Protein AF-0000000085928595 (afdb_homodimer)

Radius of gyration: 27.78 Å; Cα contacts (8 Å, |Δi|>4): 432; chains: 2; bounding box: 69×87×66 Å

Sequence (446 aa):
MKVPRWIRPTIDVLLTIDFIVAALSGIALYFAPSGRIAEVTGWTFLGISRALWDALHIYFGIAMVPLVGIHILVNLAPLVNQVKAMVRDRKTKSINVKATLGLILVVMVLIGGATAYTWNSIEGEDDTSEISYEDTSTTVSYDNTTIEITGPMLKSYTLEQIAQLYDVPADELIRVLKEDYDVEAQADELLESIEIKNELDREVFKEMLAEAIIKAKTRGNFGMKVPRWIRPTIDVLLTIDFIVAALSGIALYFAPSGRIAEVTGWTFLGISRALWDALHIYFGIAMVPLVGIHILVNLAPLVNQVKAMVRDRKTKSINVKATLGLILVVMVLIGGATAYTWNSIEGEDDTSEISYEDTSTTVSYDNTTIEITGPMLKSYTLEQIAQLYDVPADELIRVLKEDYDVEAQADELLESIEIKNELDREVFKEMLAEAIIKAKTRGNFG

Foldseek 3Di:
DAPPPPLQVVLVVLLVVLVVLLVVLVVVLVPDADPVVQVVVVDDDPNHGNVVSVVSNVVSVVVNVVSVVVNCVNCVVVVVVVVCVQQADPVVRDGPPVSVVVVVVVVCCVVVVVVVVVVVVCVLVPVPDDPPPDPDPDPPPPVLQQQQDDSVQLRPDFLLRVCVVSVFHSVLLQVLCCPVVVQHHDRGHRNVRSCVVRVHDPVRSRRSSSRSSNVRVVVVVVD/DAPPPPLQVVLVVLLVVLVVLLVVLVVVLVPDAPPVVQVVVVDDDPNHGNVVSVVSNVVSVVVNVVSVVVNCVNCVVVVVVVVCVQQAPPVVRDGPPVSVVVVVVVVCCVVVVVVVVVVVVCVVVPVPPDPPPDPDPDPPPPVLQQQQDDSVQLRPDFLQRVCVVSVFHSVQLQVLCCPVVVQHHDRRDRSVRSCVVRVHDPVRSRRSSSNSSNVRVVVVVVD

Solvent-accessible surface area (backbone atoms only — not comparable to full-atom values): 24624 Å² total; per-residue (Å²): 133,84,76,61,83,61,52,60,42,50,51,50,52,52,47,52,55,38,45,54,51,28,50,54,24,46,54,49,55,70,72,45,62,49,74,67,52,24,61,74,68,61,44,58,56,97,84,38,42,56,67,57,33,51,43,48,26,50,52,34,48,59,55,40,52,62,52,49,50,50,51,47,64,79,41,42,63,64,48,52,52,44,42,46,58,51,32,30,37,85,86,75,70,40,72,32,59,71,53,43,51,50,51,51,48,55,52,44,50,55,53,49,49,49,51,55,54,40,48,58,57,41,57,70,60,55,78,62,75,79,80,72,81,74,83,74,89,72,79,72,73,68,82,75,59,81,51,79,55,48,75,68,49,30,58,70,25,25,40,33,52,48,20,53,73,68,70,27,60,37,67,50,35,37,47,39,30,33,75,77,64,67,35,74,64,53,49,82,37,38,36,45,54,37,32,56,78,60,69,45,54,68,71,57,43,28,51,49,50,15,49,30,48,38,48,26,44,58,54,55,70,71,102,134,84,76,62,83,62,53,59,42,49,51,49,52,52,46,53,56,38,46,53,52,28,51,53,23,46,54,49,54,70,72,46,63,51,71,65,53,24,60,74,69,61,44,59,57,98,85,38,43,55,66,56,33,51,43,49,26,50,53,34,49,60,55,41,53,61,52,49,51,50,52,47,64,77,41,40,64,64,48,53,52,44,41,46,57,51,31,30,36,85,87,76,68,40,73,33,58,70,52,41,52,49,51,52,49,54,52,44,50,55,53,50,48,49,50,56,54,39,49,58,58,40,56,71,59,55,79,63,75,82,80,74,81,74,85,74,89,70,80,74,74,69,81,79,59,82,51,79,56,49,73,67,49,29,62,70,26,26,42,32,52,49,20,54,73,70,71,28,61,38,67,50,36,38,48,40,30,34,73,76,64,69,35,74,65,53,50,81,36,39,36,44,53,38,32,57,76,60,71,45,54,68,71,57,43,28,52,49,50,18,50,29,49,42,48,29,44,58,55,55,67,72,103

pLDDT: mean 80.03, std 21.17, range [23.5, 98.75]

Nearest PDB structures (foldseek):
  6pe5-assembly1_F  TM=5.378E-01  e=4.181E+00  Saccharomyces cerevisiae S288C
  3ja6-assembly1_I  TM=2.761E-01  e=8.531E+00  Escherichia coli
  6pe5-assembly1_F  TM=5.377E-01  e=4.975E+00  Saccharomyces cerevisiae S288C

InterPro domains:
  IPR025517 Flavinylation-associated cytochrome domain [PF14358] (11-75)

Organism: NCBI:txid2866384

Secondary structure (DSSP, 8-state):
-PPPTTHHHHHHHHHHHHHHHHHHHHHHHHHPPPHHHHHHHT-EETTEEHHHHHHHHHHHHHHHHHHHHHHHHHTHHHHHHHHHHHHB-TTT--B-HHHHHHHHHHHHHHHHHHHHHHHHHHHHHH----------SS------------HHHHHH-BHHHHHHHTT--HHHHHHHHHHHH-----TTSBHHHHHHHTT--HHHHHHHHHHHHHHHHHHHTT-/-PPPTTHHHHHHHHHHHHHHHHHHHHHHHHH---HHHHHHHT-EETTEEHHHHHHHHHHHHHHHHHHHHHHHHHTHHHHHHHHHHHHB-TTT--B-HHHHHHHHHHHHHHHHHHHHHHHHHHHHHH-----------S------------HHHHHH-BHHHHHHHTT--HHHHHHHHHHHH-----TTSBHHHHHHHTT--HHHHHHHHHHHHHHHHHHHTT-

Structure (mmCIF, N/CA/C/O backbone):
data_AF-0000000085928595-model_v1
#
loop_
_entity.id
_entity.type
_entity.pdbx_description
1 polymer 'DUF4405 domain-containing protein'
#
loop_
_atom_site.group_PDB
_atom_site.id
_atom_site.type_symbol
_atom_site.label_atom_id
_atom_site.label_alt_id
_atom_site.label_comp_id
_atom_site.label_asym_id
_atom_site.label_entity_id
_atom_site.label_seq_id
_atom_site.pdbx_PDB_ins_code
_atom_site.Cartn_x
_atom_site.Cartn_y
_atom_site.Cartn_z
_atom_site.occupancy
_atom_site.B_iso_or_equiv
_atom_site.auth_seq_id
_atom_site.auth_comp_id
_atom_site.auth_asym_id
_atom_site.auth_atom_id
_atom_site.pdbx_PDB_model_num
ATOM 1 N N . MET A 1 1 ? 7.02 31.281 -1.45 1 55.69 1 MET A N 1
ATOM 2 C CA . MET A 1 1 ? 5.645 31.641 -1.77 1 55.69 1 MET A CA 1
ATOM 3 C C . MET A 1 1 ? 4.66 30.875 -0.891 1 55.69 1 MET A C 1
ATOM 5 O O . MET A 1 1 ? 4.93 29.75 -0.489 1 55.69 1 MET A O 1
ATOM 9 N N . LYS A 1 2 ? 3.553 31.5 -0.338 1 81.81 2 LYS A N 1
ATOM 10 C CA . LYS A 1 2 ? 2.559 30.938 0.564 1 81.81 2 LYS A CA 1
ATOM 11 C C . LYS A 1 2 ? 1.642 29.969 -0.175 1 81.81 2 LYS A C 1
ATOM 13 O O . LYS A 1 2 ? 1.229 30.234 -1.305 1 81.81 2 LYS A O 1
ATOM 18 N N . VAL A 1 3 ? 1.51 28.734 0.269 1 87.44 3 VAL A N 1
ATOM 19 C CA . VAL A 1 3 ? 0.619 27.734 -0.292 1 87.44 3 VAL A CA 1
ATOM 20 C C . VAL A 1 3 ? -0.824 28.234 -0.244 1 87.44 3 VAL A C 1
ATOM 22 O O . VAL A 1 3 ? -1.293 28.688 0.799 1 87.44 3 VAL A O 1
ATOM 25 N N . PRO A 1 4 ? -1.4 28.203 -1.5 1 91.69 4 PRO A N 1
ATOM 26 C CA . PRO A 1 4 ? -2.807 28.625 -1.483 1 91.69 4 PRO A CA 1
ATOM 27 C C . PRO A 1 4 ? -3.629 27.875 -0.439 1 91.69 4 PRO A C 1
ATOM 29 O O . PRO A 1 4 ? -3.41 26.688 -0.214 1 91.69 4 PRO A O 1
ATOM 32 N N . ARG A 1 5 ? -4.594 28.578 0.102 1 89.81 5 ARG A N 1
ATOM 33 C CA . ARG A 1 5 ? -5.348 28.094 1.26 1 89.81 5 ARG A CA 1
ATOM 34 C C . ARG A 1 5 ? -6.137 26.844 0.924 1 89.81 5 ARG A C 1
ATOM 36 O O . ARG A 1 5 ? -6.488 26.062 1.815 1 89.81 5 ARG A O 1
ATOM 43 N N . TRP A 1 6 ? -6.398 26.625 -0.382 1 93.12 6 TRP A N 1
ATOM 44 C CA . TRP A 1 6 ? -7.266 25.516 -0.768 1 93.12 6 TRP A CA 1
ATOM 45 C C . TRP A 1 6 ? -6.457 24.234 -0.984 1 93.12 6 TRP A C 1
ATOM 47 O O . TRP A 1 6 ? -7.023 23.141 -1.062 1 93.12 6 TRP A O 1
ATOM 57 N N . ILE A 1 7 ? -5.211 24.281 -1.057 1 95.69 7 ILE A N 1
ATOM 58 C CA . ILE A 1 7 ? -4.375 23.141 -1.443 1 95.69 7 ILE A CA 1
ATOM 59 C C . ILE A 1 7 ? -4.328 22.125 -0.305 1 95.69 7 ILE A C 1
ATOM 61 O O . ILE A 1 7 ? -4.586 20.938 -0.515 1 95.69 7 ILE A O 1
ATOM 65 N N . ARG A 1 8 ? -4.098 22.531 0.913 1 96.5 8 ARG A N 1
ATOM 66 C CA . ARG A 1 8 ? -3.906 21.625 2.043 1 96.5 8 ARG A CA 1
ATOM 67 C C . ARG A 1 8 ? -5.176 20.828 2.328 1 96.5 8 ARG A C 1
ATOM 69 O O . ARG A 1 8 ? -5.148 19.594 2.354 1 96.5 8 ARG A O 1
ATOM 76 N N . PRO A 1 9 ? -6.25 21.531 2.484 1 96.94 9 PRO A N 1
ATOM 77 C CA . PRO A 1 9 ? -7.453 20.734 2.775 1 96.94 9 PRO A CA 1
ATOM 78 C C . PRO A 1 9 ? -7.867 19.844 1.61 1 96.94 9 PRO A C 1
ATOM 80 O O . PRO A 1 9 ? -8.398 18.75 1.825 1 96.94 9 PRO A O 1
ATOM 83 N N . THR A 1 10 ? -7.648 20.25 0.405 1 97.56 10 THR A N 1
ATOM 84 C CA . THR A 1 10 ? -7.988 19.438 -0.756 1 97.56 10 THR A CA 1
ATOM 85 C C . THR A 1 10 ? -7.152 18.156 -0.788 1 97.56 10 THR A C 1
ATOM 87 O O . THR A 1 10 ? -7.691 17.062 -0.929 1 97.56 10 THR A O 1
ATOM 90 N N . ILE A 1 11 ? -5.902 18.328 -0.581 1 98.31 11 ILE A N 1
ATOM 91 C CA . ILE A 1 11 ? -4.992 17.188 -0.572 1 98.31 11 ILE A CA 1
ATOM 92 C C . ILE A 1 11 ? -5.336 16.266 0.589 1 98.31 11 ILE A C 1
ATOM 94 O O . ILE A 1 11 ? -5.355 15.039 0.43 1 98.31 11 ILE A O 1
ATOM 98 N N . ASP A 1 12 ? -5.648 16.828 1.699 1 98.19 12 ASP A N 1
ATOM 99 C CA . ASP A 1 12 ? -5.934 16.031 2.893 1 98.19 12 ASP A CA 1
ATOM 100 C C . ASP A 1 12 ? -7.215 15.227 2.723 1 98.19 12 ASP A C 1
ATOM 102 O O . ASP A 1 12 ? -7.293 14.07 3.156 1 98.19 12 ASP A O 1
ATOM 106 N N . VAL A 1 13 ? -8.172 15.82 2.115 1 98.19 13 VAL A N 1
ATOM 107 C CA . VAL A 1 13 ? -9.43 15.117 1.876 1 98.19 13 VAL A CA 1
ATOM 108 C C . VAL A 1 13 ? -9.203 13.984 0.878 1 98.19 13 VAL A C 1
ATOM 110 O O . VAL A 1 13 ? -9.633 12.852 1.106 1 98.19 13 VAL A O 1
ATOM 113 N N . LEU A 1 14 ? -8.5 14.297 -0.186 1 98.56 14 LEU A N 1
ATOM 114 C CA . LEU A 1 14 ? -8.211 13.281 -1.192 1 98.56 14 LEU A CA 1
ATOM 115 C C . LEU A 1 14 ? -7.414 12.133 -0.588 1 98.56 14 LEU A C 1
ATOM 117 O O . LEU A 1 14 ? -7.711 10.961 -0.842 1 98.56 14 LEU A O 1
ATOM 121 N N . LEU A 1 15 ? -6.492 12.484 0.242 1 98.75 15 LEU A N 1
ATOM 122 C CA . LEU A 1 15 ? -5.625 11.477 0.839 1 98.75 15 LEU A CA 1
ATOM 123 C C . LEU A 1 15 ? -6.395 10.617 1.84 1 98.75 15 LEU A C 1
ATOM 125 O O . LEU A 1 15 ? -6.133 9.422 1.969 1 98.75 15 LEU A O 1
ATOM 129 N N . THR A 1 16 ? -7.281 11.25 2.562 1 98.38 16 THR A N 1
ATOM 130 C CA . THR A 1 16 ? -8.078 10.5 3.523 1 98.38 16 THR A CA 1
ATOM 131 C C . THR A 1 16 ? -8.938 9.461 2.814 1 98.38 16 THR A C 1
ATOM 133 O O . THR A 1 16 ? -8.961 8.289 3.211 1 98.38 16 THR A O 1
ATOM 136 N N . ILE A 1 17 ? -9.57 9.82 1.756 1 98.06 17 ILE A N 1
ATOM 137 C CA . ILE A 1 17 ? -10.391 8.906 0.964 1 98.06 17 ILE A CA 1
ATOM 138 C C . ILE A 1 17 ? -9.5 7.828 0.349 1 98.06 17 ILE A C 1
ATOM 140 O O . ILE A 1 17 ? -9.82 6.637 0.428 1 98.06 17 ILE A O 1
ATOM 144 N N . ASP A 1 18 ? -8.477 8.297 -0.243 1 98.69 18 ASP A N 1
ATOM 145 C CA . ASP A 1 18 ? -7.523 7.406 -0.894 1 98.69 18 ASP A CA 1
ATOM 146 C C . ASP A 1 18 ? -7.016 6.34 0.077 1 98.69 18 ASP A C 1
ATOM 148 O O . ASP A 1 18 ? -7.027 5.148 -0.239 1 98.69 18 ASP A O 1
ATOM 152 N N . PHE A 1 19 ? -6.66 6.805 1.29 1 98.56 19 PHE A N 1
ATOM 153 C CA . PHE A 1 19 ? -6.082 5.895 2.268 1 98.56 19 PHE A CA 1
ATOM 154 C C . PHE A 1 19 ? -7.105 4.863 2.725 1 98.56 19 PHE A C 1
ATOM 156 O O . PHE A 1 19 ? -6.766 3.699 2.949 1 98.56 19 PHE A O 1
ATOM 163 N N . ILE A 1 20 ? -8.266 5.195 2.939 1 98.12 20 ILE A N 1
ATOM 164 C CA . ILE A 1 20 ? -9.305 4.289 3.42 1 98.12 20 ILE A CA 1
ATOM 165 C C . ILE A 1 20 ? -9.469 3.133 2.436 1 98.12 20 ILE A C 1
ATOM 167 O O . ILE A 1 20 ? -9.469 1.965 2.832 1 98.12 20 ILE A O 1
ATOM 171 N N . VAL A 1 21 ? -9.531 3.451 1.168 1 98.12 21 VAL A N 1
ATOM 172 C CA . VAL A 1 21 ? -9.719 2.412 0.161 1 98.12 21 VAL A CA 1
ATOM 173 C C . VAL A 1 21 ? -8.445 1.582 0.028 1 98.12 21 VAL A C 1
ATOM 175 O O . VAL A 1 21 ? -8.508 0.354 -0.065 1 98.12 21 VAL A O 1
ATOM 178 N N . ALA A 1 22 ? -7.355 2.262 0.037 1 98.31 22 ALA A N 1
ATOM 179 C CA . ALA A 1 22 ? -6.082 1.547 -0.064 1 98.31 22 ALA A CA 1
ATOM 180 C C . ALA A 1 22 ? -5.883 0.611 1.125 1 98.31 22 ALA A C 1
ATOM 182 O O . ALA A 1 22 ? -5.422 -0.52 0.962 1 98.31 22 ALA A O 1
ATOM 183 N N . ALA A 1 23 ? -6.199 1.081 2.332 1 98.06 23 ALA A N 1
ATOM 184 C CA . ALA A 1 23 ? -6.051 0.263 3.533 1 98.06 23 ALA A CA 1
ATOM 185 C C . ALA A 1 23 ? -6.988 -0.941 3.496 1 98.06 23 ALA A C 1
ATOM 187 O O . ALA A 1 23 ? -6.57 -2.068 3.77 1 98.06 23 ALA A O 1
ATOM 188 N N . LEU A 1 24 ? -8.195 -0.694 3.141 1 97.69 24 LEU A N 1
ATOM 189 C CA . LEU A 1 24 ? -9.172 -1.778 3.076 1 97.69 24 LEU A CA 1
ATOM 190 C C . LEU A 1 24 ? -8.773 -2.805 2.021 1 97.69 24 LEU A C 1
ATOM 192 O O . LEU A 1 24 ? -8.852 -4.012 2.262 1 97.69 24 LEU A O 1
ATOM 196 N N . SER A 1 25 ? -8.352 -2.344 0.889 1 97.38 25 SER A N 1
ATOM 197 C CA . SER A 1 25 ? -7.941 -3.266 -0.163 1 97.38 25 SER A CA 1
ATOM 198 C C . SER A 1 25 ? -6.656 -3.994 0.213 1 97.38 25 SER A C 1
ATOM 200 O O . SER A 1 25 ? -6.504 -5.184 -0.076 1 97.38 25 SER A O 1
ATOM 202 N N . GLY A 1 26 ? -5.754 -3.305 0.866 1 96.88 26 GLY A N 1
ATOM 203 C CA . GLY A 1 26 ? -4.555 -3.967 1.356 1 96.88 26 GLY A CA 1
ATOM 204 C C . GLY A 1 26 ? -4.852 -5.066 2.361 1 96.88 26 GLY A C 1
ATOM 205 O O . GLY A 1 26 ? -4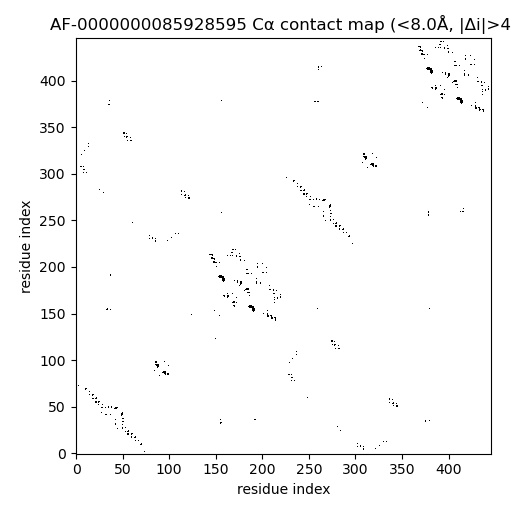.234 -6.133 2.32 1 96.88 26 GLY A O 1
ATOM 206 N N . ILE A 1 27 ? -5.727 -4.762 3.287 1 94.81 27 ILE A N 1
ATOM 207 C CA . ILE A 1 27 ? -6.137 -5.746 4.277 1 94.81 27 ILE A CA 1
ATOM 208 C C . ILE A 1 27 ? -6.77 -6.949 3.578 1 94.81 27 ILE A C 1
ATOM 210 O O . ILE A 1 27 ? -6.453 -8.094 3.895 1 94.81 27 ILE A O 1
ATOM 214 N N . ALA A 1 28 ? -7.648 -6.723 2.625 1 94.5 28 ALA A N 1
ATOM 215 C CA . ALA A 1 28 ? -8.258 -7.801 1.857 1 94.5 28 ALA A CA 1
ATOM 216 C C . ALA A 1 28 ? -7.199 -8.656 1.173 1 94.5 28 ALA A C 1
ATOM 218 O O . ALA A 1 28 ? -7.25 -9.891 1.233 1 94.5 28 ALA A O 1
ATOM 219 N N . LEU A 1 29 ? -6.27 -8.031 0.564 1 93.25 29 LEU A N 1
ATOM 220 C CA . LEU A 1 29 ? -5.258 -8.742 -0.213 1 93.25 29 LEU A CA 1
ATOM 221 C C . LEU A 1 29 ? -4.293 -9.492 0.702 1 93.25 29 LEU A C 1
ATOM 223 O O . LEU A 1 29 ? -3.752 -10.531 0.323 1 93.25 29 LEU A O 1
ATOM 227 N N . TYR A 1 30 ? -4.113 -8.953 1.844 1 91.38 30 TYR A N 1
ATOM 228 C CA . TYR A 1 30 ? -3.236 -9.617 2.805 1 91.38 30 TYR A CA 1
ATOM 229 C C . TYR A 1 30 ? -3.775 -11 3.174 1 91.38 30 TYR A C 1
ATOM 231 O O . TYR A 1 30 ? -3.006 -11.938 3.383 1 91.38 30 TYR A O 1
ATOM 239 N N . PHE A 1 31 ? -5.02 -11.062 3.191 1 87.88 31 PHE A N 1
ATOM 240 C CA . PHE A 1 31 ? -5.637 -12.32 3.582 1 87.88 31 PHE A CA 1
ATOM 241 C C . PHE A 1 31 ? -5.996 -13.148 2.354 1 87.88 31 PHE A C 1
ATOM 243 O O . PHE A 1 31 ? -6.383 -14.312 2.475 1 87.88 31 PHE A O 1
ATOM 250 N N . ALA A 1 32 ? -5.867 -12.617 1.213 1 84.75 32 ALA A N 1
ATOM 251 C CA . ALA A 1 32 ? -6.293 -13.281 -0.015 1 84.75 32 ALA A CA 1
ATOM 252 C C . ALA A 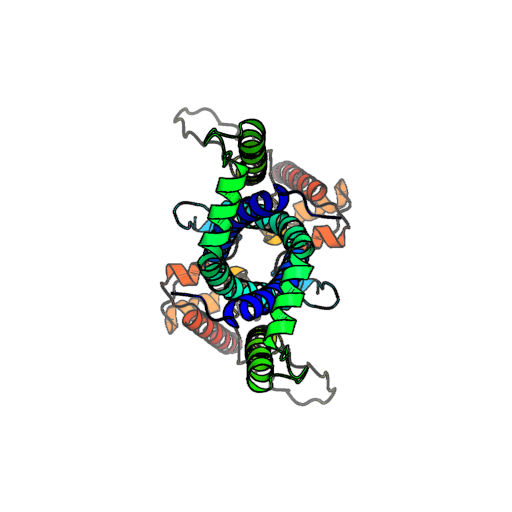1 32 ? -5.305 -14.375 -0.416 1 84.75 32 ALA A C 1
ATOM 254 O O . ALA A 1 32 ? -4.094 -14.219 -0.247 1 84.75 32 ALA A O 1
ATOM 255 N N . PRO A 1 33 ? -5.871 -15.398 -0.934 1 73.88 33 PRO A N 1
ATOM 256 C CA . PRO A 1 33 ? -4.98 -16.359 -1.588 1 73.88 33 PRO A CA 1
ATOM 257 C C . PRO A 1 33 ? -4.391 -15.828 -2.893 1 73.88 33 PRO A C 1
ATOM 259 O O . PRO A 1 33 ? -4.68 -14.695 -3.285 1 73.88 33 PRO A O 1
ATOM 262 N N . SER A 1 34 ? -3.475 -16.625 -3.447 1 71.56 34 SER A N 1
ATOM 263 C CA . SER A 1 34 ? -2.912 -16.219 -4.727 1 71.56 34 SER A CA 1
ATOM 264 C C . SER A 1 34 ? -4.008 -15.906 -5.742 1 71.56 34 SER A C 1
ATOM 266 O O . SER A 1 34 ? -5.141 -16.375 -5.602 1 71.56 34 SER A O 1
ATOM 268 N N . GLY A 1 35 ? -3.705 -15.016 -6.66 1 64.88 35 GLY A N 1
ATOM 269 C CA . GLY A 1 35 ? -4.68 -14.586 -7.645 1 64.88 35 GLY A CA 1
ATOM 270 C C . GLY A 1 35 ? -5.41 -15.742 -8.312 1 64.88 35 GLY A C 1
ATOM 271 O O . GLY A 1 35 ? -6.633 -15.703 -8.461 1 64.88 35 GLY A O 1
ATOM 272 N N . ARG A 1 36 ? -4.73 -16.734 -8.664 1 60.16 36 ARG A N 1
ATOM 273 C CA . ARG A 1 36 ? -5.332 -17.875 -9.344 1 60.16 36 ARG A CA 1
ATOM 274 C C . ARG A 1 36 ? -6.238 -18.656 -8.398 1 60.16 36 ARG A C 1
ATOM 276 O O . ARG A 1 36 ? -7.363 -19.016 -8.758 1 60.16 36 ARG A O 1
ATOM 283 N N . ILE A 1 37 ? -5.766 -18.812 -7.285 1 61.41 37 ILE A N 1
ATOM 284 C CA . ILE A 1 37 ? -6.523 -19.562 -6.285 1 61.41 37 ILE A CA 1
ATOM 285 C C . ILE A 1 37 ? -7.789 -18.797 -5.914 1 61.41 37 ILE A C 1
ATOM 287 O O . ILE A 1 37 ? -8.859 -19.391 -5.742 1 61.41 37 ILE A O 1
ATOM 291 N N . ALA A 1 38 ? -7.629 -17.578 -5.875 1 68.62 38 ALA A N 1
ATOM 292 C CA . ALA A 1 38 ? -8.781 -16.734 -5.543 1 68.62 38 ALA A CA 1
ATOM 293 C C . ALA A 1 38 ? -9.859 -16.844 -6.613 1 68.62 38 ALA A C 1
ATOM 295 O O . ALA A 1 38 ? -11.055 -16.891 -6.297 1 68.62 38 ALA A O 1
ATOM 296 N N . GLU A 1 39 ? -9.383 -16.891 -7.789 1 67.56 39 GLU A N 1
ATOM 297 C CA . GLU A 1 39 ? -10.312 -16.984 -8.906 1 67.56 39 GLU A CA 1
ATOM 298 C C . GLU A 1 39 ? -11.031 -18.344 -8.914 1 67.56 39 GLU A C 1
ATOM 300 O O . GLU A 1 39 ? -12.258 -18.391 -9.055 1 67.56 39 GLU A O 1
ATOM 305 N N . VAL A 1 40 ? -10.242 -19.328 -8.711 1 57.31 40 VAL A N 1
ATOM 306 C CA . VAL A 1 40 ? -10.781 -20.672 -8.805 1 57.31 40 VAL A CA 1
ATOM 307 C C . VAL A 1 40 ? -11.711 -20.938 -7.629 1 57.31 40 VAL A C 1
ATOM 309 O O . VAL A 1 40 ? -12.719 -21.641 -7.773 1 57.31 40 VAL A O 1
ATOM 312 N N . THR A 1 41 ? -11.469 -20.406 -6.535 1 65.69 41 THR A N 1
ATOM 313 C CA . THR A 1 41 ? -12.25 -20.688 -5.332 1 65.69 41 THR A CA 1
ATOM 314 C C . THR A 1 41 ? -13.375 -19.672 -5.18 1 65.69 41 THR A C 1
ATOM 316 O O . THR A 1 41 ? -14.258 -19.828 -4.328 1 65.69 41 THR A O 1
ATOM 319 N N . GLY A 1 42 ? -13.336 -18.719 -6 1 74.88 42 GLY A N 1
ATOM 320 C CA . GLY A 1 42 ? -14.328 -17.672 -5.855 1 74.88 42 GLY A CA 1
ATOM 321 C C . GLY A 1 42 ? -14.195 -16.891 -4.562 1 74.88 42 GLY A C 1
ATOM 322 O O . GLY A 1 42 ? -15.195 -16.516 -3.951 1 74.88 42 GLY A O 1
ATOM 323 N N . TRP A 1 43 ? -13.039 -16.734 -4.129 1 79.62 43 TRP A N 1
ATOM 324 C CA . TRP A 1 43 ? -12.758 -16.016 -2.885 1 79.62 43 TRP A CA 1
ATOM 325 C C . TRP A 1 43 ? -13.227 -14.57 -2.969 1 79.62 43 TRP A C 1
ATOM 327 O O . TRP A 1 43 ? -13.055 -13.906 -3.998 1 79.62 43 TRP A O 1
ATOM 337 N N . THR A 1 44 ? -13.922 -14.156 -1.914 1 86.94 44 THR A N 1
ATOM 338 C CA . THR A 1 44 ? -14.328 -12.758 -1.813 1 86.94 44 THR A CA 1
ATOM 339 C C . THR A 1 44 ? -14.078 -12.219 -0.406 1 86.94 44 THR A C 1
ATOM 341 O O . THR A 1 44 ? -13.945 -12.992 0.544 1 86.94 44 THR A O 1
ATOM 344 N N . PHE A 1 45 ? -13.867 -11.047 -0.306 1 92.88 45 PHE A N 1
ATOM 345 C CA . PHE A 1 45 ? -13.844 -10.289 0.939 1 92.88 45 PHE A CA 1
ATOM 346 C C . PHE A 1 45 ? -14.883 -9.172 0.912 1 92.88 45 PHE A C 1
ATOM 348 O O . PHE A 1 45 ? -14.844 -8.305 0.034 1 92.88 45 PHE A O 1
ATOM 355 N N . LEU A 1 46 ? -15.891 -9.211 1.825 1 94.75 46 LEU A N 1
ATOM 356 C CA . LEU A 1 46 ? -17.016 -8.281 1.877 1 94.75 46 LEU A CA 1
ATOM 357 C C . LEU A 1 46 ? -17.797 -8.289 0.565 1 94.75 46 LEU A C 1
ATOM 359 O O . LEU A 1 46 ? -18.25 -7.242 0.099 1 94.75 46 LEU A O 1
ATOM 363 N N . GLY A 1 47 ? -17.734 -9.406 -0.134 1 93.19 47 GLY A N 1
ATOM 364 C CA . GLY A 1 47 ? -18.516 -9.586 -1.352 1 93.19 47 GLY A CA 1
ATOM 365 C C . GLY A 1 47 ? -17.797 -9.094 -2.594 1 93.19 47 GLY A C 1
ATOM 366 O O . GLY A 1 47 ? -18.375 -9.062 -3.682 1 93.19 47 GLY A O 1
ATOM 367 N N . ILE A 1 48 ? -16.609 -8.703 -2.449 1 94.06 48 ILE A N 1
ATOM 368 C CA . ILE A 1 48 ? -15.812 -8.172 -3.557 1 94.06 48 ILE A CA 1
ATOM 369 C C . ILE A 1 48 ? -14.695 -9.156 -3.908 1 94.06 48 ILE A C 1
ATOM 371 O O . ILE A 1 48 ? -14.047 -9.711 -3.018 1 94.06 48 ILE A O 1
ATOM 375 N N . SER A 1 49 ? -14.492 -9.383 -5.148 1 90.12 49 SER A N 1
ATOM 376 C CA . SER A 1 49 ? -13.508 -10.367 -5.602 1 90.12 49 SER A CA 1
ATOM 377 C C . SER A 1 49 ? -12.086 -9.867 -5.359 1 90.12 49 SER A C 1
ATOM 379 O O . SER A 1 49 ? -11.859 -8.664 -5.211 1 90.12 49 SER A O 1
ATOM 381 N N . ARG A 1 50 ? -11.164 -10.781 -5.367 1 88.5 50 ARG A N 1
ATOM 382 C CA . ARG A 1 50 ? -9.75 -10.438 -5.215 1 88.5 50 ARG A CA 1
ATOM 383 C C . ARG A 1 50 ? -9.281 -9.531 -6.348 1 88.5 50 ARG A C 1
ATOM 385 O O . ARG A 1 50 ? -8.531 -8.586 -6.117 1 88.5 50 ARG A O 1
ATOM 392 N N . ALA A 1 51 ? -9.727 -9.852 -7.484 1 87.56 51 ALA A N 1
ATOM 393 C CA . ALA A 1 51 ? -9.32 -9.086 -8.656 1 87.56 51 ALA A CA 1
ATOM 394 C C . ALA A 1 51 ? -9.719 -7.613 -8.523 1 87.56 51 ALA A C 1
ATOM 396 O O . ALA A 1 51 ? -8.93 -6.723 -8.859 1 87.56 51 ALA A O 1
ATOM 397 N N . LEU A 1 52 ? -10.875 -7.473 -8.078 1 93.88 52 LEU A N 1
ATOM 398 C CA . LEU A 1 52 ? -11.352 -6.105 -7.902 1 93.88 52 LEU A CA 1
ATOM 399 C C . LEU A 1 52 ? -10.617 -5.418 -6.758 1 93.88 52 LEU A C 1
ATOM 401 O O . LEU A 1 52 ? -10.289 -4.234 -6.852 1 93.88 52 LEU A O 1
ATOM 405 N N . TRP A 1 53 ? -10.336 -6.09 -5.699 1 95.19 53 TRP A N 1
ATOM 406 C CA . TRP A 1 53 ? -9.531 -5.531 -4.621 1 95.19 53 TRP A CA 1
ATOM 407 C C . TRP A 1 53 ? -8.141 -5.152 -5.125 1 95.19 53 TRP A C 1
ATOM 409 O O . TRP A 1 53 ? -7.598 -4.113 -4.742 1 95.19 53 TRP A O 1
ATOM 419 N N . ASP A 1 54 ? -7.551 -5.996 -5.914 1 93.19 54 ASP A N 1
ATOM 420 C CA . ASP A 1 54 ? -6.242 -5.738 -6.512 1 93.19 54 ASP A CA 1
ATOM 421 C C . ASP A 1 54 ? -6.262 -4.453 -7.34 1 93.19 54 ASP A C 1
ATOM 423 O O . ASP A 1 54 ? -5.379 -3.605 -7.199 1 93.19 54 ASP A O 1
ATOM 427 N N . ALA A 1 55 ? -7.293 -4.352 -8.133 1 93.56 55 ALA A N 1
ATOM 428 C CA . ALA A 1 55 ? -7.414 -3.189 -9.016 1 93.56 55 ALA A CA 1
ATOM 429 C C . ALA A 1 55 ? -7.582 -1.905 -8.203 1 93.56 55 ALA A C 1
ATOM 431 O O . ALA A 1 55 ? -6.973 -0.881 -8.523 1 93.56 55 ALA A O 1
ATOM 432 N N . LEU A 1 56 ? -8.383 -2.016 -7.25 1 97.19 56 LEU A N 1
ATOM 433 C CA . LEU A 1 56 ? -8.586 -0.859 -6.383 1 97.19 56 LEU A CA 1
ATOM 434 C C . LEU A 1 56 ? -7.297 -0.477 -5.672 1 97.19 56 LEU A C 1
ATOM 436 O O . LEU A 1 56 ? -6.938 0.702 -5.613 1 97.19 56 LEU A O 1
ATOM 440 N N . HIS A 1 57 ? -6.594 -1.452 -5.176 1 97.38 57 HIS A N 1
ATOM 441 C CA . HIS A 1 57 ? -5.348 -1.191 -4.461 1 97.38 57 HIS A CA 1
ATOM 442 C C . HIS A 1 57 ? -4.312 -0.545 -5.375 1 97.38 57 HIS A C 1
ATOM 444 O O . HIS A 1 57 ? -3.633 0.403 -4.977 1 97.38 57 HIS A O 1
ATOM 450 N N . ILE A 1 58 ? -4.273 -1.046 -6.512 1 95 58 ILE A N 1
ATOM 451 C CA . ILE A 1 58 ? -3.301 -0.536 -7.473 1 95 58 ILE A CA 1
ATOM 452 C C . ILE A 1 58 ? -3.639 0.909 -7.832 1 95 58 ILE A C 1
ATOM 454 O O . ILE A 1 58 ? -2.77 1.782 -7.801 1 95 58 ILE A O 1
ATOM 458 N N . TYR A 1 59 ? -4.871 1.167 -8.203 1 96.25 59 TYR A N 1
ATOM 459 C CA . TYR A 1 59 ? -5.293 2.508 -8.594 1 96.25 59 TYR A CA 1
ATOM 460 C C . TYR A 1 59 ? -5.027 3.51 -7.477 1 96.25 59 TYR A C 1
ATOM 462 O O . TYR A 1 59 ? -4.41 4.555 -7.707 1 96.25 59 TYR A O 1
ATOM 470 N N . PHE A 1 60 ? -5.457 3.184 -6.32 1 98.06 60 PHE A N 1
ATOM 471 C CA . PHE A 1 60 ? -5.328 4.117 -5.207 1 98.06 60 PHE A CA 1
ATOM 472 C C . PHE A 1 60 ? -3.889 4.172 -4.711 1 98.06 60 PHE A C 1
ATOM 474 O O . PHE A 1 60 ? -3.443 5.195 -4.188 1 98.06 60 PHE A O 1
ATOM 481 N N . GLY A 1 61 ? -3.141 3.104 -4.844 1 97.88 61 GLY A N 1
ATOM 482 C CA . GLY A 1 61 ? -1.712 3.146 -4.57 1 97.88 61 GLY A 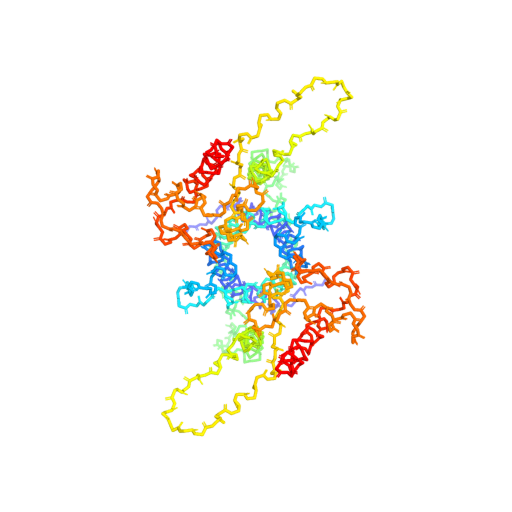CA 1
ATOM 483 C C . GLY A 1 61 ? -0.958 4.094 -5.484 1 97.88 61 GLY A C 1
ATOM 484 O O . GLY A 1 61 ? -0.122 4.875 -5.027 1 97.88 61 GLY A O 1
ATOM 485 N N . ILE A 1 62 ? -1.253 4.008 -6.715 1 96.25 62 ILE A N 1
ATOM 486 C CA . ILE A 1 62 ? -0.602 4.871 -7.695 1 96.25 62 ILE A CA 1
ATOM 487 C C . ILE A 1 62 ? -0.997 6.324 -7.445 1 96.25 62 ILE A C 1
ATOM 489 O O . ILE A 1 62 ? -0.153 7.223 -7.504 1 96.25 62 ILE A O 1
ATOM 493 N N . ALA A 1 63 ? -2.24 6.516 -7.199 1 97.81 63 ALA A N 1
ATOM 494 C CA . ALA A 1 63 ? -2.727 7.859 -6.906 1 97.81 63 ALA A CA 1
ATOM 495 C C . ALA A 1 63 ? -2.098 8.406 -5.625 1 97.81 63 ALA A C 1
ATOM 497 O O . ALA A 1 63 ? -1.848 9.609 -5.512 1 97.81 63 ALA A O 1
ATOM 498 N N . MET A 1 64 ? -1.769 7.566 -4.691 1 98.25 64 MET A N 1
ATOM 499 C CA . MET A 1 64 ? -1.275 7.969 -3.375 1 98.25 64 MET A CA 1
ATOM 500 C C . MET A 1 64 ? 0.128 8.555 -3.477 1 98.25 64 MET A C 1
ATOM 502 O O . MET A 1 64 ? 0.474 9.477 -2.736 1 98.25 64 MET A O 1
ATOM 506 N N . VAL A 1 65 ? 0.936 8.094 -4.336 1 98 65 VAL A N 1
ATOM 507 C CA . VAL A 1 65 ? 2.34 8.477 -4.418 1 98 65 VAL A CA 1
ATOM 508 C C . VAL A 1 65 ? 2.449 9.977 -4.715 1 98 65 VAL A C 1
ATOM 510 O O . VAL A 1 65 ? 3.033 10.727 -3.932 1 98 65 VAL A O 1
ATOM 513 N N . PRO A 1 66 ? 1.855 10.492 -5.824 1 97.88 66 PRO A N 1
ATOM 514 C CA . PRO A 1 66 ? 1.951 11.938 -6.035 1 97.88 66 PRO A CA 1
ATOM 515 C C . PRO A 1 66 ? 1.19 12.734 -4.98 1 97.88 66 PRO A C 1
ATOM 517 O O . PRO A 1 66 ? 1.618 13.828 -4.602 1 97.88 66 PRO A O 1
ATOM 520 N N . LEU A 1 67 ? 0.075 12.281 -4.469 1 98.5 67 LEU A N 1
ATOM 521 C CA . LEU A 1 67 ? -0.701 12.992 -3.457 1 98.5 67 LEU A CA 1
ATOM 522 C C . LEU A 1 67 ? 0.1 13.156 -2.17 1 98.5 67 LEU A C 1
ATOM 524 O O . LEU A 1 67 ? 0.142 14.242 -1.588 1 98.5 67 LEU A O 1
ATOM 528 N N . VAL A 1 68 ? 0.761 12.102 -1.719 1 98.56 68 VAL A N 1
ATOM 529 C CA . VAL A 1 68 ? 1.573 12.172 -0.509 1 98.56 68 VAL A CA 1
ATOM 530 C C . VAL A 1 68 ? 2.807 13.031 -0.768 1 98.56 68 VAL A C 1
ATOM 532 O O . VAL A 1 68 ? 3.24 13.789 0.106 1 98.56 68 VAL A O 1
ATOM 535 N N . GLY A 1 69 ? 3.381 12.875 -1.949 1 98 69 GLY A N 1
ATOM 536 C CA . GLY A 1 69 ? 4.488 13.75 -2.303 1 98 69 GLY A CA 1
ATOM 537 C C . GLY A 1 69 ? 4.16 15.227 -2.154 1 98 69 GLY A C 1
ATOM 538 O O . GLY A 1 69 ? 4.918 15.977 -1.542 1 98 69 GLY A O 1
ATOM 539 N N . ILE A 1 70 ? 3.035 15.664 -2.688 1 97.94 70 ILE A N 1
ATOM 540 C CA . ILE A 1 70 ? 2.59 17.047 -2.57 1 97.94 70 ILE A CA 1
ATOM 541 C C . ILE A 1 70 ? 2.309 17.375 -1.107 1 97.94 70 ILE A C 1
ATOM 543 O O . ILE A 1 70 ? 2.693 18.438 -0.619 1 97.94 70 ILE A O 1
ATOM 547 N N . HIS A 1 71 ? 1.65 16.5 -0.42 1 98.25 71 HIS A N 1
ATOM 548 C CA . HIS A 1 71 ? 1.355 16.641 1 1 98.25 71 HIS A CA 1
ATOM 549 C C . HIS A 1 71 ? 2.625 16.922 1.801 1 98.25 71 HIS A C 1
ATOM 551 O O . HIS A 1 71 ? 2.664 17.844 2.617 1 98.25 71 HIS A O 1
ATOM 557 N N . ILE A 1 72 ? 3.67 16.141 1.529 1 97.38 72 ILE A N 1
ATOM 558 C CA . ILE A 1 72 ? 4.934 16.312 2.242 1 97.38 72 ILE A CA 1
ATOM 559 C C . ILE A 1 72 ? 5.586 17.625 1.848 1 97.38 72 ILE A C 1
ATOM 561 O O . ILE A 1 72 ? 6.086 18.359 2.705 1 97.38 72 ILE A O 1
ATOM 565 N N . LEU A 1 73 ? 5.543 17.953 0.592 1 97 73 LEU A N 1
ATOM 566 C CA . LEU A 1 73 ? 6.176 19.172 0.105 1 97 73 LEU A CA 1
ATOM 567 C C . LEU A 1 73 ? 5.523 20.406 0.717 1 97 73 LEU A C 1
ATOM 569 O O . LEU A 1 73 ? 6.219 21.328 1.174 1 97 73 LEU A O 1
ATOM 573 N N . VAL A 1 74 ? 4.223 20.469 0.809 1 96.56 74 VAL A N 1
ATOM 574 C CA . VAL A 1 74 ? 3.512 21.656 1.282 1 96.56 74 VAL A CA 1
ATOM 575 C C . VAL A 1 74 ? 3.594 21.734 2.805 1 96.56 74 VAL A C 1
ATOM 577 O O . VAL A 1 74 ? 3.436 22.812 3.387 1 96.56 74 VAL A O 1
ATOM 580 N N . ASN A 1 75 ? 3.838 20.609 3.469 1 96.56 75 ASN A N 1
ATOM 581 C CA . ASN A 1 75 ? 3.889 20.594 4.926 1 96.56 75 ASN A CA 1
ATOM 582 C C . ASN A 1 75 ? 5.305 20.328 5.434 1 96.56 75 ASN A C 1
ATOM 584 O O . ASN A 1 75 ? 5.496 19.953 6.594 1 96.56 75 ASN A O 1
ATOM 588 N N . LEU A 1 76 ? 6.316 20.5 4.594 1 96.75 76 LEU A N 1
ATOM 589 C CA . LEU A 1 76 ? 7.691 20.188 4.957 1 96.75 76 LEU A CA 1
ATOM 590 C C . LEU A 1 76 ? 8.195 21.141 6.043 1 96.75 76 LEU A C 1
ATOM 592 O O . LEU A 1 76 ? 8.836 20.703 7.004 1 96.75 76 LEU A O 1
ATOM 596 N N . ALA A 1 77 ? 7.863 22.406 5.934 1 96.06 77 ALA A N 1
ATOM 597 C CA . ALA A 1 77 ? 8.32 23.406 6.895 1 96.06 77 ALA A CA 1
ATOM 598 C C . ALA A 1 77 ? 7.723 23.156 8.273 1 96.06 77 ALA A C 1
ATOM 600 O O . ALA A 1 77 ? 8.453 23.062 9.266 1 96.06 77 ALA A O 1
ATOM 601 N N . PRO A 1 78 ? 6.387 23.047 8.32 1 94.5 78 PRO A N 1
ATOM 602 C CA . PRO A 1 78 ? 5.809 22.703 9.617 1 94.5 78 PRO A CA 1
ATOM 603 C C . PRO A 1 78 ? 6.398 21.422 10.203 1 94.5 78 PRO A C 1
ATOM 605 O O . PRO A 1 78 ? 6.605 21.328 11.414 1 94.5 78 PRO A O 1
ATOM 608 N N . LEU A 1 79 ? 6.668 20.422 9.406 1 96 79 LEU A N 1
ATOM 609 C CA . LEU A 1 79 ? 7.254 19.172 9.875 1 96 79 LEU A CA 1
ATOM 610 C C . LEU A 1 79 ? 8.633 19.406 10.477 1 96 79 LEU A C 1
ATOM 612 O O . LEU A 1 79 ? 8.898 19 11.609 1 96 79 LEU A O 1
ATOM 616 N N . VAL A 1 80 ? 9.469 20.078 9.805 1 96.31 80 VAL A N 1
ATOM 617 C CA . VAL A 1 80 ? 10.836 20.359 10.25 1 96.31 80 VAL A CA 1
ATOM 618 C C . VAL A 1 80 ? 10.805 21.188 11.531 1 96.31 80 VAL A C 1
ATOM 620 O O . VAL A 1 80 ? 11.547 20.906 12.477 1 96.31 80 VAL A O 1
ATOM 623 N N . ASN A 1 81 ? 9.906 22.203 11.586 1 95.5 81 ASN A N 1
ATOM 624 C CA . ASN A 1 81 ? 9.789 23.062 12.758 1 95.5 81 ASN A CA 1
ATOM 625 C C . ASN A 1 81 ? 9.336 22.281 13.984 1 95.5 81 ASN A C 1
ATOM 627 O O . ASN A 1 81 ? 9.844 22.516 15.086 1 95.5 81 ASN A O 1
ATOM 631 N N . GLN A 1 82 ? 8.445 21.391 13.734 1 95.31 82 GLN A N 1
ATOM 632 C CA . GLN A 1 82 ? 7.945 20.594 14.859 1 95.31 82 GLN A CA 1
ATOM 633 C C . GLN A 1 82 ? 9.016 19.641 15.383 1 95.31 82 GLN A C 1
ATOM 635 O O . GLN A 1 82 ? 9.133 19.438 16.594 1 95.31 82 GLN A O 1
ATOM 640 N N . VAL A 1 83 ? 9.758 19.062 14.516 1 95.94 83 VAL A N 1
ATOM 641 C CA . VAL A 1 83 ? 10.836 18.172 14.914 1 95.94 83 VAL A CA 1
ATOM 642 C C . VAL A 1 83 ? 11.922 18.953 15.648 1 95.94 83 VAL A C 1
ATOM 644 O O . VAL A 1 83 ? 12.406 18.516 16.703 1 95.94 83 VAL A O 1
ATOM 647 N N . LYS A 1 84 ? 12.297 20.109 15.172 1 95.19 84 LYS A N 1
ATOM 648 C CA . LYS A 1 84 ? 13.273 20.969 15.82 1 95.19 84 LYS A CA 1
ATOM 649 C C . LYS A 1 84 ? 12.82 21.375 17.219 1 95.19 84 LYS A C 1
ATOM 651 O O . LYS A 1 84 ? 13.602 21.344 18.172 1 95.19 84 LYS A O 1
ATOM 656 N N . ALA A 1 85 ? 11.586 21.688 17.266 1 93.94 85 ALA A N 1
ATOM 657 C CA . ALA A 1 85 ? 11.023 22.109 18.547 1 93.94 85 ALA A CA 1
ATOM 658 C C . ALA A 1 85 ? 11.023 20.969 19.547 1 93.94 85 ALA A C 1
ATOM 660 O O . ALA A 1 85 ? 11.117 21.203 20.766 1 93.94 85 ALA A O 1
ATOM 661 N N . MET A 1 86 ? 10.906 19.781 19.016 1 93.56 86 MET A N 1
ATOM 662 C CA . MET A 1 86 ? 10.891 18.594 19.875 1 93.56 86 MET A CA 1
ATOM 663 C C . MET A 1 86 ? 12.297 18.266 20.375 1 93.56 86 MET A C 1
ATOM 665 O O . MET A 1 86 ? 12.477 17.906 21.531 1 93.56 86 MET A O 1
ATOM 669 N N . VAL A 1 87 ? 13.289 18.484 19.547 1 93.75 87 VAL A N 1
ATOM 670 C CA . VAL A 1 87 ? 14.625 17.984 19.844 1 93.75 87 VAL A CA 1
ATOM 671 C C . VAL A 1 87 ? 15.484 19.094 20.422 1 93.75 87 VAL A C 1
ATOM 673 O O . VAL A 1 87 ? 16.516 18.844 21.031 1 93.75 87 VAL A O 1
ATOM 676 N N . ARG A 1 88 ? 15.055 20.359 20.203 1 92.75 88 ARG A N 1
ATOM 677 C CA . ARG A 1 88 ? 15.859 21.484 20.672 1 92.75 88 ARG A CA 1
ATOM 678 C C . ARG A 1 88 ? 15.062 22.391 21.609 1 92.75 88 ARG A C 1
ATOM 680 O O . ARG A 1 88 ? 13.922 22.734 21.312 1 92.75 88 ARG A O 1
ATOM 687 N N . ASP A 1 89 ? 15.758 22.688 22.688 1 85.94 89 ASP A N 1
ATOM 688 C CA . ASP A 1 89 ? 15.164 23.688 23.578 1 85.94 89 ASP A CA 1
ATOM 689 C C . ASP A 1 89 ? 15.281 25.094 23 1 85.94 89 ASP A C 1
ATOM 691 O O . ASP A 1 89 ? 16.375 25.531 22.625 1 85.94 89 ASP A O 1
ATOM 695 N N . ARG A 1 90 ? 14.211 25.688 22.859 1 80.44 90 ARG A N 1
ATOM 696 C CA . ARG A 1 90 ? 14.172 27 22.219 1 80.44 90 ARG A CA 1
ATOM 697 C C . ARG A 1 90 ? 14.961 28.016 23.031 1 80.44 90 ARG A C 1
ATOM 699 O O . ARG A 1 90 ? 15.562 28.938 22.469 1 80.44 90 ARG A O 1
ATOM 706 N N . LYS A 1 91 ? 14.984 27.891 24.359 1 87 91 LYS A N 1
ATOM 707 C CA . LYS A 1 91 ? 15.617 28.859 25.25 1 87 91 LYS A CA 1
ATOM 708 C C . LYS A 1 91 ? 17.125 28.641 25.328 1 87 91 LYS A C 1
ATOM 710 O O . LYS A 1 91 ? 17.906 29.562 25.141 1 87 91 LYS A O 1
ATOM 715 N N . THR A 1 92 ? 17.5 27.453 25.5 1 88.94 92 THR A N 1
ATOM 716 C CA . THR A 1 92 ? 18.906 27.141 25.766 1 88.94 92 THR A CA 1
ATOM 717 C C . THR A 1 92 ? 19.609 26.672 24.484 1 88.94 92 THR A C 1
ATOM 719 O O . THR A 1 92 ? 20.844 26.609 24.438 1 88.94 92 THR A O 1
ATOM 722 N N . LYS A 1 93 ? 18.891 26.422 23.469 1 87.69 93 LYS A N 1
ATOM 723 C CA . LYS A 1 93 ? 19.406 25.906 22.203 1 87.69 93 LYS A CA 1
ATOM 724 C C . LYS A 1 93 ? 20.125 24.562 22.422 1 87.69 93 LYS A C 1
ATOM 726 O O . LYS A 1 93 ? 20.922 24.141 21.578 1 87.69 93 LYS A O 1
ATOM 731 N N . SER A 1 94 ? 19.828 23.984 23.594 1 91.12 94 SER A N 1
ATOM 732 C CA . SER A 1 94 ? 20.406 22.672 23.891 1 91.12 94 SER A CA 1
ATOM 733 C C . SER A 1 94 ? 19.5 21.547 23.422 1 91.12 94 SER A C 1
ATOM 735 O O . SER A 1 94 ? 18.312 21.75 23.203 1 91.12 94 SER A O 1
ATOM 737 N N . ILE A 1 95 ? 20.188 20.422 23.203 1 93.25 95 ILE A N 1
ATOM 738 C CA . ILE A 1 95 ? 19.453 19.25 22.719 1 93.25 95 ILE A CA 1
ATOM 739 C C . ILE A 1 95 ? 18.641 18.641 23.859 1 93.25 95 ILE A C 1
ATOM 741 O O . ILE A 1 95 ? 19.141 18.5 24.969 1 93.25 95 ILE A O 1
ATOM 745 N N . ASN A 1 96 ? 17.391 18.453 23.594 1 93.31 96 ASN A N 1
ATOM 746 C CA . ASN A 1 96 ? 16.547 17.672 24.484 1 93.31 96 ASN A CA 1
ATOM 747 C C . ASN A 1 96 ? 16.844 16.172 24.375 1 93.31 96 ASN A C 1
ATOM 749 O O . ASN A 1 96 ? 16.25 15.492 23.531 1 93.31 96 ASN A O 1
ATOM 753 N N . VAL A 1 97 ? 17.625 15.68 25.188 1 92.56 97 VAL A N 1
ATOM 754 C CA . VAL A 1 97 ? 18.188 14.336 25.094 1 92.56 97 VAL A CA 1
ATOM 755 C C . VAL A 1 97 ? 17.078 13.305 25.234 1 92.56 97 VAL A C 1
ATOM 757 O O . VAL A 1 97 ? 17.047 12.305 24.5 1 92.56 97 VAL A O 1
ATOM 760 N N . LYS A 1 98 ? 16.219 13.484 26.156 1 92.75 98 LYS A N 1
ATOM 761 C CA . LYS A 1 98 ? 15.141 12.523 26.391 1 92.75 98 LYS A CA 1
ATOM 762 C C . LYS A 1 98 ? 14.258 12.367 25.156 1 92.75 98 LYS A C 1
ATOM 764 O O . LYS A 1 98 ? 13.984 11.25 24.719 1 92.75 98 LYS A O 1
ATOM 769 N N . ALA A 1 99 ? 13.852 13.508 24.547 1 93.06 99 ALA A N 1
ATOM 770 C CA . ALA A 1 99 ? 13 13.492 23.359 1 93.06 99 ALA A CA 1
ATOM 771 C C . ALA A 1 99 ? 13.742 12.898 22.156 1 93.06 99 ALA A C 1
ATOM 773 O O . ALA A 1 99 ? 13.18 12.125 21.391 1 93.06 99 ALA A O 1
ATOM 774 N N . THR A 1 100 ? 14.938 13.273 22.031 1 95 100 THR A N 1
ATOM 775 C CA . THR A 1 100 ? 15.758 12.797 20.922 1 95 100 THR A CA 1
ATOM 776 C C . THR A 1 100 ? 15.961 11.289 21 1 95 100 THR A C 1
ATOM 778 O O . THR A 1 100 ? 15.805 10.578 20 1 95 100 THR A O 1
ATOM 781 N N . LEU A 1 101 ? 16.281 10.828 22.172 1 95.75 101 LEU A N 1
ATOM 782 C CA . LEU A 1 101 ? 16.5 9.398 22.375 1 95.75 101 LEU A CA 1
ATOM 783 C C . LEU A 1 101 ? 15.195 8.625 22.156 1 95.75 101 LEU A C 1
ATOM 785 O O . LEU A 1 101 ? 15.219 7.516 21.625 1 95.75 101 LEU A O 1
ATOM 789 N N . GLY A 1 102 ? 14.172 9.195 22.594 1 96 102 GLY A N 1
ATOM 790 C CA . GLY A 1 102 ? 12.883 8.57 22.344 1 96 102 GLY A CA 1
ATOM 791 C C . GLY A 1 102 ? 12.57 8.43 20.875 1 96 102 GLY A C 1
ATOM 792 O O . GLY A 1 102 ? 12.125 7.363 20.438 1 96 102 GLY A O 1
ATOM 793 N N . LEU A 1 103 ? 12.758 9.469 20.125 1 96 103 LEU A N 1
ATOM 794 C CA . LEU A 1 103 ? 12.523 9.445 18.688 1 96 103 LEU A CA 1
ATOM 795 C C . LEU A 1 103 ? 13.414 8.406 18.016 1 96 103 LEU A C 1
ATOM 797 O O . LEU A 1 103 ? 12.945 7.633 17.172 1 96 103 LEU A O 1
ATOM 801 N N . ILE A 1 104 ? 14.656 8.383 18.359 1 96.62 104 ILE A N 1
ATOM 802 C CA . ILE A 1 104 ? 15.602 7.438 17.781 1 96.62 104 ILE A CA 1
ATOM 803 C C . ILE A 1 104 ? 15.164 6.008 18.094 1 96.62 104 ILE A C 1
ATOM 805 O O . ILE A 1 104 ? 15.219 5.133 17.219 1 96.62 104 ILE A O 1
ATOM 809 N N . LEU A 1 105 ? 14.703 5.82 19.266 1 96.69 105 LEU A N 1
ATOM 810 C CA . LEU A 1 105 ? 14.281 4.488 19.688 1 96.69 105 LEU A CA 1
ATOM 811 C C . LEU A 1 105 ? 13.117 3.994 18.844 1 96.69 105 LEU A C 1
ATOM 813 O O . LEU A 1 105 ? 13.125 2.859 18.359 1 96.69 105 LEU A O 1
ATOM 817 N N . VAL A 1 106 ? 12.133 4.852 18.688 1 96.56 106 VAL A N 1
ATOM 818 C CA . VAL A 1 106 ? 10.945 4.418 17.953 1 96.56 106 VAL A CA 1
ATOM 819 C C . VAL A 1 106 ? 11.297 4.215 16.484 1 96.56 106 VAL A C 1
ATOM 821 O O . VAL A 1 106 ? 10.781 3.301 15.836 1 96.56 106 VAL A O 1
ATOM 824 N N . VAL A 1 107 ? 12.148 4.965 15.93 1 97.44 107 VAL A N 1
ATOM 825 C CA . VAL A 1 107 ? 12.602 4.781 14.555 1 97.44 107 VAL A CA 1
ATOM 826 C C . VAL A 1 107 ? 13.367 3.463 14.445 1 97.44 107 VAL A C 1
ATOM 828 O O . VAL A 1 107 ? 13.188 2.717 13.477 1 97.44 107 VAL A O 1
ATOM 831 N N . MET A 1 108 ? 14.141 3.17 15.445 1 97.19 108 MET A N 1
ATOM 832 C CA . MET A 1 108 ? 14.906 1.927 15.461 1 97.19 108 MET A CA 1
ATOM 833 C C . MET A 1 108 ? 13.977 0.718 15.539 1 97.19 108 MET A C 1
ATOM 835 O O . MET A 1 108 ? 14.242 -0.318 14.93 1 97.19 108 MET A O 1
ATOM 839 N N . VAL A 1 109 ? 12.992 0.844 16.266 1 97 109 VAL A N 1
ATOM 840 C CA . VAL A 1 109 ? 12.023 -0.24 16.375 1 97 109 VAL A CA 1
ATOM 841 C C . VAL A 1 109 ? 11.367 -0.476 15.008 1 97 109 VAL A C 1
ATOM 843 O O . VAL A 1 109 ? 11.188 -1.622 14.594 1 97 109 VAL A O 1
ATOM 846 N N . LEU A 1 110 ? 11.023 0.596 14.328 1 97.25 110 LEU A N 1
ATOM 847 C CA . LEU A 1 110 ? 10.422 0.485 13 1 97.25 110 LEU A CA 1
ATOM 848 C C . LEU A 1 110 ? 11.383 -0.181 12.023 1 97.25 110 LEU A C 1
ATOM 850 O O . LEU A 1 110 ? 11.016 -1.135 11.336 1 97.25 110 LEU A O 1
ATOM 854 N N . ILE A 1 111 ? 12.562 0.286 12.023 1 96.62 111 ILE A N 1
ATOM 855 C CA . ILE A 1 111 ? 13.57 -0.228 11.102 1 96.62 111 ILE A CA 1
ATOM 856 C C . ILE A 1 111 ? 13.984 -1.635 11.516 1 96.62 111 ILE A C 1
ATOM 858 O O . ILE A 1 111 ? 14.148 -2.52 10.672 1 96.62 111 ILE A O 1
ATOM 862 N N . GLY A 1 112 ? 14.219 -1.822 12.828 1 95.25 112 GLY A N 1
ATOM 863 C CA . GLY A 1 112 ? 14.555 -3.141 13.336 1 95.25 112 GLY A CA 1
ATOM 864 C C . GLY A 1 112 ? 13.484 -4.18 13.07 1 95.25 112 GLY A C 1
ATOM 865 O O . GLY A 1 112 ? 13.789 -5.324 12.742 1 95.25 112 GLY A O 1
ATOM 866 N N . GLY A 1 113 ? 12.242 -3.801 13.258 1 94.94 113 GLY A N 1
ATOM 867 C CA . GLY A 1 113 ? 11.141 -4.691 12.93 1 94.94 113 GLY A CA 1
ATOM 868 C C . GLY A 1 113 ? 11.125 -5.109 11.477 1 94.94 113 GLY A C 1
ATOM 869 O O . GLY A 1 113 ? 10.828 -6.262 11.156 1 94.94 113 GLY A O 1
ATOM 870 N N . ALA A 1 114 ? 11.398 -4.176 10.648 1 95.06 114 ALA A N 1
ATOM 871 C CA . ALA A 1 114 ? 11.477 -4.477 9.219 1 95.06 114 ALA A CA 1
ATOM 872 C C . ALA A 1 114 ? 12.57 -5.504 8.938 1 95.06 114 ALA A C 1
ATOM 874 O O . ALA A 1 114 ? 12.375 -6.438 8.164 1 95.06 114 ALA A O 1
ATOM 875 N N . THR A 1 115 ? 13.695 -5.289 9.523 1 92.75 115 THR A N 1
ATOM 876 C CA . THR A 1 115 ? 14.82 -6.203 9.352 1 92.75 115 THR A CA 1
ATOM 877 C C . THR A 1 115 ? 14.469 -7.598 9.859 1 92.75 115 THR A C 1
ATOM 879 O O . THR A 1 115 ? 14.742 -8.594 9.188 1 92.75 115 THR A O 1
ATOM 882 N N . ALA A 1 116 ? 13.852 -7.664 10.977 1 90 116 ALA A N 1
ATOM 883 C CA . ALA A 1 116 ? 13.445 -8.938 11.555 1 90 116 ALA A CA 1
ATOM 884 C C . ALA A 1 116 ? 12.422 -9.641 10.672 1 90 116 ALA A C 1
ATOM 886 O O . ALA A 1 116 ? 12.523 -10.844 10.43 1 90 116 ALA A O 1
ATOM 887 N N . TYR A 1 117 ? 11.562 -8.898 10.172 1 89.81 117 TYR A N 1
ATOM 888 C CA . TYR A 1 117 ? 10.492 -9.445 9.344 1 89.81 117 TYR A CA 1
ATOM 889 C C . TYR A 1 117 ? 11.047 -9.977 8.023 1 89.81 117 TYR A C 1
ATOM 891 O O . TYR A 1 117 ? 10.664 -11.062 7.578 1 89.81 117 TYR A O 1
ATOM 899 N N . THR A 1 118 ? 11.906 -9.227 7.375 1 87.44 118 THR A N 1
ATOM 900 C CA . THR A 1 118 ? 12.43 -9.594 6.062 1 87.44 118 THR A CA 1
ATOM 901 C C . THR A 1 118 ? 13.43 -10.742 6.184 1 87.44 118 THR A C 1
ATOM 903 O O . THR A 1 118 ? 13.586 -11.539 5.258 1 87.44 118 THR A O 1
ATOM 906 N N . TRP A 1 119 ? 14.172 -10.719 7.285 1 80.06 119 TRP A N 1
ATOM 907 C CA . TRP A 1 119 ? 15.102 -11.82 7.531 1 80.06 119 TRP A CA 1
ATOM 908 C C . TRP A 1 119 ? 14.359 -13.156 7.574 1 80.06 119 TRP A C 1
ATOM 910 O O . TRP A 1 119 ? 14.82 -14.148 7.008 1 80.06 119 TRP A O 1
ATOM 920 N N . ASN A 1 120 ? 13.305 -13.141 8.141 1 68 120 ASN A N 1
ATOM 921 C CA . ASN A 1 120 ? 12.477 -14.336 8.242 1 68 120 ASN A CA 1
ATOM 922 C C . ASN A 1 120 ? 11.859 -14.703 6.891 1 68 120 ASN A C 1
ATOM 924 O O . ASN A 1 120 ? 11.633 -15.883 6.609 1 68 120 ASN A O 1
ATOM 928 N N . SER A 1 121 ? 11.75 -13.688 6.082 1 63.62 121 SER A N 1
ATOM 929 C CA . SER A 1 121 ? 11.125 -13.914 4.781 1 63.62 121 SER A CA 1
ATOM 930 C C . SER A 1 121 ? 12.117 -14.516 3.791 1 63.62 121 SER A C 1
ATOM 932 O O . SER A 1 121 ? 11.727 -15.289 2.912 1 63.62 121 SER A O 1
ATOM 934 N N . ILE A 1 122 ? 13.438 -14.016 3.828 1 56.53 122 ILE A N 1
ATOM 935 C CA . ILE A 1 122 ? 14.492 -14.539 2.973 1 56.53 122 ILE A CA 1
ATOM 936 C C . ILE A 1 122 ? 14.875 -15.945 3.428 1 56.53 122 ILE A C 1
ATOM 938 O O . ILE A 1 122 ? 15.062 -16.844 2.602 1 56.53 122 ILE A O 1
ATOM 942 N N . GLU A 1 123 ? 15.438 -15.977 4.695 1 49.06 123 GLU A N 1
ATOM 943 C CA . GLU A 1 123 ? 15.828 -17.281 5.215 1 49.06 123 GLU A CA 1
ATOM 944 C C . GLU A 1 123 ? 14.789 -18.344 4.867 1 49.06 123 GLU A C 1
ATOM 946 O O . GLU A 1 123 ? 15.133 -19.5 4.613 1 49.06 123 GLU A O 1
ATOM 951 N N . GLY A 1 124 ? 13.727 -17.844 4.887 1 41.19 124 GLY A N 1
ATOM 952 C CA . GLY A 1 124 ? 12.797 -18.844 4.391 1 41.19 124 GLY A CA 1
ATOM 953 C C . GLY A 1 124 ? 13.008 -19.188 2.926 1 41.19 124 GLY A C 1
ATOM 954 O O . GLY A 1 124 ? 12.625 -20.266 2.469 1 41.19 124 GLY A O 1
ATOM 955 N N . GLU A 1 125 ? 13.828 -18.141 2.209 1 39.44 125 GLU A N 1
ATOM 956 C CA . GLU A 1 125 ? 14.195 -18.391 0.817 1 39.44 125 GLU A CA 1
ATOM 957 C C . GLU A 1 125 ? 15.555 -19.078 0.716 1 39.44 125 GLU A C 1
ATOM 959 O O . GLU A 1 125 ? 15.789 -19.875 -0.199 1 39.44 125 GLU A O 1
ATOM 964 N N . ASP A 1 126 ? 16.672 -18.562 1.409 1 34.06 126 ASP A N 1
ATOM 965 C CA . ASP A 1 126 ? 18.078 -18.969 1.317 1 34.06 126 ASP A CA 1
ATOM 966 C C . ASP A 1 126 ? 18.234 -20.453 1.688 1 34.06 126 ASP A C 1
ATOM 968 O O . ASP A 1 126 ? 19.344 -20.969 1.709 1 34.06 126 ASP A O 1
ATOM 972 N N . ASP A 1 127 ? 17.5 -21 2.287 1 31.67 127 ASP A N 1
ATOM 973 C CA . ASP A 1 127 ? 17.953 -22.375 2.49 1 31.67 127 ASP A CA 1
ATOM 974 C C . ASP A 1 127 ? 18.328 -23.031 1.164 1 31.67 127 ASP A C 1
ATOM 976 O O . ASP A 1 127 ? 17.797 -24.094 0.831 1 31.67 127 ASP A O 1
ATOM 980 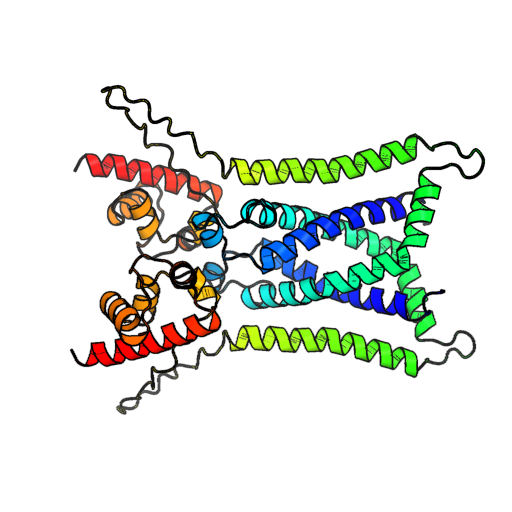N N . THR A 1 128 ? 18.766 -22.188 0.183 1 30.89 128 THR A N 1
ATOM 981 C CA . THR A 1 128 ? 19.469 -22.828 -0.927 1 30.89 128 THR A CA 1
ATOM 982 C C . THR A 1 128 ? 20.906 -23.156 -0.543 1 30.89 128 THR A C 1
ATOM 984 O O . THR A 1 128 ? 21.75 -22.266 -0.434 1 30.89 128 THR A O 1
ATOM 987 N N . SER A 1 129 ? 21.406 -23.906 0.309 1 28.67 129 SER A N 1
ATOM 988 C CA . SER A 1 129 ? 22.75 -24.469 0.525 1 28.67 129 SER A CA 1
ATOM 989 C C . SER A 1 129 ? 23.484 -24.656 -0.794 1 28.67 129 SER A C 1
ATOM 991 O O . SER A 1 129 ? 22.875 -24.969 -1.816 1 28.67 129 SER A O 1
ATOM 993 N N . GLU A 1 130 ? 24.688 -24.125 -0.949 1 27.86 130 GLU A N 1
ATOM 994 C CA . GLU A 1 130 ? 25.812 -24.297 -1.859 1 27.86 130 GLU A CA 1
ATOM 995 C C . GLU A 1 130 ? 26.031 -25.766 -2.213 1 27.86 130 GLU A C 1
ATOM 997 O O . GLU A 1 130 ? 26.234 -26.594 -1.327 1 27.86 130 GLU A O 1
ATOM 1002 N N . ILE A 1 131 ? 25.562 -26.312 -3.254 1 27.33 131 ILE A N 1
ATOM 1003 C CA . ILE A 1 131 ? 26.031 -27.562 -3.84 1 27.33 131 ILE A CA 1
ATOM 1004 C C . ILE A 1 131 ? 27.484 -27.438 -4.258 1 27.33 131 ILE A C 1
ATOM 1006 O O . ILE A 1 131 ? 27.812 -26.656 -5.16 1 27.33 131 ILE A O 1
ATOM 1010 N N . SER A 1 132 ? 28.438 -27.266 -3.383 1 24.67 132 SER A N 1
ATOM 1011 C CA . SER A 1 132 ? 29.844 -27.5 -3.693 1 24.67 132 SER A CA 1
ATOM 1012 C C . SER A 1 132 ? 30.031 -28.859 -4.371 1 24.67 132 SER A C 1
ATOM 1014 O O . SER A 1 132 ? 29.609 -29.875 -3.854 1 24.67 132 SER A O 1
ATOM 1016 N N . TYR A 1 133 ? 30.266 -28.938 -5.609 1 25.48 133 TYR A N 1
ATOM 1017 C CA . TYR A 1 133 ? 30.656 -30.062 -6.449 1 25.48 133 TYR A CA 1
ATOM 1018 C C . TYR A 1 133 ? 32 -30.609 -6.023 1 25.48 133 TYR A C 1
ATOM 1020 O O . TYR A 1 133 ? 33.062 -30.156 -6.504 1 25.48 133 TYR A O 1
ATOM 1028 N N . GLU A 1 134 ? 32.406 -30.781 -4.773 1 25.44 134 GLU A N 1
ATOM 1029 C CA . GLU A 1 134 ? 33.625 -31.547 -4.543 1 25.44 134 GLU A CA 1
ATOM 1030 C C . GLU A 1 134 ? 33.594 -32.875 -5.266 1 25.44 134 GLU A C 1
ATOM 1032 O O . GLU A 1 134 ? 32.562 -33.562 -5.293 1 25.44 134 GLU A O 1
ATOM 1037 N N . ASP A 1 135 ? 34.656 -33.312 -6.148 1 25.8 135 ASP A N 1
ATOM 1038 C CA . ASP A 1 135 ? 35.094 -34.438 -6.973 1 25.8 135 ASP A CA 1
ATOM 1039 C C . ASP A 1 135 ? 34.938 -35.75 -6.211 1 25.8 135 ASP A C 1
ATOM 1041 O O . ASP A 1 135 ? 35.062 -36.844 -6.805 1 25.8 135 ASP A O 1
ATOM 1045 N N . THR A 1 136 ? 35.438 -35.906 -4.91 1 26.77 136 THR A N 1
ATOM 1046 C CA . THR A 1 136 ? 35.781 -37.219 -4.355 1 26.77 136 THR A CA 1
ATOM 1047 C C . THR A 1 136 ? 34.594 -38.156 -4.484 1 26.77 136 THR A C 1
ATOM 1049 O O . THR A 1 136 ? 33.438 -37.719 -4.512 1 26.77 136 THR A O 1
ATOM 1052 N N . SER A 1 137 ? 34.719 -39.719 -4.602 1 26.45 137 SER A N 1
ATOM 1053 C CA . SER A 1 137 ? 33.969 -40.969 -4.652 1 26.45 137 SER A CA 1
ATOM 1054 C C . SER A 1 137 ? 32.812 -40.969 -3.652 1 26.45 137 SER A C 1
ATOM 1056 O O . SER A 1 137 ? 32.094 -41.938 -3.514 1 26.45 137 SER A O 1
ATOM 1058 N N . THR A 1 138 ? 33.062 -40.438 -2.406 1 23.5 138 THR A N 1
ATOM 1059 C CA . THR A 1 138 ? 32.156 -40.75 -1.293 1 23.5 138 THR A CA 1
ATOM 1060 C C . THR A 1 138 ? 30.734 -40.312 -1.594 1 23.5 138 THR A C 1
ATOM 1062 O O . THR A 1 138 ? 30.516 -39.25 -2.166 1 23.5 138 THR A O 1
ATOM 1065 N N . THR A 1 139 ? 29.641 -41.219 -1.414 1 24.91 139 THR A N 1
ATOM 1066 C CA . THR A 1 139 ? 28.188 -41.25 -1.463 1 24.91 139 THR A CA 1
ATOM 1067 C C . THR A 1 139 ? 27.609 -40.031 -0.725 1 24.91 139 THR A C 1
ATOM 1069 O O . THR A 1 139 ? 27.734 -39.938 0.496 1 24.91 139 THR A O 1
ATOM 1072 N N . VAL A 1 140 ? 28.047 -38.906 -1.032 1 25.91 140 VAL A N 1
ATOM 1073 C CA . VAL A 1 140 ? 27.438 -37.812 -0.314 1 25.91 140 VAL A CA 1
ATOM 1074 C C . VAL A 1 140 ? 25.953 -38.062 -0.113 1 25.91 140 VAL A C 1
ATOM 1076 O O . VAL A 1 140 ? 25.203 -38.25 -1.082 1 25.91 140 VAL A O 1
ATOM 1079 N N . SER A 1 141 ? 25.547 -38.719 1.016 1 24.02 141 SER A N 1
ATOM 1080 C CA . SER A 1 141 ? 24.219 -38.844 1.6 1 24.02 141 SER A CA 1
ATOM 1081 C C . SER A 1 141 ? 23.5 -37.5 1.616 1 24.02 141 SER A C 1
ATOM 1083 O O . SER A 1 141 ? 23.953 -36.562 2.27 1 24.02 141 SER A O 1
ATOM 1085 N N . TYR A 1 142 ? 23.453 -36.812 0.516 1 26.05 142 TYR A N 1
ATOM 1086 C CA . TYR A 1 142 ? 22.438 -35.781 0.473 1 26.05 142 TYR A CA 1
ATOM 1087 C C . TYR A 1 142 ? 21.328 -36.062 1.478 1 26.05 142 TYR A C 1
ATOM 1089 O O . TYR A 1 142 ? 20.609 -37.062 1.364 1 26.05 142 TYR A O 1
ATOM 1097 N N . ASP A 1 143 ? 21.531 -35.969 2.703 1 27.83 143 ASP A N 1
ATOM 1098 C CA . ASP A 1 143 ? 20.406 -36.062 3.633 1 27.83 143 ASP A CA 1
ATOM 1099 C C . ASP A 1 143 ? 19.203 -35.281 3.117 1 27.83 143 ASP A C 1
ATOM 1101 O O . ASP A 1 143 ? 19.219 -34.031 3.064 1 27.83 143 ASP A O 1
ATOM 1105 N N . ASN A 1 144 ? 18.562 -35.281 1.991 1 31.14 144 ASN A N 1
ATOM 1106 C CA . ASN A 1 144 ? 17.344 -35.188 1.203 1 31.14 144 ASN A CA 1
ATOM 1107 C C . ASN A 1 144 ? 16.141 -34.812 2.076 1 31.14 144 ASN A C 1
ATOM 1109 O O . ASN A 1 144 ? 15 -34.938 1.643 1 31.14 144 ASN A O 1
ATOM 1113 N N . THR A 1 145 ? 16.125 -34.844 3.348 1 37 145 THR A N 1
ATOM 1114 C CA . THR A 1 145 ? 15 -34.969 4.262 1 37 145 THR A CA 1
ATOM 1115 C C . THR A 1 145 ? 14.219 -33.656 4.328 1 37 145 THR A C 1
ATOM 1117 O O . THR A 1 145 ? 13.023 -33.656 4.648 1 37 145 THR A O 1
ATOM 1120 N N . THR A 1 146 ? 14.812 -32.5 4.41 1 44.78 146 THR A N 1
ATOM 1121 C CA . THR A 1 146 ? 13.891 -31.5 4.922 1 44.78 146 THR A CA 1
ATOM 1122 C C . THR A 1 146 ? 13.133 -30.828 3.779 1 44.78 146 THR A C 1
ATOM 1124 O O . THR A 1 146 ? 13.719 -30.109 2.969 1 44.78 146 THR A O 1
ATOM 1127 N N . ILE A 1 147 ? 12.258 -31.297 3.178 1 53.03 147 ILE A N 1
ATOM 1128 C CA . ILE A 1 147 ? 11.25 -30.719 2.299 1 53.03 147 ILE A CA 1
ATOM 1129 C C . ILE A 1 147 ? 10.586 -29.531 2.984 1 53.03 147 ILE A C 1
ATOM 1131 O O . ILE A 1 147 ? 10.016 -29.672 4.07 1 53.03 147 ILE A O 1
ATOM 1135 N N . GLU A 1 148 ? 11.086 -28.391 2.547 1 53.53 148 GLU A N 1
ATOM 1136 C CA . GLU A 1 148 ? 10.367 -27.234 3.057 1 53.53 148 GLU A CA 1
ATOM 1137 C C . GLU A 1 148 ? 9.328 -26.75 2.051 1 53.53 148 GLU A C 1
ATOM 1139 O O . GLU A 1 148 ? 9.672 -26.391 0.92 1 53.53 148 GLU A O 1
ATOM 1144 N N . ILE A 1 149 ? 8.172 -26.875 2.381 1 65.44 149 ILE A N 1
ATOM 1145 C CA . ILE A 1 149 ? 7.035 -26.359 1.621 1 65.44 149 ILE A CA 1
ATOM 1146 C C . ILE A 1 149 ? 6.699 -24.938 2.082 1 65.44 149 ILE A C 1
ATOM 1148 O O . ILE A 1 149 ? 6.461 -24.703 3.27 1 65.44 149 ILE A O 1
ATOM 1152 N N . THR A 1 150 ? 6.867 -24.094 1.153 1 58.22 150 THR A N 1
ATOM 1153 C CA . THR A 1 150 ? 6.594 -22.703 1.491 1 58.22 150 THR A CA 1
ATOM 1154 C C . THR A 1 150 ? 5.148 -22.328 1.157 1 58.22 150 THR A C 1
ATOM 1156 O O . THR A 1 150 ? 4.465 -23.078 0.452 1 58.22 150 THR A O 1
ATOM 1159 N N . GLY A 1 151 ? 4.715 -21.234 1.75 1 59.84 151 GLY A N 1
ATOM 1160 C CA . GLY A 1 151 ? 3.373 -20.734 1.486 1 59.84 151 GLY A CA 1
ATOM 1161 C C . GLY A 1 151 ? 3.107 -20.484 0.014 1 59.84 151 GLY A C 1
ATOM 1162 O O . GLY A 1 151 ? 2.111 -20.969 -0.532 1 59.84 151 GLY A O 1
ATOM 1163 N N . PRO A 1 152 ? 4.066 -19.875 -0.602 1 55.28 152 PRO A N 1
ATOM 1164 C CA . PRO A 1 152 ? 3.883 -19.625 -2.035 1 55.28 152 PRO A CA 1
ATOM 1165 C C . PRO A 1 152 ? 3.812 -20.922 -2.846 1 55.28 152 PRO A C 1
ATOM 1167 O O . PRO A 1 152 ? 3.078 -21 -3.834 1 55.28 152 PRO A O 1
ATOM 1170 N N . MET A 1 153 ? 4.492 -21.984 -2.451 1 62.78 153 MET A N 1
ATOM 1171 C CA . MET A 1 153 ? 4.418 -23.266 -3.139 1 62.78 153 MET A CA 1
ATOM 1172 C C . MET A 1 153 ? 3.006 -23.844 -3.074 1 62.78 153 MET A C 1
ATOM 1174 O O . MET A 1 153 ? 2.537 -24.453 -4.031 1 62.78 153 MET A O 1
ATOM 1178 N N . LEU A 1 154 ? 2.42 -23.641 -1.964 1 73.5 154 LEU A N 1
ATOM 1179 C CA . LEU A 1 154 ? 1.066 -24.156 -1.796 1 73.5 154 LEU A CA 1
ATOM 1180 C C . LEU A 1 154 ? 0.112 -23.516 -2.799 1 73.5 154 LEU A C 1
ATOM 1182 O O . LEU A 1 154 ? -0.83 -24.172 -3.264 1 73.5 154 LEU A O 1
ATOM 1186 N N . LYS A 1 155 ? 0.461 -22.391 -3.199 1 63.84 155 LYS A N 1
ATOM 1187 C CA . LYS A 1 155 ? -0.439 -21.594 -4.035 1 63.84 155 LYS A CA 1
ATOM 1188 C C . LYS A 1 155 ? -0.17 -21.828 -5.516 1 63.84 155 LYS A C 1
ATOM 1190 O O . LYS A 1 155 ? -1.074 -21.703 -6.344 1 63.84 155 LYS A O 1
ATOM 1195 N N . SER A 1 156 ? 1.012 -22.344 -5.754 1 60.53 156 SER A N 1
ATOM 1196 C CA . SER A 1 156 ? 1.46 -22.312 -7.145 1 60.53 156 SER A CA 1
ATOM 1197 C C . SER A 1 156 ? 1.595 -23.719 -7.707 1 60.53 156 SER A C 1
ATOM 1199 O O . SER A 1 156 ? 1.563 -23.906 -8.922 1 60.53 156 SER A O 1
ATOM 1201 N N . TYR A 1 157 ? 1.683 -24.656 -6.879 1 70.56 157 TYR A N 1
ATOM 1202 C CA . TYR A 1 157 ? 1.988 -25.984 -7.375 1 70.56 157 TYR A CA 1
ATOM 1203 C C . TYR A 1 157 ? 0.799 -26.922 -7.191 1 70.56 157 TYR A C 1
ATOM 1205 O O . TYR A 1 157 ? 0.095 -26.844 -6.18 1 70.56 157 TYR A O 1
ATOM 1213 N N . THR A 1 158 ? 0.493 -27.625 -8.258 1 77.38 158 THR A N 1
ATOM 1214 C CA . THR A 1 158 ? -0.35 -28.797 -8.062 1 77.38 158 THR A CA 1
ATOM 1215 C C . THR A 1 158 ? 0.42 -29.906 -7.34 1 77.38 158 THR A C 1
ATOM 1217 O O . THR A 1 158 ? 1.643 -29.828 -7.203 1 77.38 158 THR A O 1
ATOM 1220 N N . LEU A 1 159 ? -0.331 -30.797 -6.887 1 86.62 159 LEU A N 1
ATOM 1221 C CA . LEU A 1 159 ? 0.316 -31.922 -6.223 1 86.62 159 LEU A CA 1
ATOM 1222 C C . LEU A 1 159 ? 1.281 -32.625 -7.168 1 86.62 159 LEU A C 1
ATOM 1224 O O . LEU A 1 159 ? 2.369 -33.031 -6.754 1 86.62 159 LEU A O 1
ATOM 1228 N N . GLU A 1 160 ? 0.926 -32.719 -8.414 1 82.5 160 GLU A N 1
ATOM 1229 C CA . GLU A 1 160 ? 1.788 -33.375 -9.414 1 82.5 160 GLU A CA 1
ATOM 1230 C C . GLU A 1 160 ? 3.064 -32.562 -9.625 1 82.5 160 GLU A C 1
ATOM 1232 O O . GLU A 1 160 ? 4.156 -33.125 -9.703 1 82.5 160 GLU A O 1
ATOM 1237 N N . GLN A 1 161 ? 2.91 -31.312 -9.672 1 75.06 161 GLN A N 1
ATOM 1238 C CA . GLN A 1 161 ? 4.059 -30.438 -9.898 1 75.06 161 GLN A CA 1
ATOM 1239 C C . GLN A 1 161 ? 5.035 -30.5 -8.727 1 75.06 161 GLN A C 1
ATOM 1241 O O . GLN A 1 161 ? 6.254 -30.516 -8.93 1 75.06 161 GLN A O 1
ATOM 1246 N N . ILE A 1 162 ? 4.457 -30.438 -7.605 1 79.88 162 ILE A N 1
ATOM 1247 C CA . ILE A 1 162 ? 5.336 -30.5 -6.445 1 79.88 162 ILE A CA 1
ATOM 1248 C C . ILE A 1 162 ? 6.008 -31.875 -6.379 1 79.88 162 ILE A C 1
ATOM 1250 O O . ILE A 1 162 ? 7.176 -31.984 -5.996 1 79.88 162 ILE A O 1
ATOM 1254 N N . ALA A 1 163 ? 5.289 -32.844 -6.719 1 82.56 163 ALA A N 1
ATOM 1255 C CA . ALA A 1 163 ? 5.852 -34.188 -6.773 1 82.56 163 ALA A CA 1
ATOM 1256 C C . ALA A 1 163 ? 7.023 -34.25 -7.75 1 82.56 163 ALA A C 1
ATOM 1258 O O . ALA A 1 163 ? 8.07 -34.812 -7.438 1 82.56 163 ALA A O 1
ATOM 1259 N N . GLN A 1 164 ? 6.836 -33.688 -8.867 1 73.75 164 GLN A N 1
ATOM 1260 C CA . GLN A 1 164 ? 7.895 -33.625 -9.867 1 73.75 164 GLN A CA 1
ATOM 1261 C C . GLN A 1 164 ? 9.086 -32.812 -9.383 1 73.75 164 GLN A C 1
ATOM 1263 O O . GLN A 1 164 ? 10.242 -33.219 -9.594 1 73.75 164 GLN A O 1
ATOM 1268 N N . LEU A 1 165 ? 8.719 -31.797 -8.766 1 70.38 165 LEU A N 1
ATOM 1269 C CA . LEU A 1 165 ? 9.742 -30.906 -8.242 1 70.38 165 LEU A CA 1
ATOM 1270 C C . LEU A 1 165 ? 10.68 -31.641 -7.293 1 70.38 165 LEU A C 1
ATOM 1272 O O . LEU A 1 165 ? 11.891 -31.391 -7.289 1 70.38 165 LEU A O 1
ATOM 1276 N N . TYR A 1 166 ? 10.109 -32.469 -6.566 1 74.5 166 TYR A N 1
ATOM 1277 C CA . TYR A 1 166 ? 10.898 -33.188 -5.566 1 74.5 166 TYR A CA 1
ATOM 1278 C C . TYR A 1 166 ? 11.195 -34.625 -6.012 1 74.5 166 TYR A C 1
ATOM 1280 O O . TYR A 1 166 ? 11.625 -35.438 -5.207 1 74.5 166 TYR A O 1
ATOM 1288 N N . ASP A 1 167 ? 10.93 -34.938 -7.301 1 72.75 167 ASP A N 1
ATOM 1289 C CA . ASP A 1 167 ? 11.266 -36.188 -7.953 1 72.75 167 ASP A CA 1
ATOM 1290 C C . ASP A 1 167 ? 10.594 -37.375 -7.246 1 72.75 167 ASP A C 1
ATOM 1292 O O . ASP A 1 167 ? 11.266 -38.344 -6.887 1 72.75 167 ASP A O 1
ATOM 1296 N N . VAL A 1 168 ? 9.344 -37.25 -6.93 1 80.56 168 VAL A N 1
ATOM 1297 C CA . VAL A 1 168 ? 8.516 -38.312 -6.379 1 80.56 168 VAL A CA 1
ATOM 1298 C C . VAL A 1 168 ? 7.305 -38.531 -7.285 1 80.56 168 VAL A C 1
ATOM 1300 O O . VAL A 1 168 ? 6.773 -37.594 -7.875 1 80.56 168 VAL A O 1
ATOM 1303 N N . PRO A 1 169 ? 7.039 -39.781 -7.512 1 85 169 PRO A N 1
ATOM 1304 C CA . PRO A 1 169 ? 5.82 -40.031 -8.289 1 85 169 PRO A CA 1
ATOM 1305 C C . PRO A 1 169 ? 4.574 -39.438 -7.617 1 85 169 PRO A C 1
ATOM 1307 O O . PRO A 1 169 ? 4.379 -39.625 -6.414 1 85 169 PRO A O 1
ATOM 1310 N N . ALA A 1 170 ? 3.738 -38.812 -8.391 1 88.31 170 ALA A N 1
ATOM 1311 C CA . ALA A 1 170 ? 2.535 -38.156 -7.875 1 88.31 170 ALA A CA 1
ATOM 1312 C C . ALA A 1 170 ? 1.605 -39.188 -7.215 1 88.31 170 ALA A C 1
ATOM 1314 O O . ALA A 1 170 ? 1.025 -38.906 -6.16 1 88.31 170 ALA A O 1
ATOM 1315 N N . ASP A 1 171 ? 1.521 -40.281 -7.832 1 90.06 171 ASP A N 1
ATOM 1316 C CA . ASP A 1 171 ? 0.643 -41.312 -7.312 1 90.06 171 ASP A CA 1
ATOM 1317 C C . ASP A 1 171 ? 1.09 -41.781 -5.926 1 90.06 171 ASP A C 1
ATOM 1319 O O . ASP A 1 171 ? 0.258 -42.031 -5.055 1 90.06 171 ASP A O 1
ATOM 1323 N N . GLU A 1 172 ? 2.332 -41.906 -5.797 1 90.62 172 GLU A N 1
ATOM 1324 C CA . GLU A 1 172 ? 2.865 -42.312 -4.5 1 90.62 172 GLU A CA 1
ATOM 1325 C C . GLU A 1 172 ? 2.611 -41.219 -3.445 1 90.62 172 GLU A C 1
ATOM 1327 O O . GLU A 1 172 ? 2.279 -41.531 -2.299 1 90.62 172 GLU A O 1
ATOM 1332 N N . LEU A 1 173 ? 2.781 -40.062 -3.828 1 91.44 173 LEU A N 1
ATOM 1333 C CA . LEU A 1 173 ? 2.539 -38.938 -2.908 1 91.44 173 LEU A CA 1
ATOM 1334 C C . LEU A 1 173 ? 1.075 -38.906 -2.482 1 91.44 173 LEU A C 1
ATOM 1336 O O . LEU A 1 173 ? 0.773 -38.719 -1.304 1 91.44 173 LEU A O 1
ATOM 1340 N N . ILE A 1 174 ? 0.19 -39.094 -3.371 1 93.5 174 ILE A N 1
ATOM 1341 C CA . ILE A 1 174 ? -1.241 -39.125 -3.088 1 93.5 174 ILE A CA 1
ATOM 1342 C C . ILE A 1 174 ? -1.543 -40.25 -2.107 1 93.5 174 ILE A C 1
ATOM 1344 O O . ILE A 1 174 ? -2.309 -40.094 -1.158 1 93.5 174 ILE A O 1
ATOM 1348 N N . ARG A 1 175 ? -0.975 -41.344 -2.404 1 92 175 ARG A N 1
ATOM 1349 C CA . ARG A 1 175 ? -1.164 -42.5 -1.539 1 92 175 ARG A CA 1
ATOM 1350 C C . ARG A 1 175 ? -0.687 -42.219 -0.12 1 92 175 ARG A C 1
ATOM 1352 O O . ARG A 1 175 ? -1.395 -42.5 0.849 1 92 175 ARG A O 1
ATOM 1359 N N . VAL A 1 176 ? 0.475 -41.656 0.001 1 91.81 176 VAL A N 1
ATOM 1360 C CA . VAL A 1 176 ? 1.038 -41.375 1.312 1 91.81 176 VAL A CA 1
ATOM 1361 C C . VAL A 1 176 ? 0.144 -40.344 2.035 1 91.81 176 VAL A C 1
ATOM 1363 O O . VAL A 1 176 ? -0.135 -40.5 3.227 1 91.81 176 VAL A O 1
ATOM 1366 N N . LEU A 1 177 ? -0.28 -39.375 1.378 1 93.31 177 LEU A N 1
ATOM 1367 C CA . LEU A 1 177 ? -1.137 -38.344 1.972 1 93.31 177 LEU A CA 1
ATOM 1368 C C . LEU A 1 177 ? -2.439 -38.938 2.477 1 93.31 177 LEU A C 1
ATOM 1370 O O . LEU A 1 17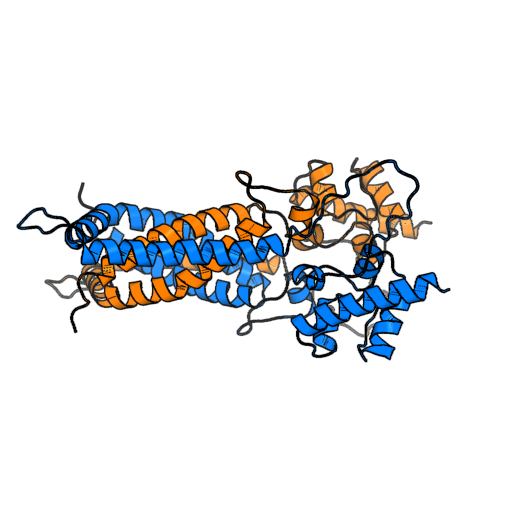7 ? -2.914 -38.594 3.561 1 93.31 177 LEU A O 1
ATOM 1374 N N . LYS A 1 178 ? -2.982 -39.812 1.729 1 93.38 178 LYS A N 1
ATOM 1375 C CA . LYS A 1 178 ? -4.234 -40.469 2.105 1 93.38 178 LYS A CA 1
ATOM 1376 C C . LYS A 1 178 ? -4.016 -41.469 3.242 1 93.38 178 LYS A C 1
ATOM 1378 O O . LYS A 1 178 ? -4.719 -41.438 4.254 1 93.38 178 LYS A O 1
ATOM 1383 N N . GLU A 1 179 ? -3.111 -42.281 3.127 1 91.31 179 GLU A N 1
ATOM 1384 C CA . GLU A 1 179 ? -2.918 -43.375 4.062 1 91.31 179 GLU A CA 1
ATOM 1385 C C . GLU A 1 179 ? -2.355 -42.906 5.391 1 91.31 179 GLU A C 1
ATOM 1387 O O . GLU A 1 179 ? -2.793 -43.344 6.461 1 91.31 179 GLU A O 1
ATOM 1392 N N . ASP A 1 180 ? -1.405 -42.031 5.324 1 88.5 180 ASP A N 1
ATOM 1393 C CA . ASP A 1 180 ? -0.682 -41.656 6.535 1 88.5 180 ASP A CA 1
ATOM 1394 C C . ASP A 1 180 ? -1.276 -40.406 7.172 1 88.5 180 ASP A C 1
ATOM 1396 O O . ASP A 1 180 ? -1.163 -40.188 8.383 1 88.5 180 ASP A O 1
ATOM 1400 N N . TYR A 1 181 ? -1.896 -39.594 6.34 1 89.19 181 TYR A N 1
ATOM 1401 C CA . TYR A 1 181 ? -2.314 -38.312 6.883 1 89.19 181 TYR A CA 1
ATOM 1402 C C . TYR A 1 181 ? -3.811 -38.094 6.684 1 89.19 181 TYR A C 1
ATOM 1404 O O . TYR A 1 181 ? -4.359 -37.094 7.113 1 89.19 181 TYR A O 1
ATOM 1412 N N . ASP A 1 182 ? -4.488 -39 6.016 1 90.94 182 ASP A N 1
ATOM 1413 C CA . ASP A 1 182 ? -5.922 -38.906 5.742 1 90.94 182 ASP A CA 1
ATOM 1414 C C . ASP A 1 182 ? -6.262 -37.656 4.957 1 90.94 182 ASP A C 1
ATOM 1416 O O . ASP A 1 182 ? -7.234 -36.969 5.27 1 90.94 182 ASP A O 1
ATOM 1420 N N . VAL A 1 183 ? -5.434 -37.312 4.09 1 91.19 183 VAL A N 1
ATOM 1421 C CA . VAL A 1 183 ? -5.637 -36.125 3.227 1 91.19 183 VAL A CA 1
ATOM 1422 C C . VAL A 1 183 ? -6.031 -36.594 1.825 1 91.19 183 VAL A C 1
ATOM 1424 O O . VAL A 1 183 ? -5.301 -37.375 1.188 1 91.19 183 VAL A O 1
ATOM 1427 N N . GLU A 1 184 ? -7.172 -36.219 1.399 1 92 184 GLU A N 1
ATOM 1428 C CA . GLU A 1 184 ? -7.621 -36.5 0.042 1 92 184 GLU A CA 1
ATOM 1429 C C . GLU A 1 184 ? -7.055 -35.5 -0.957 1 92 184 GLU A C 1
ATOM 1431 O O . GLU A 1 184 ? -7.234 -34.281 -0.795 1 92 184 GLU A O 1
ATOM 1436 N N . ALA A 1 185 ? -6.328 -36 -1.842 1 90.62 185 ALA A N 1
ATOM 1437 C CA . ALA A 1 185 ? -5.707 -35.125 -2.838 1 90.62 185 ALA A CA 1
ATOM 1438 C C . ALA A 1 185 ? -5.707 -35.781 -4.215 1 90.62 185 ALA A C 1
ATOM 1440 O O . ALA A 1 185 ? -5.734 -37.031 -4.324 1 90.62 185 ALA A O 1
ATOM 1441 N N . GLN A 1 186 ? -5.77 -35 -5.277 1 87 186 GLN A N 1
ATOM 1442 C CA . GLN A 1 186 ? -5.617 -35.406 -6.664 1 87 186 GLN A CA 1
ATOM 1443 C C . GLN A 1 186 ? -4.387 -34.781 -7.301 1 87 186 GLN A C 1
ATOM 1445 O O . GLN A 1 186 ? -3.945 -33.688 -6.879 1 87 186 GLN A O 1
ATOM 1450 N N . ALA A 1 187 ? -3.826 -35.438 -8.297 1 85.62 187 ALA A N 1
ATOM 1451 C CA . ALA A 1 187 ? -2.561 -35.031 -8.906 1 85.62 187 ALA A CA 1
ATOM 1452 C C . ALA A 1 187 ? -2.654 -33.656 -9.5 1 85.62 187 ALA A C 1
ATOM 1454 O O . ALA A 1 187 ? -1.715 -32.844 -9.391 1 85.62 187 ALA A O 1
ATOM 1455 N N . ASP A 1 188 ? -3.775 -33.344 -9.945 1 79.06 188 ASP A N 1
ATOM 1456 C CA . ASP A 1 188 ? -3.922 -32.094 -10.703 1 79.06 188 ASP A CA 1
ATOM 1457 C C . ASP A 1 188 ? -4.477 -31 -9.82 1 79.06 188 ASP A C 1
ATOM 1459 O O . ASP A 1 188 ? -4.691 -29.875 -10.289 1 79.06 188 ASP A O 1
ATOM 1463 N N . GLU A 1 189 ? -4.621 -31.219 -8.578 1 80.56 189 GLU A N 1
ATOM 1464 C CA . GLU A 1 189 ? -5.184 -30.266 -7.641 1 80.56 189 GLU A CA 1
ATOM 1465 C C . GLU A 1 189 ? -4.102 -29.328 -7.086 1 80.56 189 GLU A C 1
ATOM 1467 O O . GLU A 1 189 ? -2.994 -29.781 -6.777 1 80.56 189 GLU A O 1
ATOM 1472 N N . LEU A 1 190 ? -4.383 -28.047 -7.051 1 75.94 190 LEU A N 1
ATOM 1473 C CA . LEU A 1 190 ? -3.486 -27.109 -6.391 1 75.94 190 LEU A CA 1
ATOM 1474 C C . LEU A 1 190 ? -3.314 -27.469 -4.918 1 75.94 190 LEU A C 1
ATOM 1476 O O . LEU A 1 190 ? -4.277 -27.859 -4.25 1 75.94 190 LEU A O 1
ATOM 1480 N N . LEU A 1 191 ? -2.115 -27.297 -4.426 1 83.75 191 LEU A N 1
ATOM 1481 C CA . LEU A 1 191 ? -1.818 -27.625 -3.037 1 83.75 191 LEU A CA 1
ATOM 1482 C C . LEU A 1 191 ? -2.701 -26.812 -2.09 1 83.75 191 LEU A C 1
ATOM 1484 O O . LEU A 1 191 ? -3.178 -27.344 -1.081 1 83.75 191 LEU A O 1
ATOM 1488 N N . GLU A 1 192 ? -2.875 -25.578 -2.459 1 77.94 192 GLU A N 1
ATOM 1489 C CA . GLU A 1 192 ? -3.74 -24.734 -1.633 1 77.94 192 GLU A CA 1
ATOM 1490 C C . GLU A 1 192 ? -5.164 -25.281 -1.594 1 77.94 192 GLU A C 1
ATOM 1492 O O . GLU A 1 192 ? -5.816 -25.266 -0.546 1 77.94 192 GLU A O 1
ATOM 1497 N N . SER A 1 193 ? -5.672 -25.781 -2.727 1 76.12 193 SER A N 1
ATOM 1498 C CA . SER A 1 193 ? -6.988 -26.422 -2.779 1 76.12 193 SER A CA 1
ATOM 1499 C C . SER A 1 193 ? -7.051 -27.641 -1.884 1 76.12 193 SER A C 1
ATOM 1501 O O . SER A 1 193 ? -8.062 -27.891 -1.224 1 76.12 193 SER A O 1
ATOM 1503 N N . ILE A 1 194 ? -6.047 -28.406 -1.878 1 85.38 194 ILE A N 1
ATOM 1504 C CA . ILE A 1 194 ? -5.957 -29.578 -1.023 1 85.38 194 ILE A CA 1
ATOM 1505 C C . ILE A 1 194 ? -6.016 -29.172 0.443 1 85.38 194 ILE A C 1
ATOM 1507 O O . ILE A 1 194 ? -6.711 -29.797 1.248 1 85.38 194 ILE A O 1
ATOM 1511 N N . GLU A 1 195 ? -5.312 -28.094 0.688 1 83.19 195 GLU A N 1
ATOM 1512 C CA . GLU A 1 195 ? -5.289 -27.516 2.033 1 83.19 195 GLU A CA 1
ATOM 1513 C C . GLU A 1 195 ? -6.699 -27.188 2.514 1 83.19 195 GLU A C 1
ATOM 1515 O O . GLU A 1 195 ? -7.105 -27.609 3.598 1 83.19 195 GLU A O 1
ATOM 1520 N N . ILE A 1 196 ? -7.402 -26.562 1.675 1 76.56 196 ILE A N 1
ATOM 1521 C CA . ILE A 1 196 ? -8.727 -26.062 2.021 1 76.56 196 ILE A CA 1
ATOM 1522 C C . ILE A 1 196 ? -9.727 -27.203 2.068 1 76.56 196 ILE A C 1
ATOM 1524 O O . ILE A 1 196 ? -10.5 -27.328 3.023 1 76.56 196 ILE A O 1
ATOM 1528 N N . LYS A 1 197 ? -9.711 -27.953 1.035 1 79.12 197 LYS A N 1
ATOM 1529 C CA . LYS A 1 197 ? -10.633 -29.078 0.924 1 79.12 197 LYS A CA 1
ATOM 1530 C C . LYS A 1 197 ? -10.523 -30 2.135 1 79.12 197 LYS A C 1
ATOM 1532 O O . LYS A 1 197 ? -11.523 -30.562 2.586 1 79.12 197 LYS A O 1
ATOM 1537 N N . ASN A 1 198 ? -9.336 -30.141 2.742 1 86.25 198 ASN A N 1
ATOM 1538 C CA . ASN A 1 198 ? -9.102 -31.047 3.854 1 86.25 198 ASN A CA 1
ATOM 1539 C C . ASN A 1 198 ? -9.094 -30.312 5.191 1 86.25 198 ASN A C 1
ATOM 1541 O O . ASN A 1 198 ? -8.75 -30.906 6.223 1 86.25 198 ASN A O 1
ATOM 1545 N N . GLU A 1 199 ? -9.477 -28.969 5.125 1 77.94 199 GLU A N 1
ATOM 1546 C CA . GLU A 1 199 ? -9.594 -28.125 6.309 1 77.94 199 GLU A CA 1
ATOM 1547 C C . GLU A 1 199 ? -8.312 -28.156 7.137 1 77.94 199 GLU A C 1
ATOM 1549 O O . GLU A 1 199 ? -8.359 -28.328 8.359 1 77.94 199 GLU A O 1
ATOM 1554 N N . LEU A 1 200 ? -7.23 -28.109 6.57 1 80.19 200 LEU A N 1
ATOM 1555 C CA . LEU A 1 200 ? -5.93 -28.141 7.23 1 80.19 200 LEU A CA 1
ATOM 1556 C C . LEU A 1 200 ? -5.406 -26.734 7.457 1 80.19 200 LEU A C 1
ATOM 1558 O O . LEU A 1 200 ? -5.676 -25.828 6.66 1 80.19 200 LEU A O 1
ATOM 1562 N N . ASP A 1 201 ? -4.809 -26.578 8.602 1 76.25 201 ASP A N 1
ATOM 1563 C CA . ASP A 1 201 ? -4.02 -25.375 8.82 1 76.25 201 ASP A CA 1
ATOM 1564 C C . ASP A 1 201 ? -2.822 -25.328 7.871 1 76.25 201 ASP A C 1
ATOM 1566 O O . ASP A 1 201 ? -2.158 -26.344 7.645 1 76.25 201 ASP A O 1
ATOM 1570 N N . ARG A 1 202 ? -2.551 -24.156 7.434 1 78.06 202 ARG A N 1
ATOM 1571 C CA . ARG A 1 202 ? -1.527 -23.969 6.414 1 78.06 202 ARG A CA 1
ATOM 1572 C C . ARG A 1 202 ? -0.175 -24.484 6.883 1 78.06 202 ARG A C 1
ATOM 1574 O O . ARG A 1 202 ? 0.514 -25.188 6.141 1 78.06 202 ARG A O 1
ATOM 1581 N N . GLU A 1 203 ? 0.15 -24.125 8.07 1 71.19 203 GLU A N 1
ATOM 1582 C CA . GLU A 1 203 ? 1.449 -24.531 8.586 1 71.19 203 GLU A CA 1
ATOM 1583 C C . GLU A 1 203 ? 1.507 -26.047 8.773 1 71.19 203 GLU A C 1
ATOM 1585 O O . GLU A 1 203 ? 2.523 -26.688 8.469 1 71.19 203 GLU A O 1
ATOM 1590 N N . VAL A 1 204 ? 0.444 -26.547 9.203 1 80 204 VAL A N 1
ATOM 1591 C CA . VAL A 1 204 ? 0.347 -27.984 9.414 1 80 204 VAL A CA 1
ATOM 1592 C C . VAL A 1 204 ? 0.437 -28.719 8.07 1 80 204 VAL A C 1
ATOM 1594 O O . VAL A 1 204 ? 1.146 -29.719 7.945 1 80 204 VAL A O 1
ATOM 1597 N N . PHE A 1 205 ? -0.267 -28.203 7.125 1 86.81 205 PHE A N 1
ATOM 1598 C CA . PHE A 1 205 ? -0.269 -28.828 5.809 1 86.81 205 PHE A CA 1
ATOM 1599 C C . PHE A 1 205 ? 1.121 -28.781 5.188 1 86.81 205 PHE A C 1
ATOM 1601 O O . PHE A 1 205 ? 1.564 -29.766 4.574 1 86.81 205 PHE A O 1
ATOM 1608 N N . LYS A 1 206 ? 1.758 -27.734 5.371 1 81.69 206 LYS A N 1
ATOM 1609 C CA . LYS A 1 206 ? 3.121 -27.625 4.863 1 81.69 206 LYS A CA 1
ATOM 1610 C C . LYS A 1 206 ? 4.016 -28.719 5.453 1 81.69 206 LYS A C 1
ATOM 1612 O O . LYS A 1 206 ? 4.781 -29.359 4.73 1 81.69 206 LYS A O 1
ATOM 1617 N N . GLU A 1 207 ? 3.9 -28.844 6.621 1 77.81 207 GLU A N 1
ATOM 1618 C CA . GLU A 1 207 ? 4.695 -29.859 7.305 1 77.81 207 GLU A CA 1
ATOM 1619 C C . GLU A 1 207 ? 4.309 -31.25 6.852 1 77.81 207 GLU A C 1
ATOM 1621 O O . GLU A 1 207 ? 5.18 -32.094 6.598 1 77.81 207 GLU A O 1
ATOM 1626 N N . MET A 1 208 ? 2.998 -31.438 6.746 1 85.81 208 MET A N 1
ATOM 1627 C CA . MET A 1 208 ? 2.479 -32.719 6.297 1 85.81 208 MET A CA 1
ATOM 1628 C C . MET A 1 208 ? 2.998 -33.062 4.906 1 85.81 208 MET A C 1
ATOM 1630 O O . MET A 1 208 ? 3.428 -34.188 4.66 1 85.81 208 MET A O 1
ATOM 1634 N N . LEU A 1 209 ? 2.889 -32.094 4.156 1 88.56 209 LEU A N 1
ATOM 1635 C CA . LEU A 1 209 ? 3.297 -32.281 2.768 1 88.56 209 LEU A CA 1
ATOM 1636 C C . LEU A 1 209 ? 4.797 -32.562 2.672 1 88.56 209 LEU A C 1
ATOM 1638 O O . LEU A 1 209 ? 5.223 -33.438 1.921 1 88.56 209 LEU A O 1
ATOM 1642 N N . ALA A 1 210 ? 5.531 -31.828 3.357 1 83 210 ALA A N 1
ATOM 1643 C CA . ALA A 1 210 ? 6.977 -32.031 3.389 1 83 210 ALA A CA 1
ATOM 1644 C C . ALA A 1 210 ? 7.312 -33.469 3.854 1 83 210 ALA A C 1
ATOM 1646 O O . ALA A 1 210 ? 8.133 -34.125 3.234 1 83 210 ALA A O 1
ATOM 1647 N N . GLU A 1 211 ? 6.652 -33.844 4.855 1 84.31 211 GLU A N 1
ATOM 1648 C CA . GLU A 1 211 ? 6.863 -35.188 5.383 1 84.31 211 GLU A CA 1
ATOM 1649 C C . GLU A 1 211 ? 6.414 -36.25 4.383 1 84.31 211 GLU A C 1
ATOM 1651 O O . GLU A 1 211 ? 7.078 -37.281 4.219 1 84.31 211 GLU A O 1
ATOM 1656 N N . ALA A 1 212 ? 5.293 -35.969 3.812 1 89.44 212 ALA A N 1
ATOM 1657 C CA . ALA A 1 212 ? 4.758 -36.906 2.836 1 89.44 212 ALA A CA 1
ATOM 1658 C C . ALA A 1 212 ? 5.723 -37.094 1.668 1 89.44 212 ALA A C 1
ATOM 1660 O O . ALA A 1 212 ? 5.887 -38.219 1.161 1 89.44 212 ALA A O 1
ATOM 1661 N N . ILE A 1 213 ? 6.332 -36.062 1.299 1 85.88 213 ILE A N 1
ATOM 1662 C CA . ILE A 1 213 ? 7.281 -36.125 0.191 1 85.88 213 ILE A CA 1
ATOM 1663 C C . ILE A 1 213 ? 8.5 -36.938 0.592 1 85.88 213 ILE A C 1
ATOM 1665 O O . ILE A 1 213 ? 8.984 -37.781 -0.192 1 85.88 213 ILE A O 1
ATOM 1669 N N . ILE A 1 214 ? 8.883 -36.75 1.754 1 81.31 214 ILE A N 1
ATOM 1670 C CA . ILE A 1 214 ? 10.008 -37.531 2.266 1 81.31 214 ILE A CA 1
ATOM 1671 C C . ILE A 1 214 ? 9.648 -39 2.289 1 81.31 214 ILE A C 1
ATOM 1673 O O . ILE A 1 214 ? 10.43 -39.844 1.847 1 81.31 214 ILE A O 1
ATOM 1677 N N . LYS A 1 215 ? 8.484 -39.219 2.744 1 84.81 215 LYS A N 1
ATOM 1678 C CA . LYS A 1 215 ? 8.023 -40.594 2.816 1 84.81 215 LYS A CA 1
ATOM 1679 C C . LYS A 1 215 ? 7.887 -41.219 1.424 1 84.81 215 LYS A C 1
ATOM 1681 O O . LYS A 1 215 ? 8.242 -42.375 1.208 1 84.81 215 LYS A O 1
ATOM 1686 N N . ALA A 1 216 ? 7.43 -40.469 0.575 1 84.38 216 ALA A N 1
ATOM 1687 C CA . ALA A 1 216 ? 7.262 -40.938 -0.798 1 84.38 216 ALA A CA 1
ATOM 1688 C C . ALA A 1 216 ? 8.609 -41.219 -1.454 1 84.38 216 ALA A C 1
ATOM 1690 O O . ALA A 1 216 ? 8.734 -42.125 -2.293 1 84.38 216 ALA A O 1
ATOM 1691 N N . LYS A 1 217 ? 9.516 -40.438 -1.105 1 80.44 217 LYS A N 1
ATOM 1692 C CA . LYS A 1 217 ? 10.867 -40.625 -1.619 1 80.44 217 LYS A CA 1
ATOM 1693 C C . LYS A 1 217 ? 11.469 -41.938 -1.087 1 80.44 217 LYS A C 1
ATOM 1695 O O . LYS A 1 217 ? 12.172 -42.625 -1.81 1 80.44 217 LYS A O 1
ATOM 1700 N N . THR A 1 218 ? 11.234 -42.094 0.131 1 75.69 218 THR A N 1
ATOM 1701 C CA . THR A 1 218 ? 11.797 -43.281 0.784 1 75.69 218 THR A CA 1
ATOM 1702 C C . THR A 1 218 ? 11.102 -44.531 0.294 1 75.69 218 THR A C 1
ATOM 1704 O O . THR A 1 218 ? 11.75 -45.562 0.126 1 75.69 218 THR A O 1
ATOM 1707 N N . ARG A 1 219 ? 9.781 -44.406 0.125 1 73.5 219 ARG A N 1
ATOM 1708 C CA . ARG A 1 219 ? 9.039 -45.562 -0.328 1 73.5 219 ARG A CA 1
ATOM 1709 C C . ARG A 1 219 ? 9.328 -45.875 -1.797 1 73.5 219 ARG A C 1
ATOM 1711 O O . ARG A 1 219 ? 9.281 -47.031 -2.225 1 73.5 219 ARG A O 1
ATOM 1718 N N . GLY A 1 220 ? 9.414 -44.812 -2.576 1 58.31 220 GLY A N 1
ATOM 1719 C CA . GLY A 1 220 ? 9.75 -45 -3.98 1 58.31 220 GLY A CA 1
ATOM 1720 C C . GLY A 1 220 ? 11.125 -45.625 -4.191 1 58.31 220 GLY A C 1
ATOM 1721 O O . GLY A 1 220 ? 11.391 -46.219 -5.238 1 58.31 220 GLY A O 1
ATOM 1722 N N . ASN A 1 221 ? 12.086 -45.281 -3.479 1 50.22 221 ASN A N 1
ATOM 1723 C CA . ASN A 1 221 ? 13.383 -45.969 -3.596 1 50.22 221 ASN A CA 1
ATOM 1724 C C . ASN A 1 221 ? 13.281 -47.438 -3.266 1 50.22 221 ASN A C 1
ATOM 1726 O O . ASN A 1 221 ? 14.227 -48.188 -3.5 1 50.22 221 ASN A O 1
ATOM 1730 N N . PHE A 1 222 ? 12.312 -47.938 -2.547 1 44.62 222 PHE A N 1
ATOM 1731 C CA . PHE A 1 222 ? 12.25 -49.344 -2.23 1 44.62 222 PHE A CA 1
ATOM 1732 C C . PHE A 1 222 ? 11.344 -50.094 -3.217 1 44.62 222 PHE A C 1
ATOM 1734 O O . PHE A 1 222 ? 11.125 -51.281 -3.086 1 44.62 222 PHE A O 1
ATOM 1741 N N . GLY A 1 223 ? 10.734 -49.406 -4.145 1 35.5 223 GLY A N 1
ATOM 1742 C CA . GLY A 1 223 ? 10.25 -50.281 -5.18 1 35.5 223 GLY A CA 1
ATOM 1743 C C . GLY A 1 223 ? 11.242 -50.5 -6.309 1 35.5 223 GLY A C 1
ATOM 1744 O O . GLY A 1 223 ? 12.133 -49.656 -6.52 1 35.5 223 GLY A O 1
ATOM 1745 N N . MET B 1 1 ? -8.727 16.75 25.391 1 55.78 1 MET B N 1
ATOM 1746 C CA . MET B 1 1 ? -7.379 16.797 25.953 1 55.78 1 MET B CA 1
ATOM 1747 C C . MET B 1 1 ? -6.352 17.141 24.875 1 55.78 1 MET B C 1
ATOM 1749 O O . MET B 1 1 ? -6.539 16.797 23.703 1 55.78 1 MET B O 1
ATOM 1753 N N . LYS B 1 2 ? -5.32 18.016 25.125 1 82.19 2 LYS B N 1
ATOM 1754 C CA . LYS B 1 2 ? -4.301 18.484 24.203 1 82.19 2 LYS B CA 1
ATOM 1755 C C . LYS B 1 2 ? -3.295 17.375 23.875 1 82.19 2 LYS B C 1
ATOM 1757 O O . LYS B 1 2 ? -2.877 16.641 24.766 1 82.19 2 LYS B O 1
ATOM 1762 N N . VAL B 1 3 ? -3.082 17.047 22.641 1 87.62 3 VAL B N 1
ATOM 1763 C CA . VAL B 1 3 ? -2.107 16.062 22.172 1 87.62 3 VAL B CA 1
ATOM 1764 C C . VAL B 1 3 ? -0.704 16.484 22.594 1 87.62 3 VAL B C 1
ATOM 1766 O O . VAL B 1 3 ? -0.3 17.625 22.375 1 87.62 3 VAL B O 1
ATOM 1769 N N . PRO B 1 4 ? -0.088 15.492 23.344 1 91.69 4 PRO B N 1
ATOM 1770 C CA . PRO B 1 4 ? 1.285 15.844 23.719 1 91.69 4 PRO B CA 1
ATOM 1771 C C . PRO B 1 4 ? 2.121 16.312 22.531 1 91.69 4 PRO B C 1
ATOM 1773 O O . PRO B 1 4 ? 1.972 15.781 21.422 1 91.69 4 PRO B O 1
ATOM 1776 N N . ARG B 1 5 ? 3.027 17.219 22.812 1 89.88 5 ARG B N 1
ATOM 1777 C CA . ARG B 1 5 ? 3.773 17.938 21.781 1 89.88 5 ARG B CA 1
ATOM 1778 C C . ARG B 1 5 ? 4.652 16.984 20.984 1 89.88 5 ARG B C 1
ATOM 1780 O O . ARG B 1 5 ? 5.023 17.281 19.844 1 89.88 5 ARG B O 1
ATOM 1787 N N . TRP B 1 6 ? 4.977 15.82 21.562 1 93.12 6 TRP B N 1
ATOM 1788 C CA . TRP B 1 6 ? 5.926 14.914 20.922 1 93.12 6 TRP B CA 1
ATOM 1789 C C . TRP B 1 6 ? 5.207 13.953 19.984 1 93.12 6 TRP B C 1
ATOM 1791 O O . TRP B 1 6 ? 5.84 13.289 19.172 1 93.12 6 TRP B O 1
ATOM 1801 N N . ILE B 1 7 ? 3.953 13.836 20.016 1 95.69 7 ILE B N 1
ATOM 1802 C CA . ILE B 1 7 ? 3.207 12.805 19.297 1 95.69 7 ILE B CA 1
ATOM 1803 C C . ILE B 1 7 ? 3.186 13.141 17.812 1 95.69 7 ILE B C 1
ATOM 1805 O O . ILE B 1 7 ? 3.521 12.289 16.969 1 95.69 7 ILE B O 1
ATOM 1809 N N . ARG B 1 8 ? 2.891 14.344 17.422 1 96.5 8 ARG B N 1
ATOM 1810 C CA . ARG B 1 8 ? 2.719 14.719 16.016 1 96.5 8 ARG B CA 1
ATOM 1811 C C . ARG B 1 8 ? 4.023 14.57 15.242 1 96.5 8 ARG B C 1
ATOM 1813 O O . ARG B 1 8 ? 4.074 13.867 14.227 1 96.5 8 ARG B O 1
ATOM 1820 N N . PRO B 1 9 ? 5.051 15.164 15.75 1 96.88 9 PRO B N 1
ATOM 1821 C CA . PRO B 1 9 ? 6.289 15.023 14.977 1 96.88 9 PRO B CA 1
ATOM 1822 C C . PRO B 1 9 ? 6.797 13.578 14.945 1 96.88 9 PRO B C 1
ATOM 1824 O O . PRO B 1 9 ? 7.391 13.156 13.953 1 96.88 9 PRO B O 1
ATOM 1827 N N . THR B 1 10 ? 6.582 12.82 15.969 1 97.56 10 THR B N 1
ATOM 1828 C CA . THR B 1 10 ? 7.012 11.43 16 1 97.56 10 THR B CA 1
ATOM 1829 C C . THR B 1 10 ? 6.258 10.609 14.961 1 97.56 10 THR B C 1
ATOM 1831 O O . THR B 1 10 ? 6.867 9.891 14.164 1 97.56 10 THR B O 1
ATOM 1834 N N . ILE B 1 11 ? 4.988 10.805 14.938 1 98.31 11 ILE B N 1
ATOM 1835 C CA . ILE B 1 11 ? 4.152 10.086 13.977 1 98.31 11 ILE B CA 1
ATOM 1836 C C . ILE B 1 11 ? 4.516 10.508 12.555 1 98.31 11 ILE B C 1
ATOM 1838 O O . ILE B 1 11 ? 4.617 9.672 11.656 1 98.31 11 ILE B O 1
ATOM 1842 N N . ASP B 1 12 ? 4.762 11.766 12.375 1 98.19 12 ASP B N 1
ATOM 1843 C CA . ASP B 1 12 ? 5.055 12.289 11.047 1 98.19 12 ASP B CA 1
ATOM 1844 C C . ASP B 1 12 ? 6.391 11.766 10.531 1 98.19 12 ASP B C 1
ATOM 1846 O O . ASP B 1 12 ? 6.527 11.453 9.344 1 98.19 12 ASP B O 1
ATOM 1850 N N . VAL B 1 13 ? 7.332 11.672 11.398 1 98.19 13 VAL B N 1
ATOM 1851 C CA . VAL B 1 13 ? 8.641 11.148 11.008 1 98.19 13 VAL B CA 1
ATOM 1852 C C . VAL B 1 13 ? 8.516 9.664 10.664 1 98.19 13 VAL B C 1
ATOM 1854 O O . VAL B 1 13 ? 9.016 9.219 9.625 1 98.19 13 VAL B O 1
ATOM 1857 N N . LEU B 1 14 ? 7.828 8.938 11.508 1 98.56 14 LEU B N 1
ATOM 1858 C CA . LEU B 1 14 ? 7.633 7.516 11.266 1 98.56 14 LEU B CA 1
ATOM 1859 C C . LEU B 1 14 ? 6.887 7.285 9.953 1 98.56 14 LEU B C 1
ATOM 1861 O O . LEU B 1 14 ? 7.266 6.422 9.164 1 98.56 14 LEU B O 1
ATOM 1865 N N . LEU B 1 15 ? 5.922 8.109 9.727 1 98.75 15 LEU B N 1
ATOM 1866 C CA . LEU B 1 15 ? 5.102 7.953 8.531 1 98.75 15 LEU B CA 1
ATOM 1867 C C . LEU B 1 15 ? 5.895 8.32 7.281 1 98.75 15 LEU B C 1
ATOM 1869 O O . LEU B 1 15 ? 5.707 7.711 6.223 1 98.75 15 LEU B O 1
ATOM 1873 N N . THR B 1 16 ? 6.719 9.32 7.398 1 98.38 16 THR B N 1
ATOM 1874 C CA . THR B 1 16 ? 7.531 9.719 6.254 1 98.38 16 THR B CA 1
ATOM 1875 C C . THR B 1 16 ? 8.484 8.586 5.852 1 98.38 16 THR B C 1
ATOM 1877 O O . THR B 1 16 ? 8.562 8.234 4.676 1 98.38 16 THR B O 1
ATOM 1880 N N . ILE B 1 17 ? 9.117 7.988 6.789 1 98.06 17 ILE B N 1
ATOM 1881 C CA . ILE B 1 17 ? 10.016 6.863 6.539 1 98.06 17 ILE B CA 1
ATOM 1882 C C . ILE B 1 17 ? 9.219 5.68 5.988 1 98.06 17 ILE B C 1
ATOM 1884 O O . ILE B 1 17 ? 9.602 5.074 4.988 1 98.06 17 ILE B O 1
ATOM 1888 N N . ASP B 1 18 ? 8.18 5.414 6.676 1 98.62 18 ASP B N 1
ATOM 1889 C CA . ASP B 1 18 ? 7.309 4.309 6.301 1 98.62 18 ASP B CA 1
ATOM 1890 C C . ASP B 1 18 ? 6.836 4.449 4.855 1 98.62 18 ASP B C 1
ATOM 1892 O O . ASP B 1 18 ? 6.938 3.502 4.07 1 98.62 18 ASP B O 1
ATOM 1896 N N . PHE B 1 19 ? 6.41 5.68 4.52 1 98.56 19 PHE B N 1
ATOM 1897 C CA . PHE B 1 19 ? 5.855 5.906 3.191 1 98.56 19 PHE B CA 1
ATOM 1898 C C . PHE B 1 19 ? 6.93 5.746 2.121 1 98.56 19 PHE B C 1
ATOM 1900 O O . PHE B 1 19 ? 6.656 5.234 1.035 1 98.56 19 PHE B O 1
ATOM 1907 N N . ILE B 1 20 ? 8.062 6.184 2.309 1 98.12 20 ILE B N 1
ATOM 1908 C CA . ILE B 1 20 ? 9.133 6.113 1.324 1 98.12 20 ILE B CA 1
ATOM 1909 C C . ILE B 1 20 ? 9.414 4.652 0.965 1 98.12 20 ILE B C 1
ATOM 1911 O O . ILE B 1 20 ? 9.469 4.297 -0.214 1 98.12 20 ILE B O 1
ATOM 1915 N N . VAL B 1 21 ? 9.492 3.816 1.96 1 98.12 21 VAL B N 1
ATOM 1916 C CA . VAL B 1 21 ? 9.781 2.408 1.71 1 98.12 21 VAL B CA 1
ATOM 1917 C C . VAL B 1 21 ? 8.57 1.735 1.074 1 98.12 21 VAL B C 1
ATOM 1919 O O . VAL B 1 21 ? 8.703 0.949 0.134 1 98.12 21 VAL B O 1
ATOM 1922 N N . ALA B 1 22 ? 7.438 2.066 1.581 1 98.25 22 ALA B N 1
ATOM 1923 C CA . ALA B 1 22 ? 6.219 1.489 1.021 1 98.25 22 ALA B CA 1
ATOM 1924 C C . ALA B 1 22 ? 6.039 1.896 -0.438 1 98.25 22 ALA B C 1
ATOM 1926 O O . ALA B 1 22 ? 5.656 1.076 -1.276 1 98.25 22 ALA B O 1
ATOM 1927 N N . ALA B 1 23 ? 6.277 3.172 -0.751 1 98.06 23 ALA B N 1
ATOM 1928 C CA . ALA B 1 23 ? 6.145 3.66 -2.121 1 98.06 23 ALA B CA 1
ATOM 1929 C C . ALA B 1 23 ? 7.156 2.988 -3.045 1 98.06 23 ALA B C 1
ATOM 1931 O O . ALA B 1 23 ? 6.801 2.533 -4.137 1 98.06 23 ALA B O 1
ATOM 1932 N N . LEU B 1 24 ? 8.359 2.916 -2.596 1 97.69 24 LEU B N 1
ATOM 1933 C CA . LEU B 1 24 ? 9.398 2.295 -3.404 1 97.69 24 LEU B CA 1
ATOM 1934 C C . LEU B 1 24 ? 9.102 0.818 -3.637 1 97.69 24 LEU B C 1
ATOM 1936 O O . LEU B 1 24 ? 9.25 0.317 -4.754 1 97.69 24 LEU B O 1
ATOM 1940 N N . SER B 1 25 ? 8.68 0.144 -2.619 1 97.31 25 SER B N 1
ATOM 1941 C CA . SER B 1 25 ? 8.367 -1.272 -2.768 1 97.31 25 SER B CA 1
ATOM 1942 C C . SER B 1 25 ? 7.117 -1.472 -3.621 1 97.31 25 SER B C 1
ATOM 1944 O O . SER B 1 25 ? 7.047 -2.406 -4.422 1 97.31 25 SER B O 1
ATOM 1946 N N . GLY B 1 26 ? 6.152 -0.599 -3.469 1 96.94 26 GLY B N 1
ATOM 1947 C CA . GLY B 1 26 ? 4.984 -0.663 -4.336 1 96.94 26 GLY B CA 1
ATOM 1948 C C . GLY B 1 26 ? 5.316 -0.465 -5.801 1 96.94 26 GLY B C 1
ATOM 1949 O O . GLY B 1 26 ? 4.773 -1.156 -6.664 1 96.94 26 GLY B O 1
ATOM 1950 N N . ILE B 1 27 ? 6.148 0.516 -6.062 1 94.94 27 ILE B N 1
ATOM 1951 C CA . ILE B 1 27 ? 6.59 0.775 -7.426 1 94.94 27 ILE B CA 1
ATOM 1952 C C . ILE B 1 27 ? 7.324 -0.448 -7.973 1 94.94 27 ILE B C 1
ATOM 1954 O O . ILE B 1 27 ? 7.074 -0.877 -9.102 1 94.94 27 ILE B O 1
ATOM 1958 N N . ALA B 1 28 ? 8.211 -1.043 -7.207 1 94.69 28 ALA B N 1
ATOM 1959 C CA . ALA B 1 28 ? 8.922 -2.254 -7.617 1 94.69 28 ALA B CA 1
ATOM 1960 C C . ALA B 1 28 ? 7.938 -3.375 -7.949 1 94.69 28 ALA B C 1
ATOM 1962 O O . ALA B 1 28 ? 8.07 -4.035 -8.984 1 94.69 28 ALA B O 1
ATOM 1963 N N . LEU B 1 29 ? 6.988 -3.559 -7.125 1 93.25 29 LEU B N 1
ATOM 1964 C CA . LEU B 1 29 ? 6.047 -4.664 -7.281 1 93.25 29 LEU B CA 1
ATOM 1965 C C . LEU B 1 29 ? 5.109 -4.414 -8.453 1 93.25 29 LEU B C 1
ATOM 1967 O O . LEU B 1 29 ? 4.652 -5.359 -9.102 1 93.25 29 LEU B O 1
ATOM 1971 N N . TYR B 1 30 ? 4.855 -3.186 -8.688 1 91.56 30 TYR B N 1
ATOM 1972 C CA . TYR B 1 30 ? 3.998 -2.844 -9.812 1 91.56 30 TYR B CA 1
ATOM 1973 C C . TYR B 1 30 ? 4.613 -3.307 -11.125 1 91.56 30 TYR B C 1
ATOM 1975 O O . TYR B 1 30 ? 3.898 -3.73 -12.039 1 91.56 30 TYR B O 1
ATOM 1983 N N . PHE B 1 31 ? 5.863 -3.262 -11.148 1 88.12 31 PHE B N 1
ATOM 1984 C CA . PHE B 1 31 ? 6.551 -3.639 -12.375 1 88.12 31 PHE B CA 1
ATOM 1985 C C . PHE B 1 31 ? 6.996 -5.094 -12.32 1 88.12 31 PHE B C 1
ATOM 1987 O O . PHE B 1 31 ? 7.457 -5.648 -13.328 1 88.12 31 PHE B O 1
ATOM 1994 N N . ALA B 1 32 ? 6.863 -5.73 -11.242 1 85 32 ALA B N 1
ATOM 1995 C CA . ALA B 1 32 ? 7.371 -7.086 -11.055 1 85 32 ALA B CA 1
ATOM 1996 C C . ALA B 1 32 ? 6.465 -8.109 -11.742 1 85 32 ALA B C 1
ATOM 1998 O O . ALA B 1 32 ? 5.242 -7.953 -11.75 1 85 32 ALA B O 1
ATOM 1999 N N . PRO B 1 33 ? 7.105 -9.078 -12.266 1 74.06 33 PRO B N 1
ATOM 2000 C CA . PRO B 1 33 ? 6.301 -10.227 -12.695 1 74.06 33 PRO B CA 1
ATOM 2001 C C . PRO B 1 33 ? 5.727 -11.016 -11.523 1 74.06 33 PRO B C 1
ATOM 2003 O O . PRO B 1 33 ? 5.953 -10.656 -10.359 1 74.06 33 PRO B O 1
ATOM 2006 N N . SER B 1 34 ? 4.883 -12.008 -11.859 1 71 34 SER B N 1
ATOM 2007 C CA . SER B 1 34 ? 4.336 -12.844 -10.789 1 71 34 SER B CA 1
ATOM 2008 C C . SER B 1 34 ? 5.445 -13.422 -9.922 1 71 34 SER B C 1
ATOM 2010 O O . SER B 1 34 ? 6.598 -13.5 -10.344 1 71 34 SER B O 1
ATOM 2012 N N . GLY B 1 35 ? 5.113 -13.688 -8.695 1 64.56 35 GLY B N 1
ATOM 2013 C CA . GLY B 1 35 ? 6.094 -14.18 -7.738 1 64.56 35 GLY B CA 1
ATOM 2014 C C . GLY B 1 35 ? 6.914 -15.336 -8.266 1 64.56 35 GLY B C 1
ATOM 2015 O O . GLY B 1 35 ? 8.141 -15.359 -8.109 1 64.56 35 GLY B O 1
ATOM 2016 N N . ARG B 1 36 ? 6.301 -16.266 -8.867 1 60.22 36 ARG B N 1
ATOM 2017 C CA . ARG B 1 36 ? 7.004 -17.438 -9.383 1 60.22 36 ARG B CA 1
ATOM 2018 C C . ARG B 1 36 ? 7.926 -17.062 -10.539 1 60.22 36 ARG B C 1
ATOM 2020 O O . ARG B 1 36 ? 9.078 -17.484 -10.586 1 60.22 36 ARG B O 1
ATOM 2027 N N . ILE B 1 37 ? 7.422 -16.266 -11.352 1 61.88 37 ILE B N 1
ATOM 2028 C CA . ILE B 1 37 ? 8.188 -15.828 -12.516 1 61.88 37 ILE B CA 1
ATOM 2029 C C . ILE B 1 37 ? 9.383 -14.992 -12.062 1 61.88 37 ILE B C 1
ATOM 2031 O O . ILE B 1 37 ? 10.484 -15.117 -12.609 1 61.88 37 ILE B O 1
ATOM 2035 N N . ALA B 1 38 ? 9.164 -14.273 -11.094 1 68.69 38 ALA B N 1
ATOM 2036 C CA . ALA B 1 38 ? 10.242 -13.438 -10.57 1 68.69 38 ALA B CA 1
ATOM 2037 C C . ALA B 1 38 ? 11.367 -14.297 -10 1 68.69 38 ALA B C 1
ATOM 2039 O O . ALA B 1 38 ? 12.547 -14 -10.195 1 68.69 38 ALA B O 1
ATOM 2040 N N . GLU B 1 39 ? 10.922 -15.312 -9.367 1 67.06 39 GLU B N 1
ATOM 2041 C CA . GLU B 1 39 ? 11.891 -16.219 -8.766 1 67.06 39 GLU B CA 1
ATOM 2042 C C . GLU B 1 39 ? 12.695 -16.953 -9.836 1 67.06 39 GLU B C 1
ATOM 2044 O O . GLU B 1 39 ? 13.922 -17.016 -9.766 1 67.06 39 GLU B O 1
ATOM 2049 N N . VAL B 1 40 ? 11.969 -17.406 -10.781 1 56.66 40 VAL B N 1
ATOM 2050 C CA . VAL B 1 40 ? 12.594 -18.234 -11.812 1 56.66 40 VAL B CA 1
ATOM 2051 C C . VAL B 1 40 ? 13.5 -17.375 -12.68 1 56.66 40 VAL B C 1
ATOM 2053 O O . VAL B 1 40 ? 14.562 -17.828 -13.117 1 56.66 40 VAL B O 1
ATOM 2056 N N . THR B 1 41 ? 13.18 -16.188 -12.891 1 64.94 41 THR B N 1
ATOM 2057 C CA . THR B 1 41 ? 13.93 -15.312 -13.781 1 64.94 41 THR B CA 1
ATOM 2058 C C . THR B 1 41 ? 14.992 -14.531 -13.008 1 64.94 41 THR B C 1
ATOM 2060 O O . THR B 1 41 ? 15.852 -13.883 -13.602 1 64.94 41 THR B O 1
ATOM 2063 N N . GLY B 1 42 ? 14.914 -14.648 -11.758 1 74.31 42 GLY B N 1
ATOM 2064 C CA . GLY B 1 42 ? 15.836 -13.859 -10.953 1 74.31 42 GLY B CA 1
ATOM 2065 C C . GLY B 1 42 ? 15.609 -12.367 -11.078 1 74.31 42 GLY B C 1
ATOM 2066 O O . GLY B 1 42 ? 16.562 -11.586 -11.086 1 74.31 42 GLY B O 1
ATOM 2067 N N . TRP B 1 43 ? 14.445 -11.984 -11.242 1 79.31 43 TRP B N 1
ATOM 2068 C CA . TRP B 1 43 ? 14.078 -10.586 -11.391 1 79.31 43 TRP B CA 1
ATOM 2069 C C . TRP B 1 43 ? 14.453 -9.781 -10.148 1 79.31 43 TRP B C 1
ATOM 2071 O O . TRP B 1 43 ? 14.273 -10.25 -9.023 1 79.31 43 TRP B O 1
ATOM 2081 N N . THR B 1 44 ? 15.094 -8.641 -10.406 1 86.88 44 THR B N 1
ATOM 2082 C CA . THR B 1 44 ? 15.406 -7.723 -9.312 1 86.88 44 THR B CA 1
ATOM 2083 C C . THR B 1 44 ? 15.078 -6.285 -9.703 1 86.88 44 THR B C 1
ATOM 2085 O O . THR B 1 44 ? 14.969 -5.969 -10.891 1 86.88 44 THR B O 1
ATOM 2088 N N . PHE B 1 45 ? 14.789 -5.535 -8.805 1 92.88 45 PHE B N 1
ATOM 2089 C CA . PHE B 1 45 ? 14.672 -4.086 -8.906 1 92.88 45 PHE B CA 1
ATOM 2090 C C . PHE B 1 45 ? 15.633 -3.393 -7.945 1 92.88 45 PHE B C 1
ATOM 2092 O O . PHE B 1 45 ? 15.57 -3.613 -6.734 1 92.88 45 PHE B O 1
ATOM 2099 N N . LEU B 1 46 ? 16.625 -2.605 -8.477 1 94.75 46 LEU B N 1
ATOM 2100 C CA . LEU B 1 46 ? 17.672 -1.953 -7.711 1 94.75 46 LEU B CA 1
ATOM 2101 C C . LEU B 1 46 ? 18.5 -2.977 -6.93 1 94.75 46 LEU B C 1
ATOM 2103 O O . LEU B 1 46 ? 18.891 -2.721 -5.793 1 94.75 46 LEU B O 1
ATOM 2107 N N . GLY B 1 47 ? 18.547 -4.191 -7.434 1 93.19 47 GLY B N 1
ATOM 2108 C CA . GLY B 1 47 ? 19.359 -5.23 -6.84 1 93.19 47 GLY B CA 1
ATOM 2109 C C . GLY B 1 47 ? 18.656 -6.008 -5.75 1 93.19 47 GLY B C 1
ATOM 2110 O O . GLY B 1 47 ? 19.266 -6.84 -5.074 1 93.19 47 GLY B O 1
ATOM 2111 N N . ILE B 1 48 ? 17.422 -5.738 -5.555 1 94.12 48 ILE B N 1
ATOM 2112 C CA . ILE B 1 48 ? 16.641 -6.387 -4.512 1 94.12 48 ILE B CA 1
ATOM 2113 C C . ILE B 1 48 ? 15.602 -7.309 -5.145 1 94.12 48 ILE B C 1
ATOM 2115 O O . ILE B 1 48 ? 14.961 -6.949 -6.133 1 94.12 48 ILE B O 1
ATOM 2119 N N . SER B 1 49 ? 15.445 -8.461 -4.617 1 89.81 49 SER B N 1
ATOM 2120 C CA . SER B 1 49 ? 14.539 -9.461 -5.184 1 89.81 49 SER B CA 1
ATOM 2121 C C . SER B 1 49 ? 13.086 -9.062 -4.969 1 89.81 49 SER B C 1
ATOM 2123 O O . SER B 1 49 ? 12.773 -8.258 -4.09 1 89.81 49 SER B O 1
ATOM 2125 N N . ARG B 1 50 ? 12.227 -9.664 -5.73 1 88.44 50 ARG B N 1
ATOM 2126 C CA . ARG B 1 50 ? 10.789 -9.438 -5.594 1 88.44 50 ARG B CA 1
ATOM 2127 C C . ARG B 1 50 ? 10.297 -9.859 -4.211 1 88.44 50 ARG B C 1
ATOM 2129 O O . ARG B 1 50 ? 9.477 -9.172 -3.604 1 88.44 50 ARG B O 1
ATOM 2136 N N . ALA B 1 51 ? 10.797 -10.93 -3.791 1 87.12 51 ALA B N 1
ATOM 2137 C CA . ALA B 1 51 ? 10.383 -11.461 -2.498 1 87.12 51 ALA B CA 1
ATOM 2138 C C . ALA B 1 51 ? 10.68 -10.477 -1.374 1 87.12 51 ALA B C 1
ATOM 2140 O O . ALA B 1 51 ? 9.852 -10.273 -0.48 1 87.12 51 ALA B O 1
ATOM 2141 N N . LEU B 1 52 ? 11.82 -9.953 -1.474 1 93.69 52 LEU B N 1
ATOM 2142 C CA . LEU B 1 52 ? 12.203 -8.984 -0.452 1 93.69 52 LEU B CA 1
ATOM 2143 C C . LEU B 1 52 ? 11.391 -7.703 -0.585 1 93.69 52 LEU B C 1
ATOM 2145 O O . LEU B 1 52 ? 10.984 -7.113 0.418 1 93.69 52 LEU B O 1
ATOM 2149 N N . TRP B 1 53 ? 11.117 -7.254 -1.757 1 95.12 53 TRP B N 1
ATOM 2150 C CA . TRP B 1 53 ? 10.242 -6.102 -1.957 1 95.12 53 TRP B CA 1
ATOM 2151 C C . TRP B 1 53 ? 8.852 -6.379 -1.404 1 95.12 53 TRP B C 1
ATOM 2153 O O . TRP B 1 53 ? 8.227 -5.496 -0.802 1 95.12 53 TRP B O 1
ATOM 2163 N N . ASP B 1 54 ? 8.336 -7.543 -1.653 1 93.12 54 ASP B N 1
ATOM 2164 C CA . ASP B 1 54 ? 7.039 -7.965 -1.14 1 93.12 54 ASP B CA 1
ATOM 2165 C C . ASP B 1 54 ? 7 -7.891 0.386 1 93.12 54 ASP B C 1
ATOM 2167 O O . ASP B 1 54 ? 6.062 -7.348 0.965 1 93.12 54 ASP B O 1
ATOM 2171 N N . ALA B 1 55 ? 8.047 -8.414 0.97 1 93.44 55 ALA B N 1
ATOM 2172 C CA . ALA B 1 55 ? 8.117 -8.445 2.428 1 93.44 55 ALA B CA 1
ATOM 2173 C C . ALA B 1 55 ? 8.18 -7.035 3.008 1 93.44 55 ALA B C 1
ATOM 2175 O O . ALA B 1 55 ? 7.516 -6.734 4 1 93.44 55 ALA B O 1
ATOM 2176 N N . LEU B 1 56 ? 8.953 -6.266 2.398 1 97.19 56 LEU B N 1
ATOM 2177 C CA . LEU B 1 56 ? 9.055 -4.879 2.842 1 97.19 56 LEU B CA 1
ATOM 2178 C C . LEU B 1 56 ? 7.719 -4.16 2.693 1 97.19 56 LEU B C 1
ATOM 2180 O O . LEU B 1 56 ? 7.285 -3.453 3.605 1 97.19 56 LEU B O 1
ATOM 2184 N N . HIS B 1 57 ? 7.07 -4.371 1.574 1 97.38 57 HIS B N 1
ATOM 2185 C CA . HIS B 1 57 ? 5.789 -3.721 1.326 1 97.38 57 HIS B CA 1
ATOM 2186 C C . HIS B 1 57 ? 4.746 -4.152 2.35 1 97.38 57 HIS B C 1
ATOM 2188 O O . HIS B 1 57 ? 3.992 -3.32 2.861 1 97.38 57 HIS B O 1
ATOM 2194 N N . ILE B 1 58 ? 4.77 -5.363 2.604 1 94.94 58 ILE B N 1
ATOM 2195 C CA . ILE B 1 58 ? 3.797 -5.906 3.543 1 94.94 58 ILE B CA 1
ATOM 2196 C C . ILE B 1 58 ? 4.055 -5.34 4.938 1 94.94 58 ILE B C 1
ATOM 2198 O O . ILE B 1 58 ? 3.129 -4.863 5.602 1 94.94 58 ILE B O 1
ATOM 2202 N N . TYR B 1 59 ? 5.273 -5.414 5.418 1 96.19 59 TYR B N 1
ATOM 2203 C CA . TYR B 1 59 ? 5.625 -4.93 6.746 1 96.19 59 TYR B CA 1
ATOM 2204 C C . TYR B 1 59 ? 5.258 -3.457 6.902 1 96.19 59 TYR B C 1
ATOM 2206 O O . TYR B 1 59 ? 4.582 -3.076 7.859 1 96.19 59 TYR B O 1
ATOM 2214 N N . PHE B 1 60 ? 5.672 -2.672 5.98 1 98.06 60 PHE B N 1
ATOM 2215 C CA . PHE B 1 60 ? 5.449 -1.235 6.086 1 98.06 60 PHE B CA 1
ATOM 2216 C C . PHE B 1 60 ? 3.994 -0.891 5.793 1 98.06 60 PHE B C 1
ATOM 2218 O O . PHE B 1 60 ? 3.471 0.103 6.301 1 98.06 60 PHE B O 1
ATOM 2225 N N . GLY B 1 61 ? 3.314 -1.673 4.98 1 97.88 61 GLY B N 1
ATOM 2226 C CA . GLY B 1 61 ? 1.878 -1.514 4.812 1 97.88 61 GLY B CA 1
ATOM 2227 C C . GLY B 1 61 ? 1.098 -1.758 6.09 1 97.88 61 GLY B C 1
ATOM 2228 O O . GLY B 1 61 ? 0.199 -0.986 6.43 1 97.88 61 GLY B O 1
ATOM 2229 N N . ILE B 1 62 ? 1.437 -2.785 6.738 1 96.19 62 ILE B N 1
ATOM 2230 C CA . ILE B 1 62 ? 0.767 -3.123 7.992 1 96.19 62 ILE B CA 1
ATOM 2231 C C . ILE B 1 62 ? 1.062 -2.053 9.039 1 96.19 62 ILE B C 1
ATOM 2233 O O . ILE B 1 62 ? 0.165 -1.631 9.773 1 96.19 62 ILE B O 1
ATOM 2237 N N . ALA B 1 63 ? 2.279 -1.666 9.094 1 97.81 63 ALA B N 1
ATOM 2238 C CA . ALA B 1 63 ? 2.67 -0.617 10.031 1 97.81 63 ALA B CA 1
ATOM 2239 C C . ALA B 1 63 ? 1.969 0.698 9.703 1 97.81 63 ALA B C 1
ATOM 2241 O O . ALA B 1 63 ? 1.643 1.475 10.609 1 97.81 63 ALA B O 1
ATOM 2242 N N . MET B 1 64 ? 1.67 0.953 8.477 1 98.25 64 MET B N 1
ATOM 2243 C CA . MET B 1 64 ? 1.111 2.223 8.023 1 98.25 64 MET B CA 1
ATOM 2244 C C . MET B 1 64 ? -0.323 2.393 8.508 1 98.25 64 MET B C 1
ATOM 2246 O O . MET B 1 64 ? -0.75 3.508 8.82 1 98.25 64 MET B O 1
ATOM 2250 N N . VAL B 1 65 ? -1.075 1.376 8.602 1 97.94 65 VAL B N 1
ATOM 2251 C CA . VAL B 1 65 ? -2.498 1.445 8.914 1 97.94 65 VAL B CA 1
ATOM 2252 C C . VAL B 1 65 ? -2.689 2.066 10.297 1 97.94 65 VAL B C 1
ATOM 2254 O O . VAL B 1 65 ? -3.346 3.102 10.438 1 97.94 65 VAL B O 1
ATOM 2257 N N . PRO B 1 66 ? -2.094 1.507 11.383 1 97.88 66 PRO B N 1
ATOM 2258 C CA . PRO B 1 66 ? -2.275 2.17 12.68 1 97.88 66 PRO B CA 1
ATOM 2259 C C . PRO B 1 66 ? -1.599 3.539 12.742 1 97.88 66 PRO B C 1
ATOM 2261 O O . PRO B 1 66 ? -2.105 4.453 13.391 1 97.88 66 PRO B O 1
ATOM 2264 N N . LEU B 1 67 ? -0.469 3.754 12.109 1 98.5 67 LEU B N 1
ATOM 2265 C CA . LEU B 1 67 ? 0.229 5.035 12.125 1 98.5 67 LEU B CA 1
ATOM 2266 C C . LEU B 1 67 ? -0.619 6.121 11.469 1 98.5 67 LEU B C 1
ATOM 2268 O O . LEU B 1 67 ? -0.744 7.223 12.008 1 98.5 67 LEU B O 1
ATOM 2272 N N . VAL B 1 68 ? -1.228 5.84 10.328 1 98.56 68 VAL B N 1
ATOM 2273 C CA . VAL B 1 68 ? -2.084 6.812 9.656 1 98.56 68 VAL B CA 1
ATOM 2274 C C . VAL B 1 68 ? -3.357 7.027 10.469 1 98.56 68 VAL B C 1
ATOM 2276 O O . VAL B 1 68 ? -3.863 8.148 10.562 1 98.56 68 VAL B O 1
ATOM 2279 N N . GLY B 1 69 ? -3.889 5.934 11.023 1 98 69 GLY B N 1
ATOM 2280 C CA . GLY B 1 69 ? -5.035 6.082 11.898 1 98 69 GLY B CA 1
ATOM 2281 C C . GLY B 1 69 ? -4.805 7.078 13.023 1 98 69 GLY B C 1
ATOM 2282 O O . GLY B 1 69 ? -5.625 7.969 13.25 1 98 69 GLY B O 1
ATOM 2283 N N . ILE B 1 70 ? -3.691 6.984 13.719 1 98 70 ILE B N 1
ATOM 2284 C CA . ILE B 1 70 ? -3.334 7.91 14.789 1 98 70 ILE B CA 1
ATOM 2285 C C . ILE B 1 70 ? -3.121 9.312 14.211 1 98 70 ILE B C 1
ATOM 2287 O O . ILE B 1 70 ? -3.588 10.297 14.781 1 98 70 ILE B O 1
ATOM 2291 N N . HIS B 1 71 ? -2.432 9.391 13.109 1 98.25 71 HIS B N 1
ATOM 2292 C CA . HIS B 1 71 ? -2.193 10.648 12.414 1 98.25 71 HIS B CA 1
ATOM 2293 C C . HIS B 1 71 ? -3.502 11.375 12.133 1 98.25 71 HIS B C 1
ATOM 2295 O O . HIS B 1 71 ? -3.621 12.578 12.398 1 98.25 71 HIS B O 1
ATOM 2301 N N . ILE B 1 72 ? -4.48 10.648 11.641 1 97.38 72 ILE B N 1
ATOM 2302 C CA . ILE B 1 72 ? -5.773 11.242 11.312 1 97.38 72 ILE B CA 1
ATOM 2303 C C . ILE B 1 72 ? -6.492 11.656 12.602 1 97.38 72 ILE B C 1
ATOM 2305 O O . ILE B 1 72 ? -7.066 12.742 12.68 1 97.38 72 ILE B O 1
ATOM 2309 N N . LEU B 1 73 ? -6.43 10.82 13.602 1 97.06 73 LEU B N 1
ATOM 2310 C CA . LEU B 1 73 ? -7.121 11.094 14.852 1 97.06 73 LEU B CA 1
ATOM 2311 C C . LEU B 1 73 ? -6.566 12.352 15.516 1 97.06 73 LEU B C 1
ATOM 2313 O O . LEU B 1 73 ? -7.328 13.203 15.969 1 97.06 73 LEU B O 1
ATOM 2317 N N . VAL B 1 74 ? -5.277 12.539 15.547 1 96.56 74 VAL B N 1
ATOM 2318 C CA . VAL B 1 74 ? -4.66 13.656 16.25 1 96.56 74 VAL B CA 1
ATOM 2319 C C . VAL B 1 74 ? -4.793 14.93 15.422 1 96.56 74 VAL B C 1
ATOM 2321 O O . VAL B 1 74 ? -4.719 16.031 15.953 1 96.56 74 VAL B O 1
ATOM 2324 N N . ASN B 1 75 ? -4.984 14.797 14.109 1 96.56 75 ASN B N 1
ATOM 2325 C CA . ASN B 1 75 ? -5.082 15.961 13.242 1 96.56 75 ASN B CA 1
ATOM 2326 C C . ASN B 1 75 ? -6.492 16.141 12.695 1 96.56 75 ASN B C 1
ATOM 2328 O O . ASN B 1 75 ? -6.695 16.844 11.703 1 96.56 75 ASN B O 1
ATOM 2332 N N . LEU B 1 76 ? -7.48 15.5 13.297 1 96.75 76 LEU B N 1
ATOM 2333 C CA . LEU B 1 76 ? -8.852 15.523 12.789 1 96.75 76 LEU B CA 1
ATOM 2334 C C . LEU B 1 76 ? -9.445 16.922 12.906 1 96.75 76 LEU B C 1
ATOM 2336 O O . LEU B 1 76 ? -10.086 17.406 11.977 1 96.75 76 LEU B O 1
ATOM 2340 N N . ALA B 1 77 ? -9.18 17.609 14.008 1 96 77 ALA B N 1
ATOM 2341 C CA . ALA B 1 77 ? -9.727 18.938 14.25 1 96 77 ALA B CA 1
ATOM 2342 C C . ALA B 1 77 ? -9.164 19.953 13.258 1 96 77 ALA B C 1
ATOM 2344 O O . ALA B 1 77 ? -9.914 20.656 12.578 1 96 77 ALA B O 1
ATOM 2345 N N . PRO B 1 78 ? -7.824 20 13.18 1 94.44 78 PRO B N 1
ATOM 2346 C CA . PRO B 1 78 ? -7.27 20.891 12.156 1 94.44 78 PRO B CA 1
ATOM 2347 C C . PRO B 1 78 ? -7.797 20.578 10.758 1 94.44 78 PRO B C 1
ATOM 2349 O O . PRO B 1 78 ? -8.031 21.5 9.969 1 94.44 78 PRO B O 1
ATOM 2352 N N . LEU B 1 79 ? -7.98 19.328 10.406 1 96 79 LEU B N 1
ATOM 2353 C CA . LEU B 1 79 ? -8.5 18.938 9.102 1 96 79 LEU B CA 1
ATOM 2354 C C . LEU B 1 79 ? -9.914 19.484 8.898 1 96 79 LEU B C 1
ATOM 2356 O O . LEU B 1 79 ? -10.188 20.156 7.898 1 96 79 LEU B O 1
ATOM 2360 N N . VAL B 1 80 ? -10.766 19.281 9.812 1 96.31 80 VAL B N 1
ATOM 2361 C CA . VAL B 1 80 ? -12.156 19.703 9.734 1 96.31 80 VAL B CA 1
ATOM 2362 C C . VAL B 1 80 ? -12.219 21.234 9.664 1 96.31 80 VAL B C 1
ATOM 2364 O O . VAL B 1 80 ? -12.969 21.797 8.859 1 96.31 80 VAL B O 1
ATOM 2367 N N . ASN B 1 81 ? -11.391 21.938 10.469 1 95.5 81 ASN B N 1
ATOM 2368 C CA . ASN B 1 81 ? -11.359 23.391 10.492 1 95.5 81 ASN B CA 1
ATOM 2369 C C . ASN B 1 81 ? -10.898 23.969 9.156 1 95.5 81 ASN B C 1
ATOM 2371 O O . ASN B 1 81 ? -11.453 24.969 8.68 1 95.5 81 ASN B O 1
ATOM 2375 N N . GLN B 1 82 ? -9.945 23.297 8.609 1 95.25 82 GLN B N 1
ATOM 2376 C CA . GLN B 1 82 ? -9.438 23.781 7.332 1 95.25 82 GLN B CA 1
ATOM 2377 C C . GLN B 1 82 ? -10.461 23.594 6.219 1 95.25 82 GLN B C 1
ATOM 2379 O O . GLN B 1 82 ? -10.602 24.438 5.34 1 95.25 82 GLN B O 1
ATOM 2384 N N . VAL B 1 83 ? -11.141 22.5 6.234 1 95.88 83 VAL B N 1
ATOM 2385 C CA . VAL B 1 83 ? -12.172 22.219 5.238 1 95.88 83 VAL B CA 1
ATOM 2386 C C . VAL B 1 83 ? -13.328 23.219 5.41 1 95.88 83 VAL B C 1
ATOM 2388 O O . VAL B 1 83 ? -13.812 23.781 4.434 1 95.88 83 VAL B O 1
ATOM 2391 N N . LYS B 1 84 ? -13.75 23.469 6.613 1 95.12 84 LYS B N 1
ATOM 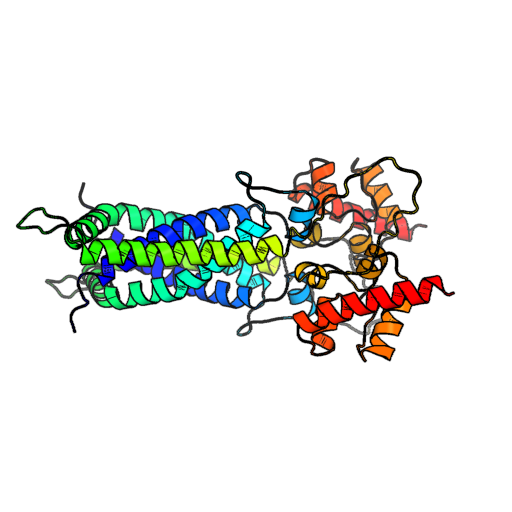2392 C CA . LYS B 1 84 ? -14.805 24.438 6.902 1 95.12 84 LYS B CA 1
ATOM 2393 C C . LYS B 1 84 ? -14.422 25.844 6.426 1 95.12 84 LYS B C 1
ATOM 2395 O O . LYS B 1 84 ? -15.234 26.547 5.832 1 95.12 84 LYS B O 1
ATOM 2400 N N . ALA B 1 85 ? -13.211 26.125 6.684 1 93.94 85 ALA B N 1
ATOM 2401 C CA . ALA B 1 85 ? -12.719 27.453 6.305 1 93.94 85 ALA B CA 1
ATOM 2402 C C . ALA B 1 85 ? -12.688 27.609 4.785 1 93.94 85 ALA B C 1
ATOM 2404 O O . ALA B 1 85 ? -12.836 28.719 4.266 1 93.94 85 ALA B O 1
ATOM 2405 N N . MET B 1 86 ? -12.477 26.5 4.137 1 93.56 86 MET B N 1
ATOM 2406 C CA . MET B 1 86 ? -12.422 26.5 2.68 1 93.56 86 MET B CA 1
ATOM 2407 C C . MET B 1 86 ? -13.812 26.625 2.078 1 93.56 86 MET B C 1
ATOM 2409 O O . MET B 1 86 ? -14.023 27.344 1.106 1 93.56 86 MET B O 1
ATOM 2413 N N . VAL B 1 87 ? -14.797 26.016 2.713 1 93.69 87 VAL B N 1
ATOM 2414 C CA . VAL B 1 87 ? -16.109 25.891 2.084 1 93.69 87 VAL B CA 1
ATOM 2415 C C . VAL B 1 87 ? -17.062 26.953 2.639 1 93.69 87 VAL B C 1
ATOM 2417 O O . VAL B 1 87 ? -18.094 27.234 2.041 1 93.69 87 VAL B O 1
ATOM 2420 N N . ARG B 1 88 ? -16.703 27.531 3.793 1 92.62 88 ARG B N 1
ATOM 2421 C CA . ARG B 1 88 ? -17.594 28.516 4.41 1 92.62 88 ARG B CA 1
ATOM 2422 C C . ARG B 1 88 ? -16.875 29.844 4.621 1 92.62 88 ARG B C 1
ATOM 2424 O O . ARG B 1 88 ? -15.75 29.875 5.117 1 92.62 88 ARG B O 1
ATOM 2431 N N . ASP B 1 89 ? -17.625 30.859 4.211 1 85.75 89 ASP B N 1
ATOM 2432 C CA . ASP B 1 89 ? -17.125 32.188 4.516 1 85.75 89 ASP B CA 1
ATOM 2433 C C . ASP B 1 89 ? -17.312 32.531 5.996 1 85.75 89 ASP B C 1
ATOM 2435 O O . ASP B 1 89 ? -18.406 32.406 6.531 1 85.75 89 ASP B O 1
ATOM 2439 N N . ARG B 1 90 ? -16.266 32.781 6.605 1 79.94 90 ARG B N 1
ATOM 2440 C CA . ARG B 1 90 ? -16.281 33.031 8.047 1 79.94 90 ARG B CA 1
ATOM 2441 C C . ARG B 1 90 ? -17.156 34.25 8.383 1 79.94 90 ARG B C 1
ATOM 2443 O O . ARG B 1 90 ? -17.797 34.281 9.438 1 79.94 90 ARG B O 1
ATOM 2450 N N . LYS B 1 91 ? -17.219 35.25 7.508 1 86.88 91 LYS B N 1
ATOM 2451 C CA . LYS B 1 91 ? -17.938 36.5 7.766 1 86.88 91 LYS B CA 1
ATOM 2452 C C . LYS B 1 91 ? -19.438 36.344 7.484 1 86.88 91 LYS B C 1
ATOM 2454 O O . LYS B 1 91 ? -20.266 36.688 8.328 1 86.88 91 LYS B O 1
ATOM 2459 N N . THR B 1 92 ? -19.734 35.781 6.398 1 88.81 92 THR B N 1
ATOM 2460 C CA . THR B 1 92 ? -21.125 35.75 5.949 1 88.81 92 THR B CA 1
ATOM 2461 C C . THR B 1 92 ? -21.75 34.375 6.289 1 88.81 92 THR B C 1
ATOM 2463 O O . THR B 1 92 ? -22.984 34.219 6.219 1 88.81 92 THR B O 1
ATOM 2466 N N . LYS B 1 93 ? -21 33.469 6.695 1 87.44 93 LYS B N 1
ATOM 2467 C CA . LYS B 1 93 ? -21.438 32.094 6.992 1 87.44 93 LYS B CA 1
ATOM 2468 C C . LYS B 1 93 ? -22.078 31.453 5.766 1 87.44 93 LYS B C 1
ATOM 2470 O O . LYS B 1 93 ? -22.812 30.469 5.887 1 87.44 93 LYS B O 1
ATOM 2475 N N . SER B 1 94 ? -21.781 32.094 4.605 1 90.88 94 SER B N 1
ATOM 2476 C CA . SER B 1 94 ? -22.297 31.531 3.357 1 90.88 94 SER B CA 1
ATOM 2477 C C . SER B 1 94 ? -21.297 30.547 2.746 1 90.88 94 SER B C 1
ATOM 2479 O O . SER B 1 94 ? -20.109 30.562 3.074 1 90.88 94 SER B O 1
ATOM 2481 N N . ILE B 1 95 ? -21.922 29.688 1.948 1 93.06 95 ILE B N 1
ATOM 2482 C CA . ILE B 1 95 ? -21.109 28.656 1.303 1 93.06 95 ILE B CA 1
ATOM 2483 C C . ILE B 1 95 ? -20.297 29.281 0.169 1 93.06 95 ILE B C 1
ATOM 2485 O O . ILE B 1 95 ? -20.812 30.062 -0.626 1 93.06 95 ILE B O 1
ATOM 2489 N N . ASN B 1 96 ? -19.031 29.031 0.195 1 93.19 96 ASN B N 1
ATOM 2490 C CA . ASN B 1 96 ? -18.172 29.359 -0.942 1 93.19 96 ASN B CA 1
ATOM 2491 C C . ASN B 1 96 ? -18.375 28.359 -2.09 1 93.19 96 ASN B C 1
ATOM 2493 O O . ASN B 1 96 ? -17.719 27.312 -2.131 1 93.19 96 ASN B O 1
ATOM 2497 N N . VAL B 1 97 ? -19.156 28.688 -2.992 1 92.44 97 VAL B N 1
ATOM 2498 C CA . VAL B 1 97 ? -19.625 27.797 -4.043 1 92.44 97 VAL B CA 1
ATOM 2499 C C . VAL B 1 97 ? -18.453 27.375 -4.93 1 92.44 97 VAL B C 1
ATOM 2501 O O . VAL B 1 97 ? -18.359 26.203 -5.316 1 92.44 97 VAL B O 1
ATOM 2504 N N . LYS B 1 98 ? -17.641 28.281 -5.297 1 92.75 98 LYS B N 1
ATOM 2505 C CA . LYS B 1 98 ? -16.531 27.984 -6.184 1 92.75 98 LYS B CA 1
ATOM 2506 C C . LYS B 1 98 ? -15.594 26.953 -5.559 1 92.75 98 LYS B C 1
ATOM 2508 O O . LYS B 1 98 ? -15.227 25.969 -6.203 1 92.75 98 LYS B O 1
ATOM 2513 N N . ALA B 1 99 ? -15.227 27.141 -4.262 1 93 99 ALA B N 1
ATOM 2514 C CA . ALA B 1 99 ? -14.336 26.219 -3.559 1 93 99 ALA B CA 1
ATOM 2515 C C . ALA B 1 99 ? -15 24.859 -3.357 1 93 99 ALA B C 1
ATOM 2517 O O . ALA B 1 99 ? -14.359 23.828 -3.52 1 93 99 ALA B O 1
ATOM 2518 N N . THR B 1 100 ? -16.219 24.891 -3.012 1 94.94 100 THR B N 1
ATOM 2519 C CA . THR B 1 100 ? -16.969 23.656 -2.771 1 94.94 100 THR B CA 1
ATOM 2520 C C . THR B 1 100 ? -17.078 22.844 -4.051 1 94.94 100 THR B C 1
ATOM 2522 O O . THR B 1 100 ? -16.844 21.625 -4.039 1 94.94 100 THR B O 1
ATOM 2525 N N . LEU B 1 101 ? -17.406 23.5 -5.129 1 95.69 101 LEU B N 1
ATOM 2526 C CA . LEU B 1 101 ? -17.531 22.812 -6.414 1 95.69 101 LEU B CA 1
ATOM 2527 C C . LEU B 1 101 ? -16.188 22.266 -6.871 1 95.69 101 LEU B C 1
ATOM 2529 O O . LEU B 1 101 ? -16.109 21.188 -7.461 1 95.69 101 LEU B O 1
ATOM 2533 N N . GLY B 1 102 ? -15.219 23.047 -6.637 1 96.06 102 GLY B N 1
ATOM 2534 C CA . GLY B 1 102 ? -13.883 22.562 -6.953 1 96.06 102 GLY B CA 1
ATOM 2535 C C . GLY B 1 102 ? -13.508 21.297 -6.199 1 96.06 102 GLY B C 1
ATOM 2536 O O . GLY B 1 102 ? -12.984 20.344 -6.789 1 96.06 102 GLY B O 1
ATOM 2537 N N . LEU B 1 103 ? -13.742 21.281 -4.93 1 96 103 LEU B N 1
ATOM 2538 C CA . LEU B 1 103 ? -13.469 20.109 -4.105 1 96 103 LEU B CA 1
ATOM 2539 C C . LEU B 1 103 ? -14.266 18.906 -4.586 1 96 103 LEU B C 1
ATOM 2541 O O . LEU B 1 103 ? -13.727 17.797 -4.707 1 96 103 LEU B O 1
ATOM 2545 N N . ILE B 1 104 ? -15.5 19.078 -4.836 1 96.62 104 ILE B N 1
ATOM 2546 C CA . ILE B 1 104 ? -16.375 18.016 -5.305 1 96.62 104 ILE B CA 1
ATOM 2547 C C . ILE B 1 104 ? -15.844 17.469 -6.629 1 96.62 104 ILE B C 1
ATOM 2549 O O . ILE B 1 104 ? -15.82 16.25 -6.836 1 96.62 104 ILE B O 1
ATOM 2553 N N . LEU B 1 105 ? -15.422 18.344 -7.461 1 96.75 105 LEU B N 1
ATOM 2554 C CA . LEU B 1 105 ? -14.93 17.938 -8.773 1 96.75 105 LEU B CA 1
ATOM 2555 C C . LEU B 1 105 ? -13.703 17.031 -8.641 1 96.75 105 LEU B C 1
ATOM 2557 O O . LEU B 1 105 ? -13.625 15.984 -9.289 1 96.75 105 LEU B O 1
ATOM 2561 N N . VAL B 1 106 ? -12.781 17.469 -7.82 1 96.62 106 VAL B N 1
ATOM 2562 C CA . VAL B 1 106 ? -11.547 16.688 -7.703 1 96.62 106 VAL B CA 1
ATOM 2563 C C . VAL B 1 106 ? -11.836 15.359 -7.023 1 96.62 106 VAL B C 1
ATOM 2565 O O . VAL B 1 106 ? -11.234 14.336 -7.371 1 96.62 106 VAL B O 1
ATOM 2568 N N . VAL B 1 107 ? -12.703 15.305 -6.113 1 97.5 107 VAL B N 1
ATOM 2569 C CA . VAL B 1 107 ? -13.102 14.055 -5.477 1 97.5 107 VAL B CA 1
ATOM 2570 C C . VAL B 1 107 ? -13.781 13.148 -6.5 1 97.5 107 VAL B C 1
ATOM 2572 O O . VAL B 1 107 ? -13.523 11.938 -6.539 1 97.5 107 VAL B O 1
ATOM 2575 N N . MET B 1 108 ? -14.57 13.734 -7.348 1 97.19 108 MET B N 1
ATOM 2576 C CA . MET B 1 108 ? -15.258 12.984 -8.391 1 97.19 108 MET B CA 1
ATOM 2577 C C . MET B 1 108 ? -14.258 12.406 -9.391 1 97.19 108 MET B 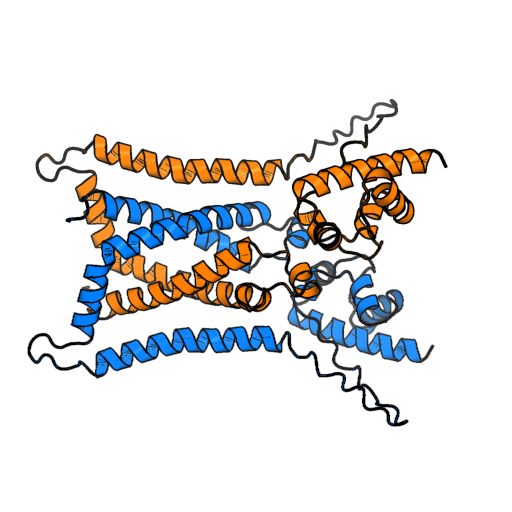C 1
ATOM 2579 O O . MET B 1 108 ? -14.445 11.289 -9.883 1 97.19 108 MET B O 1
ATOM 2583 N N . VAL B 1 109 ? -13.297 13.125 -9.688 1 97.06 109 VAL B N 1
ATOM 2584 C CA . VAL B 1 109 ? -12.266 12.641 -10.594 1 97.06 109 VAL B CA 1
ATOM 2585 C C . VAL B 1 109 ? -11.555 11.438 -9.977 1 97.06 109 VAL B C 1
ATOM 2587 O O . VAL B 1 109 ? -11.289 10.445 -10.656 1 97.06 109 VAL B O 1
ATOM 2590 N N . LEU B 1 110 ? -11.273 11.531 -8.695 1 97.25 110 LEU B N 1
ATOM 2591 C CA . LEU B 1 110 ? -10.617 10.438 -7.992 1 97.25 110 LEU B CA 1
ATOM 2592 C C . LEU B 1 110 ? -11.5 9.188 -7.992 1 97.25 110 LEU B C 1
ATOM 2594 O O . LEU B 1 110 ? -11.047 8.102 -8.352 1 97.25 110 LEU B O 1
ATOM 2598 N N . ILE B 1 111 ? -12.711 9.383 -7.652 1 96.69 111 ILE B N 1
ATOM 2599 C CA . ILE B 1 111 ? -13.648 8.273 -7.562 1 96.69 111 ILE B CA 1
ATOM 2600 C C . ILE B 1 111 ? -13.992 7.77 -8.961 1 96.69 111 ILE B C 1
ATOM 2602 O O . ILE B 1 111 ? -14.07 6.562 -9.195 1 96.69 111 ILE B O 1
ATOM 2606 N N . GLY B 1 112 ? -14.25 8.703 -9.891 1 95.31 112 GLY B N 1
ATOM 2607 C CA . GLY B 1 112 ? -14.523 8.328 -11.266 1 95.31 112 GLY B CA 1
ATOM 2608 C C . GLY B 1 112 ? -13.375 7.578 -11.922 1 95.31 112 GLY B C 1
ATOM 2609 O O . GLY B 1 112 ? -13.602 6.625 -12.672 1 95.31 112 GLY B O 1
ATOM 2610 N N . GLY B 1 113 ? -12.18 8.031 -11.68 1 95.06 113 GLY B N 1
ATOM 2611 C CA . GLY B 1 113 ? -11.016 7.316 -12.18 1 95.06 113 GLY B CA 1
ATOM 2612 C C . GLY B 1 113 ? -10.922 5.891 -11.664 1 95.06 113 GLY B C 1
AT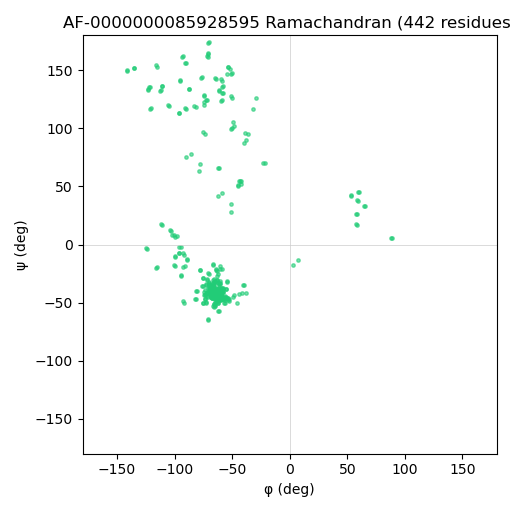OM 2613 O O . GLY B 1 113 ? -10.539 4.984 -12.406 1 95.06 113 GLY B O 1
ATOM 2614 N N . ALA B 1 114 ? -11.211 5.742 -10.445 1 95.12 114 ALA B N 1
ATOM 2615 C CA . ALA B 1 114 ? -11.234 4.406 -9.859 1 95.12 114 ALA B CA 1
ATOM 2616 C C . ALA B 1 114 ? -12.25 3.512 -10.562 1 95.12 114 ALA B C 1
ATOM 2618 O O . ALA B 1 114 ? -11.969 2.352 -10.859 1 95.12 114 ALA B O 1
ATOM 2619 N N . THR B 1 115 ? -13.414 4.047 -10.758 1 92.94 115 THR B N 1
ATOM 2620 C CA . THR B 1 115 ? -14.469 3.303 -11.438 1 92.94 115 THR B CA 1
ATOM 2621 C C . THR B 1 115 ? -14.047 2.93 -12.852 1 92.94 115 THR B C 1
ATOM 2623 O O . THR B 1 115 ? -14.234 1.79 -13.281 1 92.94 115 THR B O 1
ATOM 2626 N N . ALA B 1 116 ? -13.477 3.846 -13.547 1 90.31 116 ALA B N 1
ATOM 2627 C CA . ALA B 1 116 ? -13.008 3.604 -14.906 1 90.31 116 ALA B CA 1
ATOM 2628 C C . ALA B 1 116 ? -11.914 2.539 -14.93 1 90.31 116 ALA B C 1
ATOM 2630 O O . ALA B 1 116 ? -11.938 1.637 -15.773 1 90.31 116 ALA B O 1
ATOM 2631 N N . TYR B 1 117 ? -11.078 2.619 -14.023 1 90.31 117 TYR B N 1
ATOM 2632 C CA . TYR B 1 117 ? -9.953 1.695 -13.953 1 90.31 117 TYR B CA 1
ATOM 2633 C C . TYR B 1 117 ? -10.422 0.282 -13.633 1 90.31 117 TYR B C 1
ATOM 2635 O O . TYR B 1 117 ? -9.961 -0.686 -14.25 1 90.31 117 TYR B O 1
ATOM 2643 N N . THR B 1 118 ? -11.289 0.128 -12.664 1 87.81 118 THR B N 1
ATOM 2644 C CA . THR B 1 118 ? -11.734 -1.187 -12.219 1 87.81 118 THR B CA 1
ATOM 2645 C C . THR B 1 118 ? -12.672 -1.817 -13.242 1 87.81 118 THR B C 1
ATOM 2647 O O . THR B 1 118 ? -12.742 -3.043 -13.359 1 87.81 118 THR B O 1
ATOM 2650 N N . TRP B 1 119 ? -13.461 -0.96 -13.898 1 80.44 119 TRP B N 1
ATOM 2651 C CA . TRP B 1 119 ? -14.328 -1.46 -14.961 1 80.44 119 TRP B CA 1
ATOM 2652 C C . TRP B 1 119 ? -13.508 -2.15 -16.047 1 80.44 119 TRP B C 1
ATOM 2654 O O . TRP B 1 119 ? -13.883 -3.217 -16.531 1 80.44 119 TRP B O 1
ATOM 2664 N N . ASN B 1 120 ? -12.477 -1.61 -16.344 1 68.62 120 ASN B N 1
ATOM 2665 C CA . ASN B 1 120 ? -11.578 -2.17 -17.344 1 68.62 120 ASN B CA 1
ATOM 2666 C C . ASN B 1 120 ? -10.898 -3.441 -16.844 1 68.62 120 ASN B C 1
ATOM 2668 O O . ASN B 1 120 ? -10.586 -4.336 -17.625 1 68.62 120 ASN B O 1
ATOM 2672 N N . SER B 1 121 ? -10.812 -3.506 -15.547 1 64.5 121 SER B N 1
ATOM 2673 C CA . SER B 1 121 ? -10.133 -4.652 -14.945 1 64.5 121 SER B CA 1
ATOM 2674 C C . SER B 1 121 ? -11.047 -5.871 -14.891 1 64.5 121 SER B C 1
ATOM 2676 O O . SER B 1 121 ? -10.578 -7.008 -14.992 1 64.5 121 SER B O 1
ATOM 2678 N N . ILE B 1 122 ? -12.398 -5.633 -14.555 1 57.25 122 ILE B N 1
ATOM 2679 C CA . ILE B 1 122 ? -13.391 -6.703 -14.516 1 57.25 122 ILE B CA 1
ATOM 2680 C C . ILE B 1 122 ? -13.711 -7.172 -15.93 1 57.25 122 ILE B C 1
ATOM 2682 O O . ILE B 1 122 ? -13.812 -8.375 -16.188 1 57.25 122 ILE B O 1
ATOM 2686 N N . GLU B 1 123 ? -14.32 -6.18 -16.719 1 49.56 123 GLU B N 1
ATOM 2687 C CA . GLU B 1 123 ? -14.648 -6.539 -18.094 1 49.56 123 GLU B CA 1
ATOM 2688 C C . GLU B 1 123 ? -13.547 -7.379 -18.719 1 49.56 123 GLU B C 1
ATOM 2690 O O . GLU B 1 123 ? -13.82 -8.273 -19.516 1 49.56 123 GLU B O 1
ATOM 2695 N N . GLY B 1 124 ? -12.531 -7.012 -18.312 1 41.19 124 GLY B N 1
ATOM 2696 C CA . GLY B 1 124 ? -11.547 -7.953 -18.812 1 41.19 124 GLY B CA 1
ATOM 2697 C C . GLY B 1 124 ? -11.703 -9.344 -18.234 1 41.19 124 GLY B C 1
ATOM 2698 O O . GLY B 1 124 ? -11.234 -10.328 -18.828 1 41.19 124 GLY B O 1
ATOM 2699 N N . GLU B 1 125 ? -12.555 -9.367 -17.016 1 39.84 125 GLU B N 1
ATOM 2700 C CA . GLU B 1 125 ? -12.883 -10.656 -16.422 1 39.84 125 GLU B CA 1
ATOM 2701 C C . GLU B 1 125 ? -14.211 -11.195 -16.953 1 39.84 125 GLU B C 1
ATOM 2703 O O . GLU B 1 125 ? -14.383 -12.406 -17.078 1 39.84 125 GLU B O 1
ATOM 2708 N N . ASP B 1 126 ? -15.344 -10.375 -16.984 1 34.44 126 ASP B N 1
ATOM 2709 C CA . ASP B 1 126 ? -16.703 -10.766 -17.312 1 34.44 126 ASP B CA 1
ATOM 2710 C C . ASP B 1 126 ? -16.797 -11.32 -18.734 1 34.44 126 ASP B C 1
ATOM 2712 O O . ASP B 1 126 ? -17.891 -11.625 -19.234 1 34.44 126 ASP B O 1
ATOM 2716 N N . ASP B 1 127 ? -16.062 -11.164 -19.516 1 32.03 127 ASP B N 1
ATOM 2717 C CA . ASP B 1 127 ? -16.453 -11.844 -20.766 1 32.03 127 ASP B CA 1
ATOM 2718 C C . ASP B 1 127 ? -16.812 -13.305 -20.5 1 32.03 127 ASP B C 1
ATOM 2720 O O . ASP B 1 127 ? -16.156 -14.211 -21 1 32.03 127 ASP B O 1
ATOM 2724 N N . THR B 1 128 ? -17.422 -13.555 -19.297 1 31 128 THR B N 1
ATOM 2725 C CA . THR B 1 128 ? -18.125 -14.828 -19.141 1 31 128 THR B CA 1
ATOM 2726 C C . THR B 1 128 ? -19.484 -14.781 -19.844 1 31 128 THR B C 1
ATOM 2728 O O . THR B 1 128 ? -20.406 -14.117 -19.375 1 31 128 THR B O 1
ATOM 2731 N N . SER B 1 129 ? -19.844 -14.742 -21.031 1 28.67 129 SER B N 1
ATOM 2732 C CA . SER B 1 129 ? -21.078 -15.047 -21.734 1 28.67 129 SER B CA 1
ATOM 2733 C C . SER B 1 129 ? -21.844 -16.172 -21.062 1 28.67 129 SER B C 1
ATOM 2735 O O . SER B 1 129 ? -21.25 -17.125 -20.562 1 28.67 129 SER B O 1
ATOM 2737 N N . GLU B 1 130 ? -23.031 -15.938 -20.562 1 27.61 130 GLU B N 1
ATOM 2738 C CA . GLU B 1 130 ? -24.156 -16.766 -20.156 1 27.61 130 GLU B CA 1
ATOM 2739 C C . GLU B 1 130 ? -24.328 -17.969 -21.078 1 27.61 130 GLU B C 1
ATOM 2741 O O . GLU B 1 130 ? -24.5 -17.812 -22.297 1 27.61 130 GLU B O 1
ATOM 2746 N N . ILE B 1 131 ? -23.844 -19.125 -20.828 1 27.64 131 ILE B N 1
ATOM 2747 C CA . ILE B 1 131 ? -24.234 -20.391 -21.453 1 27.64 131 ILE B CA 1
ATOM 2748 C C . ILE B 1 131 ? -25.703 -20.688 -21.141 1 27.64 131 ILE B C 1
ATOM 2750 O O . ILE B 1 131 ? -26.062 -20.906 -19.984 1 27.64 131 ILE B O 1
ATOM 2754 N N . SER B 1 132 ? -26.656 -19.938 -21.594 1 24.72 132 SER B N 1
ATOM 2755 C CA . SER B 1 132 ? -28.047 -20.391 -21.625 1 24.72 132 SER B CA 1
ATOM 2756 C C . SER B 1 132 ? -28.156 -21.781 -22.234 1 24.72 132 SER B C 1
ATOM 2758 O O . SER B 1 132 ? -27.656 -22.016 -23.344 1 24.72 132 SER B O 1
ATOM 2760 N N . TYR B 1 133 ? -28.312 -22.781 -21.516 1 25.08 133 TYR B N 1
ATOM 2761 C CA . TYR B 1 133 ? -28.641 -24.172 -21.844 1 25.08 133 TYR B CA 1
ATOM 2762 C C . TYR B 1 133 ? -29.969 -24.266 -22.578 1 25.08 133 TYR B C 1
ATOM 2764 O O . TYR B 1 133 ? -31.031 -24.281 -21.938 1 25.08 133 TYR B O 1
ATOM 2772 N N . GLU B 1 134 ? -30.359 -23.484 -23.562 1 25.42 134 GLU B N 1
ATOM 2773 C CA . GLU B 1 134 ? -31.547 -23.859 -24.328 1 25.42 134 GLU B CA 1
ATOM 2774 C C . GLU B 1 134 ? -31.453 -25.297 -24.797 1 25.42 134 GLU B C 1
ATOM 2776 O O . GLU B 1 134 ? -30.391 -25.766 -25.219 1 25.42 134 GLU B O 1
ATOM 2781 N N . ASP B 1 135 ? -32.469 -26.281 -24.547 1 25.8 135 ASP B N 1
ATOM 2782 C CA . ASP B 1 135 ? -32.875 -27.656 -24.828 1 25.8 135 ASP B CA 1
ATOM 2783 C C . ASP B 1 135 ? -32.688 -27.984 -26.312 1 25.8 135 ASP B C 1
ATOM 2785 O O . ASP B 1 135 ? -32.875 -29.141 -26.719 1 25.8 135 ASP B O 1
ATOM 2789 N N . THR B 1 136 ? -33.031 -27.094 -27.312 1 26.3 136 THR B N 1
ATOM 2790 C CA . THR B 1 136 ? -33.312 -27.562 -28.672 1 26.3 136 THR B CA 1
ATOM 2791 C C . THR B 1 136 ? -32.125 -28.406 -29.188 1 26.3 136 THR B C 1
ATOM 2793 O O . THR B 1 136 ? -30.984 -28.188 -28.812 1 26.3 136 THR B O 1
ATOM 2796 N N . SER B 1 137 ? -32.281 -29.625 -30.156 1 26.77 137 SER B N 1
ATOM 2797 C CA . SER B 1 137 ? -31.562 -30.578 -31 1 26.77 137 SER B CA 1
ATOM 2798 C C . SER B 1 137 ? -30.391 -29.906 -31.719 1 26.77 137 SER B C 1
ATOM 2800 O O . SER B 1 137 ? -29.719 -30.531 -32.531 1 26.77 137 SER B O 1
ATOM 2802 N N . THR B 1 138 ? -30.578 -28.672 -32.25 1 23.86 138 THR B N 1
ATOM 2803 C CA . THR B 1 138 ? -29.641 -28.109 -33.219 1 23.86 138 THR B CA 1
ATOM 2804 C C . THR B 1 138 ? -28.234 -28.047 -32.625 1 23.86 138 THR B C 1
ATOM 2806 O O . THR B 1 138 ? -28.047 -27.719 -31.469 1 23.86 138 THR B O 1
ATOM 2809 N N . THR B 1 139 ? -27.094 -28.578 -33.375 1 24.66 139 THR B N 1
ATOM 2810 C CA . THR B 1 139 ? -25.641 -28.656 -33.281 1 24.66 139 THR B CA 1
ATOM 2811 C C . THR B 1 139 ? -25.047 -27.312 -32.844 1 24.66 139 THR B C 1
ATOM 2813 O O . THR B 1 139 ? -25.156 -26.328 -33.562 1 24.66 139 THR B O 1
ATOM 2816 N N . VAL B 1 140 ? -25.484 -26.812 -31.797 1 25.69 140 VAL B N 1
ATOM 2817 C CA . VAL B 1 140 ? -24.906 -25.531 -31.391 1 25.69 140 VAL B CA 1
ATOM 2818 C C . VAL B 1 140 ? -23.406 -25.516 -31.656 1 25.69 140 VAL B C 1
ATOM 2820 O O . VAL B 1 140 ? -22.672 -26.359 -31.141 1 25.69 140 VAL B O 1
ATOM 2823 N N . SER B 1 141 ? -22.953 -25.125 -32.875 1 23.88 141 SER B N 1
ATOM 2824 C CA . SER B 1 141 ? -21.609 -24.719 -33.312 1 23.88 141 SER B CA 1
ATOM 2825 C C . SER B 1 141 ? -20.969 -23.797 -32.281 1 23.88 141 SER B C 1
ATOM 2827 O O . SER B 1 141 ? -21.484 -22.703 -32.031 1 23.88 141 SER B O 1
ATOM 2829 N N . TYR B 1 142 ? -20.891 -24.219 -31.062 1 26.03 142 TYR B N 1
ATOM 2830 C CA . TYR B 1 142 ? -19.953 -23.516 -30.203 1 26.03 142 TYR B CA 1
ATOM 2831 C C . TYR B 1 142 ? -18.859 -22.828 -31 1 26.03 142 TYR B C 1
ATOM 2833 O O . TYR B 1 142 ? -18.078 -23.484 -31.688 1 26.03 142 TYR B O 1
ATOM 2841 N N . ASP B 1 143 ? -19.094 -21.828 -31.719 1 27.78 143 ASP B N 1
ATOM 2842 C CA . ASP B 1 143 ? -18.016 -21.078 -32.312 1 27.78 143 ASP B CA 1
ATOM 2843 C C . ASP B 1 143 ? -16.859 -20.859 -31.344 1 27.78 143 ASP B C 1
ATOM 2845 O O . ASP B 1 143 ? -17.016 -20.125 -30.359 1 27.78 143 ASP B O 1
ATOM 2849 N N . ASN B 1 144 ? -16.156 -21.703 -30.656 1 30.95 144 ASN B N 1
ATOM 2850 C CA . ASN B 1 144 ? -14.898 -22.109 -30.031 1 30.95 144 ASN B CA 1
ATOM 2851 C C . ASN B 1 144 ? -13.812 -21.047 -30.188 1 30.95 144 ASN B C 1
ATOM 2853 O O . ASN B 1 144 ? -12.648 -21.297 -29.875 1 30.95 144 ASN B O 1
ATOM 2857 N N . THR B 1 145 ? -13.82 -20.078 -31.047 1 36.62 145 THR B N 1
ATOM 2858 C CA . THR B 1 145 ? -12.672 -19.375 -31.594 1 36.62 145 THR B CA 1
ATOM 2859 C C . THR B 1 145 ? -12.078 -18.422 -30.578 1 36.62 145 THR B C 1
ATOM 2861 O O . THR B 1 145 ? -10.938 -17.969 -30.719 1 36.62 145 THR B O 1
ATOM 2864 N N . THR B 1 146 ? -12.789 -17.688 -29.797 1 44.53 146 THR B N 1
ATOM 2865 C CA . THR B 1 146 ? -12.016 -16.562 -29.281 1 44.53 146 THR B CA 1
ATOM 2866 C C . THR B 1 146 ? -11.242 -16.969 -28.031 1 44.53 146 THR B C 1
ATOM 2868 O O . THR B 1 146 ? -11.828 -17.234 -26.984 1 44.53 146 THR B O 1
ATOM 2871 N N . ILE B 1 147 ? -10.234 -17.594 -28.031 1 53.47 147 ILE B N 1
ATOM 2872 C CA . ILE B 1 147 ? -9.227 -17.828 -27.016 1 53.47 147 ILE B CA 1
ATOM 2873 C C . ILE B 1 147 ? -8.766 -16.5 -26.422 1 53.47 147 ILE B C 1
ATOM 2875 O O . ILE B 1 147 ? -8.281 -15.625 -27.156 1 53.47 147 ILE B O 1
ATOM 2879 N N . GLU B 1 148 ? -9.352 -16.234 -25.281 1 52.53 148 GLU B N 1
ATOM 2880 C CA . GLU B 1 148 ? -8.82 -15.047 -24.609 1 52.53 148 GLU B CA 1
ATOM 2881 C C . GLU B 1 148 ? -7.766 -15.43 -23.562 1 52.53 148 GLU B C 1
ATOM 2883 O O . GLU B 1 148 ? -8.055 -16.172 -22.625 1 52.53 148 GLU B O 1
ATOM 2888 N N . ILE B 1 149 ? -6.609 -15.07 -23.812 1 64.88 149 ILE B N 1
ATOM 2889 C CA . ILE B 1 149 ? -5.484 -15.234 -22.891 1 64.88 149 ILE B CA 1
ATOM 2890 C C . ILE B 1 149 ? -5.348 -13.992 -22.016 1 64.88 149 ILE B C 1
ATOM 2892 O O . ILE B 1 149 ? -5.242 -12.867 -22.516 1 64.88 149 ILE B O 1
ATOM 2896 N N . THR B 1 150 ? -5.523 -14.25 -20.766 1 57 150 THR B N 1
ATOM 2897 C CA . THR B 1 150 ? -5.445 -13.125 -19.828 1 57 150 THR B CA 1
ATOM 2898 C C . THR B 1 150 ? -4.035 -13 -19.266 1 57 150 THR B C 1
ATOM 2900 O O . THR B 1 150 ? -3.213 -13.906 -19.406 1 57 150 THR B O 1
ATOM 2903 N N . GLY B 1 151 ? -3.746 -11.828 -18.719 1 59.16 151 GLY B N 1
ATOM 2904 C CA . GLY B 1 151 ? -2.461 -11.57 -18.094 1 59.16 151 GLY B CA 1
ATOM 2905 C C . GLY B 1 151 ? -2.119 -12.57 -17 1 59.16 151 GLY B C 1
ATOM 2906 O O . GLY B 1 151 ? -1.037 -13.164 -17.016 1 59.16 151 GLY B O 1
ATOM 2907 N N . PRO B 1 152 ? -3.08 -12.82 -16.188 1 54.62 152 PRO B N 1
ATOM 2908 C CA . PRO B 1 152 ? -2.822 -13.812 -15.141 1 54.62 152 PRO B CA 1
ATOM 2909 C C . PRO B 1 152 ? -2.541 -15.203 -15.695 1 54.62 152 PRO B C 1
ATOM 2911 O O . PRO B 1 152 ? -1.729 -15.945 -15.133 1 54.62 152 PRO B O 1
ATOM 2914 N N . MET B 1 153 ? -3.115 -15.609 -16.812 1 61.78 153 MET B N 1
ATOM 2915 C CA . MET B 1 153 ? -2.84 -16.891 -17.453 1 61.78 153 MET B CA 1
ATOM 2916 C C . MET B 1 153 ? -1.379 -17 -17.875 1 61.78 153 MET B C 1
ATOM 2918 O O . MET B 1 153 ? -0.772 -18.062 -17.766 1 61.78 153 MET B O 1
ATOM 2922 N N . LEU B 1 154 ? -0.907 -15.914 -18.328 1 72.75 154 LEU B N 1
ATOM 2923 C CA . LEU B 1 154 ? 0.482 -15.906 -18.766 1 72.75 154 LEU B CA 1
ATOM 2924 C C . LEU B 1 154 ? 1.426 -16.203 -17.609 1 72.75 154 LEU B C 1
ATOM 2926 O O . LEU B 1 154 ? 2.469 -16.828 -17.797 1 72.75 154 LEU B O 1
ATOM 2930 N N . LYS B 1 155 ? 1.012 -15.891 -16.484 1 63.38 155 LYS B N 1
ATOM 2931 C CA . LYS B 1 155 ? 1.868 -15.977 -15.305 1 63.38 155 LYS B CA 1
ATOM 2932 C C . LYS B 1 155 ? 1.747 -17.344 -14.633 1 63.38 155 LYS B C 1
ATOM 2934 O O . LYS B 1 155 ? 2.691 -17.812 -14 1 63.38 155 LYS B O 1
ATOM 2939 N N . SER B 1 156 ? 0.67 -18 -14.992 1 59.59 156 SER B N 1
ATOM 2940 C CA . SER B 1 156 ? 0.333 -19.141 -14.156 1 59.59 156 SER B CA 1
ATOM 2941 C C . SER B 1 156 ? 0.409 -20.438 -14.953 1 59.59 156 SER B C 1
ATOM 2943 O O . SER B 1 156 ? 0.56 -21.516 -14.375 1 59.59 156 SER B O 1
ATOM 2945 N N . TYR B 1 157 ? 0.352 -20.344 -16.203 1 69.38 157 TYR B N 1
ATOM 2946 C CA . TYR B 1 157 ? 0.244 -21.562 -16.984 1 69.38 157 TYR B CA 1
ATOM 2947 C C . TYR B 1 157 ? 1.517 -21.797 -17.781 1 69.38 157 TYR B C 1
ATOM 2949 O O . TYR B 1 157 ? 2.129 -20.859 -18.297 1 69.38 157 TYR B O 1
ATOM 2957 N N . THR B 1 158 ? 1.976 -23.031 -17.703 1 76.25 158 THR B N 1
ATOM 2958 C CA . THR B 1 158 ? 2.934 -23.453 -18.734 1 76.25 158 THR B CA 1
ATOM 2959 C C . THR B 1 158 ? 2.246 -23.625 -20.078 1 76.25 158 THR B C 1
ATOM 2961 O O . THR B 1 158 ? 1.017 -23.625 -20.156 1 76.25 158 THR B O 1
ATOM 2964 N N . LEU B 1 159 ? 3.053 -23.672 -21.016 1 86.38 159 LEU B N 1
ATOM 2965 C CA . LEU B 1 159 ? 2.5 -23.875 -22.359 1 86.38 159 LEU B CA 1
ATOM 2966 C C . LEU B 1 159 ? 1.695 -25.172 -22.422 1 86.38 159 LEU B C 1
ATOM 2968 O O . LEU B 1 159 ? 0.636 -25.219 -23.047 1 86.38 159 LEU B O 1
ATOM 2972 N N . GLU B 1 160 ? 2.152 -26.188 -21.734 1 81.56 160 GLU B N 1
ATOM 2973 C CA . GLU B 1 160 ? 1.447 -27.469 -21.703 1 81.56 160 GLU B CA 1
ATOM 2974 C C . GLU B 1 160 ? 0.102 -27.344 -21 1 81.56 160 GLU B C 1
ATOM 2976 O O . GLU B 1 160 ? -0.906 -27.875 -21.469 1 81.56 160 GLU B O 1
ATOM 2981 N N . GLN B 1 161 ? 0.097 -26.625 -19.969 1 74.12 161 GLN B N 1
ATOM 2982 C CA . GLN B 1 161 ? -1.126 -26.453 -19.188 1 74.12 161 GLN B CA 1
ATOM 2983 C C . GLN B 1 161 ? -2.172 -25.672 -19.984 1 74.12 161 GLN B C 1
ATOM 2985 O O . GLN B 1 161 ? -3.357 -26 -19.953 1 74.12 161 GLN B O 1
ATOM 2990 N N . ILE B 1 162 ? -1.692 -24.656 -20.578 1 79.31 162 ILE B N 1
ATOM 2991 C CA . ILE B 1 162 ? -2.643 -23.875 -21.359 1 79.31 162 ILE B CA 1
ATOM 2992 C C . ILE B 1 162 ? -3.15 -24.703 -22.531 1 79.31 162 ILE B C 1
ATOM 2994 O O . ILE B 1 162 ? -4.32 -24.609 -22.906 1 79.31 162 ILE B O 1
ATOM 2998 N N . ALA B 1 163 ? -2.303 -25.453 -23.078 1 82.12 163 ALA B N 1
ATOM 2999 C CA . ALA B 1 163 ? -2.693 -26.344 -24.156 1 82.12 163 ALA B CA 1
ATOM 3000 C C . ALA B 1 163 ? -3.773 -27.328 -23.703 1 82.12 163 ALA B C 1
ATOM 3002 O O . ALA B 1 163 ? -4.766 -27.531 -24.406 1 82.12 163 ALA B O 1
ATOM 3003 N N . GLN B 1 164 ? -3.592 -27.859 -22.562 1 72.62 164 GLN B N 1
ATOM 3004 C CA . GLN B 1 164 ? -4.57 -28.781 -21.984 1 72.62 164 GLN B CA 1
ATOM 3005 C C . GLN B 1 164 ? -5.887 -28.078 -21.688 1 72.62 164 GLN B C 1
ATOM 3007 O O . GLN B 1 164 ? -6.965 -28.625 -21.938 1 72.62 164 GLN B O 1
ATOM 3012 N N . LEU B 1 165 ? -5.695 -26.938 -21.219 1 70 165 LEU B N 1
ATOM 3013 C CA . LEU B 1 165 ? -6.859 -26.125 -20.859 1 70 165 LEU B CA 1
ATOM 3014 C C . LEU B 1 165 ? -7.762 -25.906 -22.078 1 70 165 LEU B C 1
ATOM 3016 O O . LEU B 1 165 ? -8.992 -25.922 -21.953 1 70 165 LEU B O 1
ATOM 3020 N N . TYR B 1 166 ? -7.156 -25.734 -23.172 1 74.75 166 TYR B N 1
ATOM 3021 C CA . TYR B 1 166 ? -7.926 -25.453 -24.375 1 74.75 166 TYR B CA 1
ATOM 3022 C C . TYR B 1 166 ? -8.016 -26.672 -25.281 1 74.75 166 TYR B C 1
ATOM 3024 O O . TYR B 1 166 ? -8.406 -26.562 -26.438 1 74.75 166 TYR B O 1
ATOM 3032 N N . ASP B 1 167 ? -7.621 -27.859 -24.75 1 72.94 167 ASP B N 1
ATOM 3033 C CA . ASP B 1 167 ? -7.754 -29.156 -25.406 1 72.94 167 ASP B CA 1
ATOM 3034 C C . ASP B 1 167 ? -7 -29.188 -26.734 1 72.94 167 ASP B C 1
ATOM 3036 O O . ASP B 1 167 ? -7.57 -29.531 -27.766 1 72.94 167 ASP B O 1
ATOM 3040 N N . VAL B 1 168 ? -5.793 -28.688 -26.734 1 80.69 168 VAL B N 1
ATOM 3041 C CA . VAL B 1 168 ? -4.879 -28.75 -27.875 1 80.69 168 VAL B CA 1
ATOM 3042 C C . VAL B 1 168 ? -3.59 -29.469 -27.453 1 80.69 168 VAL B C 1
ATOM 3044 O O . VAL B 1 168 ? -3.139 -29.328 -26.312 1 80.69 168 VAL B O 1
ATOM 3047 N N . PRO B 1 169 ? -3.15 -30.359 -28.312 1 85.25 169 PRO B N 1
ATOM 3048 C CA . PRO B 1 169 ? -1.857 -30.953 -27.984 1 85.25 169 PRO B CA 1
ATOM 3049 C C . PRO B 1 169 ? -0.74 -29.922 -27.859 1 85.25 169 PRO B C 1
ATOM 3051 O O . PRO B 1 169 ? -0.619 -29.031 -28.688 1 85.25 169 PRO B O 1
ATOM 3054 N N . ALA B 1 170 ? 0.065 -30.078 -26.828 1 88.31 170 ALA B N 1
ATOM 3055 C CA . ALA B 1 170 ? 1.142 -29.141 -26.547 1 88.31 170 ALA B CA 1
ATOM 3056 C C . ALA B 1 170 ? 2.135 -29.078 -27.703 1 88.31 170 ALA B C 1
ATOM 3058 O O . ALA B 1 170 ? 2.6 -28 -28.078 1 88.31 170 ALA B O 1
ATOM 3059 N N . ASP B 1 171 ? 2.385 -30.203 -28.219 1 90.06 171 ASP B N 1
ATOM 3060 C CA . ASP B 1 171 ? 3.34 -30.281 -29.328 1 90.06 171 ASP B CA 1
ATOM 3061 C C . ASP B 1 171 ? 2.848 -29.484 -30.531 1 90.06 171 ASP B C 1
ATOM 3063 O O . ASP B 1 171 ? 3.641 -28.828 -31.219 1 90.06 171 ASP B O 1
ATOM 3067 N N . GLU B 1 172 ? 1.615 -29.609 -30.781 1 90.81 172 GLU B N 1
ATOM 3068 C CA . GLU B 1 172 ? 1.042 -28.859 -31.906 1 90.81 172 GLU B CA 1
ATOM 3069 C C . GLU B 1 172 ? 1.088 -27.359 -31.656 1 90.81 172 GLU B C 1
ATOM 3071 O O . GLU B 1 172 ? 1.369 -26.578 -32.562 1 90.81 172 GLU B O 1
ATOM 3076 N N . LEU B 1 173 ? 0.816 -27 -30.484 1 91.44 173 LEU B N 1
ATOM 3077 C CA . LEU B 1 173 ? 0.857 -25.594 -30.125 1 91.44 173 LEU B CA 1
ATOM 3078 C C . LEU B 1 173 ? 2.27 -25.031 -30.266 1 91.44 173 LEU B C 1
ATOM 3080 O O . LEU B 1 173 ? 2.459 -23.938 -30.781 1 91.44 173 LEU B O 1
ATOM 3084 N N . ILE B 1 174 ? 3.24 -25.75 -29.844 1 93.62 174 ILE B N 1
ATOM 3085 C CA . ILE B 1 174 ? 4.641 -25.359 -29.969 1 93.62 174 ILE B CA 1
ATOM 3086 C C . ILE B 1 174 ? 5 -25.188 -31.438 1 93.62 174 ILE B C 1
ATOM 3088 O O . ILE B 1 174 ? 5.668 -24.219 -31.812 1 93.62 174 ILE B O 1
ATOM 3092 N N . ARG B 1 175 ? 4.566 -26.141 -32.188 1 92.06 175 ARG B N 1
ATOM 3093 C CA . ARG B 1 175 ? 4.828 -26.094 -33.625 1 92.06 175 ARG B CA 1
ATOM 3094 C C . ARG B 1 175 ? 4.219 -24.844 -34.25 1 92.06 175 ARG B C 1
ATOM 3096 O O . ARG B 1 175 ? 4.883 -24.141 -35 1 92.06 175 ARG B O 1
ATOM 3103 N N . VAL B 1 176 ? 3.004 -24.578 -33.938 1 92 176 VAL B N 1
ATOM 3104 C CA . VAL B 1 176 ? 2.316 -23.406 -34.469 1 92 176 VAL B CA 1
ATOM 3105 C C . VAL B 1 176 ? 3.029 -22.125 -34.062 1 92 176 VAL B C 1
ATOM 3107 O O . VAL B 1 176 ? 3.236 -21.234 -34.875 1 92 176 VAL B O 1
ATOM 3110 N N . LEU B 1 177 ? 3.385 -22.031 -32.844 1 93.31 177 LEU B N 1
ATOM 3111 C CA . LEU B 1 177 ? 4.066 -20.844 -32.312 1 93.31 177 LEU B CA 1
ATOM 3112 C C . LEU B 1 177 ? 5.395 -20.625 -33.031 1 93.31 177 LEU B C 1
ATOM 3114 O O . LEU B 1 177 ? 5.742 -19.484 -33.375 1 93.31 177 LEU B O 1
ATOM 3118 N N . LYS B 1 178 ? 6.082 -21.656 -33.281 1 93.44 178 LYS B N 1
ATOM 3119 C CA . LYS B 1 178 ? 7.371 -21.578 -33.969 1 93.44 178 LYS B CA 1
ATOM 3120 C C . LYS B 1 178 ? 7.195 -21.266 -35.438 1 93.44 178 LYS B C 1
ATOM 3122 O O . LYS B 1 178 ? 7.824 -20.344 -35.969 1 93.44 178 LYS B O 1
ATOM 3127 N N . GLU B 1 179 ? 6.398 -21.953 -36.094 1 91.5 179 GLU B N 1
ATOM 3128 C CA . GLU B 1 179 ? 6.27 -21.875 -37.531 1 91.5 179 GLU B CA 1
ATOM 3129 C C . GLU B 1 179 ? 5.555 -20.578 -37.969 1 91.5 179 GLU B C 1
ATOM 3131 O O . GLU B 1 179 ? 5.969 -19.922 -38.906 1 91.5 179 GLU B O 1
ATOM 3136 N N . ASP B 1 180 ? 4.516 -20.234 -37.281 1 88.75 180 ASP B N 1
ATOM 3137 C CA . ASP B 1 180 ? 3.668 -19.141 -37.719 1 88.75 180 ASP B CA 1
ATOM 3138 C C . ASP B 1 180 ? 4.059 -17.828 -37.062 1 88.75 180 ASP B C 1
ATOM 3140 O O . ASP B 1 180 ? 3.832 -16.75 -37.625 1 88.75 180 ASP B O 1
ATOM 3144 N N . TYR B 1 181 ? 4.648 -17.953 -35.875 1 89.44 181 TYR B N 1
ATOM 3145 C CA . TYR B 1 181 ? 4.867 -16.719 -35.125 1 89.44 181 TYR B CA 1
ATOM 3146 C C . TYR B 1 181 ? 6.336 -16.562 -34.75 1 89.44 181 TYR B C 1
ATOM 3148 O O . TYR B 1 181 ? 6.727 -15.555 -34.156 1 89.44 181 TYR B O 1
ATOM 3156 N N . ASP B 1 182 ? 7.16 -17.516 -35.062 1 91 182 ASP B N 1
ATOM 3157 C CA . ASP B 1 182 ? 8.586 -17.5 -34.75 1 91 182 ASP B CA 1
ATOM 3158 C C . ASP B 1 182 ? 8.828 -17.359 -33.25 1 91 182 ASP B C 1
ATOM 3160 O O . ASP B 1 182 ? 9.688 -16.578 -32.812 1 91 182 ASP B O 1
ATOM 3164 N N . VAL B 1 183 ? 8.039 -17.969 -32.5 1 91.31 183 VAL B N 1
ATOM 3165 C CA . VAL B 1 183 ? 8.164 -17.953 -31.031 1 91.31 183 VAL B CA 1
ATOM 3166 C C . VAL B 1 183 ? 8.711 -19.297 -30.562 1 91.31 183 VAL B C 1
ATOM 3168 O O . VAL B 1 183 ? 8.125 -20.344 -30.828 1 91.31 183 VAL B O 1
ATOM 3171 N N . GLU B 1 184 ? 9.828 -19.266 -29.922 1 92.12 184 GLU B N 1
ATOM 3172 C CA . GLU B 1 184 ? 10.406 -20.469 -29.344 1 92.12 184 GLU B CA 1
ATOM 3173 C C . GLU B 1 184 ? 9.797 -20.766 -27.969 1 92.12 184 GLU B C 1
ATOM 3175 O O . GLU B 1 184 ? 9.812 -19.922 -27.078 1 92.12 184 GLU B O 1
ATOM 3180 N N . ALA B 1 185 ? 9.203 -21.859 -27.875 1 91 185 ALA B N 1
ATOM 3181 C CA . ALA B 1 185 ? 8.555 -22.25 -26.625 1 91 185 ALA B CA 1
ATOM 3182 C C . ALA B 1 185 ? 8.734 -23.734 -26.344 1 91 185 ALA B C 1
ATOM 3184 O O . ALA B 1 185 ? 8.922 -24.531 -27.266 1 91 185 ALA B O 1
ATOM 3185 N N . GLN B 1 186 ? 8.789 -24.125 -25.062 1 87.06 186 GLN B N 1
ATOM 3186 C CA . GLN B 1 186 ? 8.789 -25.5 -24.594 1 87.06 186 GLN B CA 1
ATOM 3187 C C . GLN B 1 186 ? 7.547 -25.812 -23.766 1 87.06 186 GLN B C 1
ATOM 3189 O O . GLN B 1 186 ? 6.949 -24.906 -23.188 1 87.06 186 GLN B O 1
ATOM 3194 N N . ALA B 1 187 ? 7.164 -27.078 -23.734 1 85.69 187 ALA B N 1
ATOM 3195 C CA . ALA B 1 187 ? 5.91 -27.5 -23.109 1 85.69 187 ALA B CA 1
ATOM 3196 C C . ALA B 1 187 ? 5.887 -27.141 -21.625 1 85.69 187 ALA B C 1
ATOM 3198 O O . ALA B 1 187 ? 4.855 -26.719 -21.094 1 85.69 187 ALA B O 1
ATOM 3199 N N . ASP B 1 188 ? 7.008 -27.203 -21.062 1 78.56 188 ASP B N 1
ATOM 3200 C CA . ASP B 1 188 ? 7.066 -27.062 -19.609 1 78.56 188 ASP B CA 1
ATOM 3201 C C . ASP B 1 188 ? 7.426 -25.641 -19.219 1 78.56 188 ASP B C 1
ATOM 3203 O O . ASP B 1 188 ? 7.543 -25.328 -18.031 1 78.56 188 ASP B O 1
ATOM 3207 N N . GLU B 1 189 ? 7.496 -24.734 -20.141 1 80.81 189 GLU B N 1
ATOM 3208 C CA . GLU B 1 189 ? 7.875 -23.359 -19.906 1 80.81 189 GLU B CA 1
ATOM 3209 C C . GLU B 1 189 ? 6.66 -22.5 -19.531 1 80.81 189 GLU B C 1
ATOM 3211 O O . GLU B 1 189 ? 5.59 -22.656 -20.125 1 80.81 189 GLU B O 1
ATOM 3216 N N . LEU B 1 190 ? 6.797 -21.688 -18.5 1 75.44 190 LEU B N 1
ATOM 3217 C CA . LEU B 1 190 ? 5.758 -20.719 -18.172 1 75.44 190 LEU B CA 1
ATOM 3218 C C . LEU B 1 190 ? 5.512 -19.766 -19.344 1 75.44 190 LEU B C 1
ATOM 3220 O O . LEU B 1 190 ? 6.457 -19.328 -20 1 75.44 190 LEU B O 1
ATOM 3224 N N . LEU B 1 191 ? 4.23 -19.453 -19.547 1 83.31 191 LEU B N 1
ATOM 3225 C CA . LEU B 1 191 ? 3.867 -18.562 -20.656 1 83.31 191 LEU B CA 1
ATOM 3226 C C . LEU B 1 191 ? 4.574 -17.219 -20.516 1 83.31 191 LEU B C 1
ATOM 3228 O O . LEU B 1 191 ? 5.039 -16.656 -21.516 1 83.31 191 LEU B O 1
ATOM 3232 N N . GLU B 1 192 ? 4.629 -16.781 -19.281 1 77.19 192 GLU B N 1
ATOM 3233 C CA . GLU B 1 192 ? 5.32 -15.508 -19.047 1 77.19 192 GLU B CA 1
ATOM 3234 C C . GLU B 1 192 ? 6.793 -15.609 -19.438 1 77.19 192 GLU B C 1
ATOM 3236 O O . GLU B 1 192 ? 7.355 -14.672 -20 1 77.19 192 GLU B O 1
ATOM 3241 N N . SER B 1 193 ? 7.453 -16.75 -19.172 1 76 193 SER B N 1
ATOM 3242 C CA . SER B 1 193 ? 8.836 -16.984 -19.578 1 76 193 SER B CA 1
ATOM 3243 C C . SER B 1 193 ? 8.977 -16.969 -21.094 1 76 193 SER B C 1
ATOM 3245 O O . SER B 1 193 ? 9.961 -16.453 -21.625 1 76 193 SER B O 1
ATOM 3247 N N . ILE B 1 194 ? 8.055 -17.531 -21.75 1 85.19 194 ILE B N 1
ATOM 3248 C CA . ILE B 1 194 ? 8.047 -17.547 -23.219 1 85.19 194 ILE B CA 1
ATOM 3249 C C . ILE B 1 194 ? 7.949 -16.109 -23.734 1 85.19 194 ILE B C 1
ATOM 3251 O O . ILE B 1 194 ? 8.656 -15.742 -24.688 1 85.19 194 ILE B O 1
ATOM 3255 N N . GLU B 1 195 ? 7.113 -15.383 -23.062 1 83.62 195 GLU B N 1
ATOM 3256 C CA . GLU B 1 195 ? 6.93 -13.977 -23.406 1 83.62 195 GLU B CA 1
ATOM 3257 C C . GLU B 1 195 ? 8.25 -13.211 -23.344 1 83.62 195 GLU B C 1
ATOM 3259 O O . GLU B 1 195 ? 8.633 -12.539 -24.297 1 83.62 195 GLU B O 1
ATOM 3264 N N . ILE B 1 196 ? 8.938 -13.445 -22.312 1 76.44 196 ILE B N 1
ATOM 3265 C CA . ILE B 1 196 ? 10.156 -12.703 -22.031 1 76.44 196 ILE B CA 1
ATOM 3266 C C . ILE B 1 196 ? 11.281 -13.203 -22.938 1 76.44 196 ILE B C 1
ATOM 3268 O O . ILE B 1 196 ? 11.992 -12.406 -23.562 1 76.44 196 ILE B O 1
ATOM 3272 N N . LYS B 1 197 ? 11.398 -14.461 -22.922 1 78.94 197 LYS B N 1
ATOM 3273 C CA . LYS B 1 197 ? 12.461 -15.086 -23.719 1 78.94 197 LYS B CA 1
ATOM 3274 C C . LYS B 1 197 ? 12.375 -14.664 -25.172 1 78.94 197 LYS B C 1
ATOM 3276 O O . LYS B 1 197 ? 13.398 -14.492 -25.844 1 78.94 197 LYS B O 1
ATOM 3281 N N . ASN B 1 198 ? 11.188 -14.398 -25.703 1 86.19 198 ASN B N 1
ATOM 3282 C CA . ASN B 1 198 ? 10.984 -14.07 -27.109 1 86.19 198 ASN B CA 1
ATOM 3283 C C . ASN B 1 198 ? 10.789 -12.57 -27.312 1 86.19 198 ASN B C 1
ATOM 3285 O O . ASN B 1 198 ? 10.445 -12.125 -28.406 1 86.19 198 ASN B O 1
ATOM 3289 N N . GLU B 1 199 ? 11.008 -11.789 -26.188 1 77.69 199 GLU B N 1
ATOM 3290 C CA . GLU B 1 199 ? 10.938 -10.336 -26.203 1 77.69 199 GLU B CA 1
ATOM 3291 C C . GLU B 1 199 ? 9.609 -9.844 -26.781 1 77.69 199 GLU B C 1
ATOM 3293 O O . GLU B 1 199 ? 9.594 -8.961 -27.641 1 77.69 199 GLU B O 1
ATOM 3298 N N . LEU B 1 200 ? 8.578 -10.414 -26.453 1 80.56 200 LEU B N 1
ATOM 3299 C CA . LEU B 1 200 ? 7.246 -10.07 -26.938 1 80.56 200 LEU B CA 1
ATOM 3300 C C . LEU B 1 200 ? 6.539 -9.133 -25.969 1 80.56 200 LEU B C 1
ATOM 3302 O O . LEU B 1 200 ? 6.758 -9.211 -24.75 1 80.56 200 LEU B O 1
ATOM 3306 N N . ASP B 1 201 ? 5.824 -8.195 -26.547 1 76.38 201 ASP B N 1
ATOM 3307 C CA . ASP B 1 201 ? 4.883 -7.426 -25.75 1 76.38 201 ASP B CA 1
ATOM 3308 C C . ASP B 1 201 ? 3.758 -8.312 -25.219 1 76.38 201 ASP B C 1
ATOM 3310 O O . ASP B 1 201 ? 3.242 -9.172 -25.938 1 76.38 201 ASP B O 1
ATOM 3314 N N . ARG B 1 202 ? 3.371 -8.008 -24.031 1 77.5 202 ARG B N 1
ATOM 3315 C CA . ARG B 1 202 ? 2.406 -8.852 -23.328 1 77.5 202 ARG B CA 1
ATOM 3316 C C . ARG B 1 202 ? 1.096 -8.945 -24.094 1 77.5 202 ARG B C 1
ATOM 3318 O O . ARG B 1 202 ? 0.549 -10.039 -24.266 1 77.5 202 ARG B O 1
ATOM 3325 N N . GLU B 1 203 ? 0.647 -7.824 -24.531 1 71.19 203 GLU B N 1
ATOM 3326 C CA . GLU B 1 203 ? -0.627 -7.816 -25.25 1 71.19 203 GLU B CA 1
ATOM 3327 C C . GLU B 1 203 ? -0.521 -8.555 -26.578 1 71.19 203 GLU B C 1
ATOM 3329 O O . GLU B 1 203 ? -1.435 -9.281 -26.969 1 71.19 203 GLU B O 1
ATOM 3334 N N . VAL B 1 204 ? 0.563 -8.375 -27.172 1 80.06 204 VAL B N 1
ATOM 3335 C CA . VAL B 1 204 ? 0.814 -9.031 -28.438 1 80.06 204 VAL B CA 1
ATOM 3336 C C . VAL B 1 204 ? 0.905 -10.547 -28.234 1 80.06 204 VAL B C 1
ATOM 3338 O O . VAL B 1 204 ? 0.327 -11.312 -29.016 1 80.06 204 VAL B O 1
ATOM 3341 N N . PHE B 1 205 ? 1.613 -10.914 -27.219 1 87.06 205 PHE B N 1
ATOM 3342 C CA . PHE B 1 205 ? 1.783 -12.336 -26.953 1 87.06 205 PHE B CA 1
ATOM 3343 C C . PHE B 1 205 ? 0.446 -12.992 -26.625 1 87.06 205 PHE B C 1
ATOM 3345 O O . PHE B 1 205 ? 0.17 -14.109 -27.062 1 87.06 205 PHE B O 1
ATOM 3352 N N . LYS B 1 206 ? -0.331 -12.312 -25.922 1 81.5 206 LYS B N 1
ATOM 3353 C CA . LYS B 1 206 ? -1.659 -12.836 -25.625 1 81.5 206 LYS B CA 1
ATOM 3354 C C . LYS B 1 206 ? -2.453 -13.102 -26.891 1 81.5 206 LYS B C 1
ATOM 3356 O O . LYS B 1 206 ? -3.082 -14.156 -27.031 1 81.5 206 LYS B O 1
ATOM 3361 N N . GLU B 1 207 ? -2.412 -12.227 -27.688 1 78.12 207 GLU B N 1
ATOM 3362 C CA . GLU B 1 207 ? -3.127 -12.367 -28.953 1 78.12 207 GLU B CA 1
ATOM 3363 C C . GLU B 1 207 ? -2.543 -13.5 -29.797 1 78.12 207 GLU B C 1
ATOM 3365 O O . GLU B 1 207 ? -3.285 -14.297 -30.375 1 78.12 207 GLU B O 1
ATOM 3370 N N . MET B 1 208 ? -1.21 -13.523 -29.797 1 86 208 MET B N 1
ATOM 3371 C CA . MET B 1 208 ? -0.508 -14.562 -30.547 1 86 208 MET B CA 1
ATOM 3372 C C . MET B 1 208 ? -0.881 -15.945 -30.031 1 86 208 MET B C 1
ATOM 3374 O O . MET B 1 208 ? -1.154 -16.859 -30.812 1 86 208 MET B O 1
ATOM 3378 N N . LEU B 1 209 ? -0.84 -15.969 -28.797 1 88.5 209 LEU B N 1
ATOM 3379 C CA . LEU B 1 209 ? -1.121 -17.25 -28.141 1 88.5 209 LEU B CA 1
ATOM 3380 C C . LEU B 1 209 ? -2.564 -17.672 -28.375 1 88.5 209 LEU B C 1
ATOM 3382 O O . LEU B 1 209 ? -2.828 -18.844 -28.656 1 88.5 209 LEU B O 1
ATOM 3386 N N . ALA B 1 210 ? -3.43 -16.797 -28.266 1 83 210 ALA B N 1
ATOM 3387 C CA . ALA B 1 210 ? -4.836 -17.078 -28.531 1 83 210 ALA B CA 1
ATOM 3388 C C . ALA B 1 210 ? -5.031 -17.562 -29.969 1 83 210 ALA B C 1
ATOM 3390 O O . ALA B 1 210 ? -5.711 -18.562 -30.188 1 83 210 ALA B O 1
ATOM 3391 N N . GLU B 1 211 ? -4.398 -16.906 -30.828 1 84.5 211 GLU B N 1
ATOM 3392 C CA . GLU B 1 211 ? -4.48 -17.281 -32.25 1 84.5 211 GLU B CA 1
ATOM 3393 C C . GLU B 1 211 ? -3.842 -18.641 -32.469 1 84.5 211 GLU B C 1
ATOM 3395 O O . GLU B 1 211 ? -4.367 -19.453 -33.25 1 84.5 211 GLU B O 1
ATOM 3400 N N . ALA B 1 212 ? -2.736 -18.812 -31.844 1 89.56 212 ALA B N 1
ATOM 3401 C CA . ALA B 1 212 ? -2.023 -20.078 -32 1 89.56 212 ALA B CA 1
ATOM 3402 C C . ALA B 1 212 ? -2.871 -21.25 -31.5 1 89.56 212 ALA B C 1
ATOM 3404 O O . ALA B 1 212 ? -2.865 -22.328 -32.094 1 89.56 212 ALA B O 1
ATOM 3405 N N . ILE B 1 213 ? -3.58 -21.031 -30.5 1 85.75 213 ILE B N 1
ATOM 3406 C CA . ILE B 1 213 ? -4.434 -22.062 -29.938 1 85.75 213 ILE B CA 1
ATOM 3407 C C . ILE B 1 213 ? -5.566 -22.375 -30.922 1 85.75 213 ILE B C 1
ATOM 3409 O O . ILE B 1 213 ? -5.898 -23.547 -31.141 1 85.75 213 ILE B O 1
ATOM 3413 N N . ILE B 1 214 ? -6.051 -21.375 -31.469 1 81.56 214 ILE B N 1
ATOM 3414 C CA . ILE B 1 214 ? -7.109 -21.547 -32.469 1 81.56 214 ILE B CA 1
ATOM 3415 C C . ILE B 1 214 ? -6.578 -22.344 -33.656 1 81.56 214 ILE B C 1
ATOM 3417 O O . ILE B 1 214 ? -7.223 -23.297 -34.094 1 81.56 214 ILE B O 1
ATOM 3421 N N . LYS B 1 215 ? -5.438 -21.984 -34.031 1 85.12 215 LYS B N 1
ATOM 3422 C CA . LYS B 1 215 ? -4.82 -22.656 -35.156 1 85.12 215 LYS B CA 1
ATOM 3423 C C . LYS B 1 215 ? -4.508 -24.125 -34.812 1 85.12 215 LYS B C 1
ATOM 3425 O O . LYS B 1 215 ? -4.707 -25.016 -35.656 1 85.12 215 LYS B O 1
ATOM 3430 N N . ALA B 1 216 ? -4.078 -24.312 -33.688 1 84.75 216 ALA B N 1
ATOM 3431 C CA . ALA B 1 216 ? -3.754 -25.672 -33.25 1 84.75 216 ALA B CA 1
ATOM 3432 C C . ALA B 1 216 ? -5.012 -26.531 -33.156 1 84.75 216 ALA B C 1
ATOM 3434 O O . ALA B 1 216 ? -4.965 -27.734 -33.406 1 84.75 216 ALA B O 1
ATOM 3435 N N . LYS B 1 217 ? -6.031 -25.906 -32.812 1 80.75 217 LYS B N 1
ATOM 3436 C CA . LYS B 1 217 ? -7.309 -26.609 -32.75 1 80.75 217 LYS B CA 1
ATOM 3437 C C . LYS B 1 217 ? -7.785 -27 -34.125 1 80.75 217 LYS B C 1
ATOM 3439 O O . LYS B 1 217 ? -8.352 -28.078 -34.312 1 80.75 217 LYS B O 1
ATOM 3444 N N . THR B 1 218 ? -7.645 -26.094 -34.969 1 76.12 218 THR B N 1
ATOM 3445 C CA . THR B 1 218 ? -8.109 -26.328 -36.344 1 76.12 218 THR B CA 1
ATOM 3446 C C . THR B 1 218 ? -7.242 -27.359 -37.031 1 76.12 218 THR B C 1
ATOM 3448 O O . THR B 1 218 ? -7.746 -28.188 -37.812 1 76.12 218 THR B O 1
ATOM 3451 N N . ARG B 1 219 ? -5.938 -27.25 -36.75 1 73.94 219 ARG B N 1
ATOM 3452 C CA . ARG B 1 219 ? -5.031 -28.203 -37.406 1 73.94 219 ARG B CA 1
ATOM 3453 C C . ARG B 1 219 ? -5.164 -29.594 -36.781 1 73.94 219 ARG B C 1
ATOM 3455 O O . ARG B 1 219 ? -4.945 -30.594 -37.469 1 73.94 219 ARG B O 1
ATOM 3462 N N . GLY B 1 220 ? -5.32 -29.625 -35.5 1 58.25 220 GLY B N 1
ATOM 3463 C CA . GLY B 1 220 ? -5.531 -30.906 -34.812 1 58.25 220 GLY B CA 1
ATOM 3464 C C . GLY B 1 220 ? -6.801 -31.609 -35.25 1 58.25 220 GLY B C 1
ATOM 3465 O O . GLY B 1 220 ? -6.918 -32.844 -35.125 1 58.25 220 GLY B O 1
ATOM 3466 N N . ASN B 1 221 ? -7.844 -30.984 -35.5 1 50.44 221 ASN B N 1
ATOM 3467 C CA . ASN B 1 221 ? -9.039 -31.625 -36.031 1 50.44 221 ASN B CA 1
ATOM 3468 C C . ASN B 1 221 ? -8.789 -32.219 -37.406 1 50.44 221 ASN B C 1
ATOM 3470 O O . ASN B 1 221 ? -9.625 -32.938 -37.938 1 50.44 221 ASN B O 1
ATOM 3474 N N . PHE B 1 222 ? -7.84 -31.812 -38.188 1 44.91 222 PHE B N 1
ATOM 3475 C CA . PHE B 1 222 ? -7.637 -32.375 -39.531 1 44.91 222 PHE B CA 1
ATOM 3476 C C . PHE B 1 222 ? -6.594 -33.5 -39.5 1 44.91 222 PHE B C 1
ATOM 3478 O O . PHE B 1 222 ? -6.234 -34.031 -40.531 1 44.91 222 PHE B O 1
ATOM 3485 N N . GLY B 1 223 ? -6.004 -33.781 -38.344 1 35.34 223 GLY B N 1
ATOM 3486 C CA . GLY B 1 223 ? -5.352 -35.094 -38.438 1 35.34 223 GLY B CA 1
ATOM 3487 C C . GLY B 1 223 ? -6.23 -36.219 -38 1 35.34 223 GLY B C 1
ATOM 3488 O O . GLY B 1 223 ? -7.184 -36.031 -37.219 1 35.34 223 GLY B O 1
#